Protein AF-A0A929HYJ0-F1 (afdb_monomer)

Radius of gyration: 39.91 Å; Cα contacts (8 Å, |Δi|>4): 871; chains: 1; bounding box: 89×63×114 Å

pLDDT: mean 88.99, std 8.23, range [35.88, 98.38]

Nearest PDB structures (foldseek):
  7s9y-assembly1_A  TM=3.696E-01  e=1.011E-08  Helicobacter hepaticus
  7s9z-assembly1_A  TM=3.694E-01  e=3.021E-06  Helicobacter hepaticus
  6m1u-assembly1_A  TM=5.593E-01  e=5.948E-01  Homo sapiens
  4xzv-assembly3_F  TM=3.747E-01  e=7.105E+00  Homo sapiens

Structure (mmCIF, N/CA/C/O backbone):
data_AF-A0A929HYJ0-F1
#
_entry.id   AF-A0A929HYJ0-F1
#
loop_
_atom_site.group_PDB
_atom_site.id
_atom_site.type_symbol
_atom_site.label_atom_id
_atom_site.label_alt_id
_atom_site.label_comp_id
_atom_site.label_asym_id
_atom_site.label_entity_id
_atom_site.label_seq_id
_atom_site.pdbx_PDB_ins_code
_atom_site.Cartn_x
_atom_site.Cartn_y
_atom_site.Cartn_z
_atom_site.occupancy
_atom_site.B_iso_or_equiv
_atom_site.auth_seq_id
_atom_site.auth_comp_id
_atom_site.auth_asym_id
_atom_site.auth_atom_id
_atom_site.pdbx_PDB_model_num
ATOM 1 N N . MET A 1 1 ? 29.884 35.558 -6.340 1.00 59.28 1 MET A N 1
ATOM 2 C CA . MET A 1 1 ? 29.666 34.647 -5.186 1.00 59.28 1 MET A CA 1
ATOM 3 C C . MET A 1 1 ? 28.412 33.770 -5.293 1.00 59.28 1 MET A C 1
ATOM 5 O O . MET A 1 1 ? 28.577 32.557 -5.242 1.00 59.28 1 MET A O 1
ATOM 9 N N . LYS A 1 2 ? 27.193 34.306 -5.506 1.00 59.84 2 LYS A N 1
ATOM 10 C CA . LYS A 1 2 ? 25.942 33.503 -5.600 1.00 59.84 2 LYS A CA 1
ATOM 11 C C . LYS A 1 2 ? 26.004 32.330 -6.601 1.00 59.84 2 LYS A C 1
ATOM 13 O O . LYS A 1 2 ? 25.593 31.223 -6.272 1.00 59.84 2 LYS A O 1
ATOM 18 N N . ASN A 1 3 ? 26.617 32.535 -7.770 1.00 77.19 3 ASN A N 1
ATOM 19 C CA . ASN A 1 3 ? 26.765 31.484 -8.788 1.00 77.19 3 ASN A CA 1
ATOM 20 C C . ASN A 1 3 ? 27.722 30.347 -8.388 1.00 77.19 3 ASN A C 1
ATOM 22 O O . ASN A 1 3 ? 27.584 29.247 -8.909 1.00 77.19 3 ASN A O 1
ATOM 26 N N . SER A 1 4 ? 28.679 30.586 -7.485 1.00 87.06 4 SER A N 1
ATOM 27 C CA . SER A 1 4 ? 29.589 29.535 -7.000 1.00 87.06 4 SER A CA 1
ATOM 28 C C . SER A 1 4 ? 28.889 28.656 -5.962 1.00 87.06 4 SER A C 1
ATOM 30 O O . SER A 1 4 ? 28.900 27.433 -6.072 1.00 87.06 4 SER A O 1
ATOM 32 N N . PHE A 1 5 ? 28.167 29.279 -5.025 1.00 90.38 5 PHE A N 1
ATOM 33 C CA . PHE A 1 5 ? 27.394 28.559 -4.015 1.00 90.38 5 PHE A CA 1
ATOM 34 C C . PHE A 1 5 ? 26.317 27.658 -4.637 1.00 90.38 5 PHE A C 1
ATOM 36 O O . PHE A 1 5 ? 26.266 26.473 -4.324 1.00 90.38 5 PHE A O 1
ATOM 43 N N . LEU A 1 6 ? 25.512 28.178 -5.574 1.00 91.06 6 LEU A N 1
ATOM 44 C CA . LEU A 1 6 ? 24.472 27.387 -6.247 1.00 91.06 6 LEU A CA 1
ATOM 45 C C . LEU A 1 6 ? 25.050 26.216 -7.053 1.00 91.06 6 LEU A C 1
ATOM 47 O O . LEU A 1 6 ? 24.479 25.127 -7.050 1.00 91.06 6 LEU A O 1
ATOM 51 N N . LYS A 1 7 ? 26.204 26.407 -7.705 1.00 89.56 7 LYS A N 1
ATOM 52 C CA . LYS A 1 7 ? 26.904 25.327 -8.417 1.00 89.56 7 LYS A CA 1
ATOM 53 C C . LYS A 1 7 ? 27.401 24.246 -7.461 1.00 89.56 7 LYS A C 1
ATOM 55 O O . LYS A 1 7 ? 27.210 23.065 -7.742 1.00 89.56 7 LYS A O 1
ATOM 60 N N . ASN A 1 8 ? 27.991 24.636 -6.333 1.00 91.75 8 ASN A N 1
ATOM 61 C CA . ASN A 1 8 ? 28.472 23.697 -5.321 1.00 91.75 8 ASN A CA 1
ATOM 62 C C . ASN A 1 8 ? 27.314 22.936 -4.668 1.00 91.75 8 ASN A C 1
ATOM 64 O O . ASN A 1 8 ? 27.387 21.718 -4.524 1.00 91.75 8 ASN A O 1
ATOM 68 N N . LEU A 1 9 ? 26.215 23.628 -4.357 1.00 91.50 9 LEU A N 1
ATOM 69 C CA . LEU A 1 9 ? 24.999 23.020 -3.826 1.00 91.50 9 LEU A CA 1
ATOM 70 C C . LEU A 1 9 ? 24.395 22.018 -4.818 1.00 91.50 9 LEU A C 1
ATOM 72 O O . LEU A 1 9 ? 24.089 20.889 -4.445 1.00 91.50 9 LEU A O 1
ATOM 76 N N . TRP A 1 10 ? 24.288 22.385 -6.098 1.00 92.06 10 TRP A N 1
ATOM 77 C CA . TRP A 1 10 ? 23.828 21.474 -7.148 1.00 92.06 10 TRP A CA 1
ATOM 78 C C . TRP A 1 10 ? 24.745 20.253 -7.298 1.00 92.06 10 TRP A C 1
ATOM 80 O O . TRP A 1 10 ? 24.267 19.124 -7.413 1.00 92.06 10 TRP A O 1
ATOM 90 N N . ALA A 1 11 ? 26.067 20.448 -7.268 1.00 91.94 11 ALA A N 1
ATOM 91 C CA . ALA A 1 11 ? 27.038 19.359 -7.337 1.00 91.94 11 ALA A CA 1
ATOM 92 C C . ALA A 1 11 ? 26.933 18.409 -6.133 1.00 91.94 11 ALA A C 1
ATOM 94 O O . ALA A 1 11 ? 27.035 17.194 -6.307 1.00 91.94 11 ALA A O 1
ATOM 95 N N . PHE A 1 12 ? 26.679 18.953 -4.941 1.00 93.44 12 PHE A N 1
ATOM 96 C CA . PHE A 1 12 ? 26.449 18.186 -3.722 1.00 93.44 12 PHE A CA 1
ATOM 97 C C . PHE A 1 12 ? 25.145 17.377 -3.795 1.00 93.44 12 PHE A C 1
ATOM 99 O O . PHE A 1 12 ? 25.181 16.155 -3.657 1.00 93.44 12 PHE A O 1
ATOM 106 N N . ILE A 1 13 ? 24.015 18.027 -4.108 1.00 93.75 13 ILE A N 1
ATOM 107 C CA . ILE A 1 13 ? 22.693 17.381 -4.209 1.00 93.75 13 ILE A CA 1
ATOM 108 C C . ILE A 1 13 ? 22.665 16.326 -5.323 1.00 93.75 13 ILE A C 1
ATOM 110 O O . ILE A 1 13 ? 21.959 15.333 -5.197 1.00 93.75 13 ILE A O 1
ATOM 114 N N . THR A 1 14 ? 23.454 16.484 -6.390 1.00 93.81 14 THR A N 1
ATOM 115 C CA . THR A 1 14 ? 23.550 15.509 -7.497 1.00 93.81 14 THR A CA 1
ATOM 116 C C . THR A 1 14 ? 24.697 14.498 -7.352 1.00 93.81 14 THR A C 1
ATOM 118 O O . THR A 1 14 ? 25.090 13.855 -8.331 1.00 93.81 14 THR A O 1
ATOM 121 N N . SER A 1 15 ? 25.277 14.365 -6.156 1.00 94.75 15 SER A N 1
ATOM 122 C CA . SER A 1 15 ? 26.390 13.449 -5.894 1.00 94.75 15 SER A CA 1
ATOM 123 C C . SER A 1 15 ? 25.914 12.025 -5.601 1.00 94.75 15 SER A C 1
ATOM 125 O O . SER A 1 15 ? 25.047 11.815 -4.754 1.00 94.75 15 SER A O 1
ATOM 127 N N . LEU A 1 16 ? 26.568 11.033 -6.219 1.00 92.81 16 LEU A N 1
ATOM 128 C CA . LEU A 1 16 ? 26.381 9.613 -5.885 1.00 92.81 16 LEU A CA 1
ATOM 129 C C . LEU A 1 16 ? 26.837 9.278 -4.459 1.00 92.81 16 LEU A C 1
ATOM 131 O O . LEU A 1 16 ? 26.259 8.404 -3.821 1.00 92.81 16 LEU A O 1
ATOM 135 N N . LYS A 1 17 ? 27.866 9.971 -3.946 1.00 95.31 17 LYS A N 1
ATOM 136 C CA . LYS A 1 17 ? 28.356 9.754 -2.574 1.00 95.31 17 LYS A CA 1
ATOM 137 C C . LYS A 1 17 ? 27.270 10.100 -1.558 1.00 95.31 17 LYS A C 1
ATOM 139 O O . LYS A 1 17 ? 27.066 9.354 -0.608 1.00 95.31 17 LYS A O 1
ATOM 144 N N . LEU A 1 18 ? 26.547 11.197 -1.803 1.00 95.50 18 LEU A N 1
ATOM 145 C CA . LEU A 1 18 ? 25.417 11.605 -0.975 1.00 95.50 18 LEU A CA 1
ATOM 146 C C . LEU A 1 18 ? 24.313 10.540 -0.999 1.00 95.50 18 LEU A C 1
ATOM 148 O O . LEU A 1 18 ? 23.836 10.150 0.061 1.00 95.50 18 LEU A O 1
ATOM 152 N N . THR A 1 19 ? 23.969 10.016 -2.181 1.00 94.56 19 THR A N 1
ATOM 153 C CA . THR A 1 19 ? 22.981 8.933 -2.328 1.00 94.56 19 THR A CA 1
ATOM 154 C C . THR A 1 19 ? 23.328 7.724 -1.462 1.00 94.56 19 THR A C 1
ATOM 156 O O . THR A 1 19 ? 22.484 7.244 -0.714 1.00 94.56 19 THR A O 1
ATOM 159 N N . ILE A 1 20 ? 24.575 7.247 -1.541 1.00 95.88 20 ILE A N 1
ATOM 160 C CA . ILE A 1 20 ? 25.033 6.056 -0.813 1.00 95.88 20 ILE A CA 1
ATOM 161 C C . ILE A 1 20 ? 24.966 6.283 0.700 1.00 95.88 20 ILE A C 1
ATOM 163 O O . ILE A 1 20 ? 24.466 5.426 1.422 1.00 95.88 20 ILE A O 1
ATOM 167 N N . ILE A 1 21 ? 25.416 7.446 1.179 1.00 97.38 21 ILE A N 1
ATOM 168 C CA . ILE A 1 21 ? 25.370 7.787 2.607 1.00 97.38 21 ILE A CA 1
ATOM 169 C C . ILE A 1 21 ? 23.922 7.833 3.107 1.00 97.38 21 ILE A C 1
ATOM 171 O O . ILE A 1 21 ? 23.615 7.225 4.130 1.00 97.38 21 ILE A O 1
ATOM 175 N N . ILE A 1 22 ? 23.019 8.504 2.381 1.00 96.69 22 ILE A N 1
ATOM 176 C CA . ILE A 1 22 ? 21.606 8.584 2.775 1.00 96.69 22 ILE A CA 1
ATOM 177 C C . ILE A 1 22 ? 20.970 7.188 2.799 1.00 96.69 22 ILE A C 1
ATOM 179 O O . ILE A 1 22 ? 20.269 6.864 3.753 1.00 96.69 22 ILE A O 1
ATOM 183 N N . LEU A 1 23 ? 21.241 6.343 1.798 1.00 96.50 23 LEU A N 1
ATOM 184 C CA . LEU A 1 23 ? 20.735 4.968 1.761 1.00 96.50 23 LEU A CA 1
ATOM 185 C C . LEU A 1 23 ? 21.234 4.126 2.942 1.00 96.50 23 LEU A C 1
ATOM 187 O O . LEU A 1 23 ? 20.446 3.385 3.523 1.00 96.50 23 LEU A O 1
ATOM 191 N N . LEU A 1 24 ? 22.504 4.257 3.333 1.00 97.81 24 LEU A N 1
ATOM 192 C CA . LEU A 1 24 ? 23.047 3.563 4.505 1.00 97.81 24 LEU A CA 1
ATOM 193 C C . LEU A 1 24 ? 22.359 4.013 5.799 1.00 97.81 24 LEU A C 1
ATOM 195 O O . LEU A 1 24 ? 21.964 3.171 6.603 1.00 97.81 24 LEU A O 1
ATOM 199 N N . ILE A 1 25 ? 22.154 5.321 5.981 1.00 97.31 25 ILE A N 1
ATOM 200 C CA . ILE A 1 25 ? 21.442 5.858 7.151 1.00 97.31 25 ILE A CA 1
ATOM 201 C C . ILE A 1 25 ? 19.987 5.362 7.167 1.00 97.31 25 ILE A C 1
ATOM 203 O O . ILE A 1 25 ? 19.510 4.886 8.199 1.00 97.31 25 ILE A O 1
ATOM 207 N N . LEU A 1 26 ? 19.289 5.417 6.027 1.00 95.81 26 LEU A N 1
ATOM 208 C CA . LEU A 1 26 ? 17.922 4.901 5.894 1.00 95.81 26 LEU A CA 1
ATOM 209 C C . LEU A 1 26 ? 17.853 3.399 6.188 1.00 95.81 26 LEU A C 1
ATOM 211 O O . LEU A 1 26 ? 16.932 2.957 6.867 1.00 95.81 26 LEU A O 1
ATOM 215 N N . SER A 1 27 ? 18.833 2.618 5.733 1.00 96.19 27 SER A N 1
ATOM 216 C CA . SER A 1 27 ? 18.909 1.182 6.003 1.00 96.19 27 SER A CA 1
ATOM 217 C C . SER A 1 27 ? 19.082 0.894 7.494 1.00 96.19 27 SER A C 1
ATOM 219 O O . SER A 1 27 ? 18.327 0.102 8.051 1.00 96.19 27 SER A O 1
ATOM 221 N N . VAL A 1 28 ? 20.043 1.544 8.160 1.00 96.06 28 VAL A N 1
ATOM 222 C CA . VAL A 1 28 ? 20.305 1.338 9.597 1.00 96.06 28 VAL A CA 1
ATOM 223 C C . VAL A 1 28 ? 19.090 1.735 10.431 1.00 96.06 28 VAL A C 1
ATOM 225 O O . VAL A 1 28 ? 18.665 0.987 11.307 1.00 96.06 28 VAL A O 1
ATOM 228 N N . THR A 1 29 ? 18.488 2.885 10.130 1.00 94.19 29 THR A N 1
ATOM 229 C CA . THR A 1 29 ? 17.293 3.354 10.845 1.00 94.19 29 THR A CA 1
ATOM 230 C C . THR A 1 29 ? 16.086 2.451 10.586 1.00 94.19 29 THR A C 1
ATOM 232 O O . THR A 1 29 ? 15.393 2.090 11.530 1.00 94.19 29 THR A O 1
ATOM 235 N N . SER A 1 30 ? 15.884 1.967 9.357 1.00 93.44 30 SER A N 1
ATOM 236 C CA . SER A 1 30 ? 14.812 1.008 9.040 1.00 93.44 30 SER A CA 1
ATOM 237 C C . SER A 1 30 ? 14.951 -0.320 9.792 1.00 93.44 30 SER A C 1
ATOM 239 O O . SER A 1 30 ? 13.939 -0.880 10.214 1.00 93.44 30 SER A O 1
ATOM 241 N N . ILE A 1 31 ? 16.179 -0.809 10.011 1.00 94.69 31 ILE A N 1
ATOM 242 C CA . ILE A 1 31 ? 16.430 -1.999 10.845 1.00 94.69 31 ILE A CA 1
ATOM 243 C C . ILE A 1 31 ? 15.964 -1.744 12.283 1.00 94.69 31 ILE A C 1
ATOM 245 O O . ILE A 1 31 ? 15.250 -2.570 12.848 1.00 94.69 31 ILE A O 1
ATOM 249 N N . ILE A 1 32 ? 16.300 -0.583 12.854 1.00 91.81 32 ILE A N 1
ATOM 250 C CA . ILE A 1 32 ? 15.864 -0.197 14.206 1.00 91.81 32 ILE A CA 1
ATOM 251 C C . ILE A 1 32 ? 14.330 -0.177 14.298 1.00 91.81 32 ILE A C 1
ATOM 253 O O . ILE A 1 32 ? 13.767 -0.796 15.201 1.00 91.81 32 ILE A O 1
ATOM 257 N N . GLY A 1 33 ? 13.649 0.464 13.343 1.00 90.06 33 GLY A N 1
ATOM 258 C CA . GLY A 1 33 ? 12.181 0.534 13.318 1.00 90.06 33 GLY A CA 1
ATOM 259 C C . GLY A 1 33 ? 11.475 -0.800 13.066 1.00 90.06 33 GLY A C 1
ATOM 260 O O . GLY A 1 33 ? 10.307 -0.937 13.412 1.00 90.06 33 GLY A O 1
ATOM 261 N N . THR A 1 34 ? 12.174 -1.792 12.507 1.00 90.75 34 THR A N 1
ATOM 262 C CA . THR A 1 34 ? 11.642 -3.157 12.348 1.00 90.75 34 THR A CA 1
ATOM 263 C C . THR A 1 34 ? 11.723 -3.948 13.656 1.00 90.75 34 THR A C 1
ATOM 265 O O . THR A 1 34 ? 10.870 -4.787 13.929 1.00 90.75 34 THR A O 1
ATOM 268 N N . ILE A 1 35 ? 12.745 -3.687 14.477 1.00 91.94 35 ILE A N 1
ATOM 269 C CA . ILE A 1 35 ? 12.954 -4.369 15.763 1.00 91.94 35 ILE A CA 1
ATOM 270 C C . ILE A 1 35 ? 12.034 -3.797 16.849 1.00 91.94 35 ILE A C 1
ATOM 272 O O . ILE A 1 35 ? 11.545 -4.537 17.702 1.00 91.94 35 ILE A O 1
ATOM 276 N N . ILE A 1 36 ? 11.815 -2.481 16.845 1.00 91.31 36 ILE A N 1
ATOM 277 C CA . ILE A 1 36 ? 10.989 -1.795 17.842 1.00 91.31 36 ILE A CA 1
ATOM 278 C C . ILE A 1 36 ? 9.529 -1.782 17.358 1.00 91.31 36 ILE A C 1
ATOM 280 O O . ILE A 1 36 ? 9.275 -1.266 16.270 1.00 91.31 36 ILE A O 1
ATOM 284 N N . PRO A 1 37 ? 8.552 -2.280 18.146 1.00 90.25 37 PRO A N 1
ATOM 285 C CA . PRO A 1 37 ? 7.134 -2.177 17.796 1.00 90.25 37 PRO A CA 1
ATOM 286 C C . PRO A 1 37 ? 6.727 -0.729 17.493 1.00 90.25 37 PRO A C 1
ATOM 288 O O . PRO A 1 37 ? 7.171 0.189 18.181 1.00 90.25 37 PRO A O 1
ATOM 291 N N . GLN A 1 38 ? 5.882 -0.510 16.486 1.00 91.81 38 GLN A N 1
ATOM 292 C CA . GLN A 1 38 ? 5.502 0.832 16.027 1.00 91.81 38 GLN A CA 1
ATOM 293 C C . GLN A 1 38 ? 4.046 1.157 16.374 1.00 91.81 38 GLN A C 1
ATOM 295 O O . GLN A 1 38 ? 3.158 0.339 16.136 1.00 91.81 38 GLN A O 1
ATOM 300 N N . ASN A 1 39 ? 3.795 2.382 16.846 1.00 88.06 39 ASN A N 1
ATOM 301 C CA . ASN A 1 39 ? 2.471 2.928 17.165 1.00 88.06 39 ASN A CA 1
ATOM 302 C C . ASN A 1 39 ? 1.650 2.055 18.133 1.00 88.06 39 ASN A C 1
ATOM 304 O O . ASN A 1 39 ? 0.426 1.960 18.011 1.00 88.06 39 ASN A O 1
ATOM 308 N N . GLU A 1 40 ? 2.322 1.412 19.089 1.00 89.31 40 GLU A N 1
ATOM 309 C CA . GLU A 1 40 ? 1.672 0.661 20.163 1.00 89.31 40 GLU A CA 1
ATOM 310 C C . GLU A 1 40 ? 1.286 1.568 21.337 1.00 89.31 40 GLU A C 1
ATOM 312 O O . GLU A 1 40 ? 1.734 2.708 21.466 1.00 89.31 40 GLU A O 1
ATOM 317 N N . LEU A 1 41 ? 0.440 1.061 22.234 1.00 86.50 41 LEU A N 1
ATOM 318 C CA . LEU A 1 41 ? 0.076 1.808 23.437 1.00 86.50 41 LEU A CA 1
ATOM 319 C C . LEU A 1 41 ? 1.246 1.839 24.444 1.00 86.50 41 LEU A C 1
ATOM 321 O O . LEU A 1 41 ? 1.959 0.844 24.586 1.00 86.50 41 LEU A O 1
ATOM 325 N N . PRO A 1 42 ? 1.415 2.922 25.232 1.00 87.56 42 PRO A N 1
ATOM 326 C CA . PRO A 1 42 ? 2.548 3.077 26.154 1.00 87.56 42 PRO A CA 1
ATOM 327 C C . PRO A 1 42 ? 2.783 1.899 27.111 1.00 87.56 42 PRO A C 1
ATOM 329 O O . PRO A 1 42 ? 3.926 1.553 27.409 1.00 87.56 42 PRO A O 1
ATOM 332 N N . TYR A 1 43 ? 1.714 1.250 27.583 1.00 86.44 43 TYR A N 1
ATOM 333 C CA . TYR A 1 43 ? 1.829 0.109 28.497 1.00 86.44 43 TYR A CA 1
ATOM 334 C C . TYR A 1 43 ? 2.472 -1.123 27.837 1.00 86.44 43 TYR A C 1
ATOM 336 O O . TYR A 1 43 ? 3.100 -1.922 28.529 1.00 86.44 43 TYR A O 1
ATOM 344 N N . VAL A 1 44 ? 2.345 -1.272 26.511 1.00 88.12 44 VAL A N 1
ATOM 345 C CA . VAL A 1 44 ? 2.964 -2.364 25.748 1.00 88.12 44 VAL A CA 1
ATOM 346 C C . VAL A 1 44 ? 4.480 -2.200 25.766 1.00 88.12 44 VAL A C 1
ATOM 348 O O . VAL A 1 44 ? 5.195 -3.153 26.059 1.00 88.12 44 VAL A O 1
ATOM 351 N N . TYR A 1 45 ? 4.981 -0.981 25.552 1.00 90.81 45 TYR A N 1
ATOM 352 C CA . TYR A 1 45 ? 6.414 -0.699 25.634 1.00 90.81 45 TYR A CA 1
ATOM 353 C C . TYR A 1 45 ? 6.959 -0.896 27.048 1.00 90.81 45 TYR A C 1
ATOM 355 O O . TYR A 1 45 ? 7.989 -1.542 27.223 1.00 90.81 45 TYR A O 1
ATOM 363 N N . LEU A 1 46 ? 6.254 -0.406 28.070 1.00 91.69 46 LEU A N 1
ATOM 364 C CA . LEU A 1 46 ? 6.684 -0.532 29.469 1.00 91.69 46 LEU A CA 1
ATOM 365 C C . LEU A 1 46 ? 6.695 -1.983 29.984 1.00 91.69 46 LEU A C 1
ATOM 367 O O . LEU A 1 46 ? 7.326 -2.257 31.003 1.00 91.69 46 LEU A O 1
ATOM 371 N N . LYS A 1 47 ? 6.040 -2.918 29.283 1.00 93.00 47 LYS A N 1
ATOM 372 C CA . LYS A 1 47 ? 6.123 -4.359 29.566 1.00 93.00 47 LYS A CA 1
ATOM 373 C C . LYS A 1 47 ? 7.491 -4.947 29.203 1.00 93.00 47 LYS A C 1
ATOM 375 O O . LYS A 1 47 ? 7.955 -5.855 29.886 1.00 93.00 47 LYS A O 1
ATOM 380 N N . TYR A 1 48 ? 8.113 -4.456 28.130 1.00 91.62 48 TYR A N 1
ATOM 381 C CA . TYR A 1 48 ? 9.356 -5.014 27.580 1.00 91.62 48 TYR A CA 1
ATOM 382 C C . TYR A 1 48 ? 10.583 -4.132 27.836 1.00 91.62 48 TYR A C 1
ATOM 384 O O . T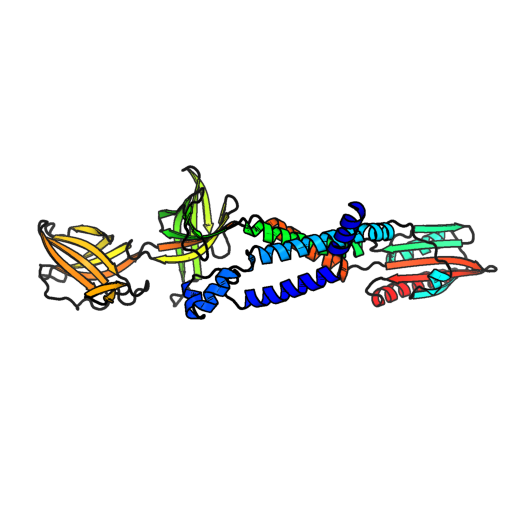YR A 1 48 ? 11.705 -4.634 27.873 1.00 91.62 48 TYR A O 1
ATOM 392 N N . TYR A 1 49 ? 10.389 -2.827 28.033 1.00 93.19 49 TYR A N 1
ATOM 393 C CA . TYR A 1 49 ? 11.464 -1.848 28.150 1.00 93.19 49 TYR A CA 1
ATOM 394 C C . TYR A 1 49 ? 11.408 -1.100 29.480 1.00 93.19 49 TYR A C 1
ATOM 396 O O . TYR A 1 49 ? 10.343 -0.791 30.014 1.00 93.19 49 TYR A O 1
ATOM 404 N N . LYS A 1 50 ? 12.588 -0.736 29.994 1.00 95.00 50 LYS A N 1
ATOM 405 C CA . LYS A 1 50 ? 12.697 0.131 31.172 1.00 95.00 50 LYS A CA 1
ATOM 406 C C . LYS A 1 50 ? 12.101 1.518 30.865 1.00 95.00 50 LYS A C 1
ATOM 408 O O . LYS A 1 50 ? 12.257 2.003 29.740 1.00 95.00 50 LYS A O 1
ATOM 413 N N . PRO A 1 51 ? 11.516 2.221 31.855 1.00 94.50 51 PRO A N 1
ATOM 414 C CA . PRO A 1 51 ? 10.944 3.554 31.645 1.00 94.50 51 PRO A CA 1
ATOM 415 C C . PRO A 1 51 ? 11.919 4.582 31.047 1.00 94.50 51 PRO A C 1
ATOM 417 O O . PRO A 1 51 ? 11.509 5.434 30.266 1.00 94.50 51 PRO A O 1
ATOM 420 N N . SER A 1 52 ? 13.213 4.505 31.377 1.00 94.88 52 SER A N 1
ATOM 421 C CA . SER A 1 52 ? 14.250 5.377 30.802 1.00 94.88 52 SER A CA 1
ATOM 422 C C . SER A 1 52 ? 14.474 5.124 29.309 1.00 94.88 52 SER A C 1
ATOM 424 O O . SER A 1 52 ? 14.573 6.073 28.536 1.00 94.88 52 SER A O 1
ATOM 426 N N . THR A 1 53 ? 14.496 3.857 28.889 1.00 93.12 53 THR A N 1
ATOM 427 C CA . THR A 1 53 ? 14.598 3.463 27.477 1.00 93.12 53 THR A CA 1
ATOM 428 C C . THR A 1 53 ? 13.375 3.926 26.693 1.00 93.12 53 THR A C 1
ATOM 430 O O . THR A 1 53 ? 13.517 4.485 25.611 1.00 93.12 53 THR A O 1
ATOM 433 N N . TYR A 1 54 ? 12.176 3.773 27.259 1.00 93.19 54 TYR A N 1
ATOM 434 C CA . TYR A 1 54 ? 10.956 4.248 26.611 1.00 93.19 54 TYR A CA 1
ATOM 435 C C . TYR A 1 54 ? 10.925 5.778 26.469 1.00 93.19 54 TYR A C 1
ATOM 437 O O . TYR A 1 54 ? 10.566 6.286 25.411 1.00 93.19 54 TYR A O 1
ATOM 445 N N . LYS A 1 55 ? 11.396 6.531 27.474 1.00 93.50 55 LYS A N 1
ATOM 446 C CA . LYS A 1 55 ? 11.573 7.990 27.343 1.00 93.50 55 LYS A CA 1
ATOM 447 C C . LYS A 1 55 ? 12.521 8.362 26.200 1.00 93.50 55 LYS A C 1
ATOM 449 O O . LYS A 1 55 ? 12.256 9.329 25.492 1.00 93.50 55 LYS A O 1
ATOM 454 N N . LEU A 1 56 ? 13.600 7.601 26.000 1.00 93.44 56 LEU A N 1
ATOM 455 C CA . LEU A 1 56 ? 14.498 7.800 24.860 1.00 93.44 56 LEU A CA 1
ATOM 456 C C . LEU A 1 56 ? 13.784 7.525 23.529 1.00 93.44 56 LEU A C 1
ATOM 458 O O . LEU A 1 56 ? 13.952 8.296 22.587 1.00 93.44 56 LEU A O 1
ATOM 462 N N . PHE A 1 57 ? 12.967 6.468 23.459 1.00 93.38 57 PHE A N 1
ATOM 463 C CA . PHE A 1 57 ? 12.169 6.173 22.266 1.00 93.38 57 PHE A CA 1
ATOM 464 C C . PHE A 1 57 ? 11.229 7.323 21.932 1.00 93.38 57 PHE A C 1
ATOM 466 O O . PHE A 1 57 ? 11.216 7.748 20.786 1.00 93.38 57 PHE A O 1
ATOM 473 N N . GLN A 1 58 ? 10.544 7.891 22.924 1.00 91.44 58 GLN A N 1
ATOM 474 C CA . GLN A 1 58 ? 9.676 9.051 22.717 1.00 91.44 58 GLN A CA 1
ATOM 475 C C . GLN A 1 58 ? 10.455 10.294 22.265 1.00 91.44 58 GLN A C 1
ATOM 477 O O . GLN A 1 58 ? 10.022 10.990 21.348 1.00 91.44 58 GLN A O 1
ATOM 482 N N . LEU A 1 59 ? 11.622 10.560 22.866 1.00 92.50 59 LEU A N 1
ATOM 483 C CA . LEU A 1 59 ? 12.463 11.710 22.512 1.00 92.50 59 LEU A CA 1
ATOM 484 C C . LEU A 1 59 ? 12.946 11.644 21.055 1.00 92.50 59 LEU A C 1
ATOM 486 O O . LEU A 1 59 ? 12.970 12.660 20.366 1.00 92.50 59 LEU A O 1
ATOM 490 N N . LEU A 1 60 ? 13.327 10.451 20.592 1.00 92.00 60 LEU A N 1
ATOM 491 C CA . LEU A 1 60 ? 13.805 10.211 19.226 1.00 92.00 60 LEU A CA 1
ATOM 492 C C . LEU A 1 60 ? 12.689 9.786 18.258 1.00 92.00 60 LEU A C 1
ATOM 494 O O . LEU A 1 60 ? 12.946 9.608 17.069 1.00 92.00 60 LEU A O 1
ATOM 498 N N . SER A 1 61 ? 11.458 9.633 18.749 1.00 93.75 61 SER A N 1
ATOM 499 C CA . SER A 1 61 ? 10.305 9.096 18.016 1.00 93.75 61 SER A CA 1
ATOM 500 C C . SER A 1 61 ? 10.536 7.698 17.421 1.00 93.75 61 SER A C 1
ATOM 502 O O . SER A 1 61 ? 10.073 7.416 16.322 1.00 93.75 61 SER A O 1
ATOM 504 N N . PHE A 1 62 ? 11.260 6.807 18.106 1.00 93.06 62 PHE A N 1
ATOM 505 C CA . PHE A 1 62 ? 11.475 5.422 17.644 1.00 93.06 62 PHE A CA 1
ATOM 506 C C . PHE A 1 62 ? 10.227 4.537 17.737 1.00 93.06 62 PHE A C 1
ATOM 508 O O . PHE A 1 62 ? 10.148 3.526 17.045 1.00 93.06 62 PHE A O 1
ATOM 515 N N . ASP A 1 63 ? 9.257 4.921 18.560 1.00 90.38 63 ASP A N 1
ATOM 516 C CA . ASP A 1 63 ? 7.926 4.318 18.651 1.00 90.38 63 ASP A CA 1
ATOM 517 C C . ASP A 1 63 ? 7.020 4.692 17.465 1.00 90.38 63 ASP A C 1
ATOM 519 O O . ASP A 1 63 ? 6.075 3.966 17.164 1.00 90.38 63 ASP A O 1
ATOM 523 N N . ASN A 1 64 ? 7.321 5.788 16.761 1.00 90.06 64 ASN A N 1
ATOM 524 C CA . ASN A 1 64 ? 6.630 6.216 15.543 1.00 90.06 64 ASN A CA 1
ATOM 525 C C . ASN A 1 64 ? 7.626 6.737 14.492 1.00 90.06 64 ASN A C 1
ATOM 527 O O . ASN A 1 64 ? 7.546 7.865 13.992 1.00 90.06 64 ASN A O 1
ATOM 531 N N . MET A 1 65 ? 8.613 5.900 14.180 1.00 92.19 65 MET A N 1
ATOM 532 C CA . MET A 1 65 ? 9.806 6.298 13.437 1.00 92.19 65 MET A CA 1
ATOM 533 C C . MET A 1 65 ? 9.489 6.749 12.012 1.00 92.19 65 MET A C 1
ATOM 535 O O . MET A 1 65 ? 9.986 7.782 11.561 1.00 92.19 65 MET A O 1
ATOM 539 N N . TYR A 1 66 ? 8.633 6.009 11.308 1.00 89.56 66 TYR A N 1
ATOM 540 C CA . TYR A 1 66 ? 8.324 6.239 9.893 1.00 89.56 66 TYR A CA 1
ATOM 541 C C . TYR A 1 66 ? 7.546 7.541 9.627 1.00 89.56 66 TYR A C 1
ATOM 543 O O . TYR A 1 66 ? 7.565 8.050 8.506 1.00 89.56 66 TYR A O 1
ATOM 551 N N . HIS A 1 67 ? 6.917 8.116 10.657 1.00 88.06 67 HIS A N 1
ATOM 552 C CA . HIS A 1 67 ? 6.240 9.416 10.597 1.00 88.06 67 HIS A CA 1
ATOM 553 C C . HIS A 1 67 ? 7.029 10.539 11.290 1.00 88.06 67 HIS A C 1
ATOM 555 O O . HIS A 1 67 ? 6.575 11.682 11.324 1.00 88.06 67 HIS A O 1
ATOM 561 N N . SER A 1 68 ? 8.215 10.243 11.829 1.00 91.69 68 SER A N 1
ATOM 562 C CA . SER A 1 68 ? 9.064 11.237 12.484 1.00 91.69 68 SER A CA 1
ATOM 563 C C . SER A 1 68 ? 9.608 12.269 11.488 1.00 91.69 68 SER A C 1
ATOM 565 O O . SER A 1 68 ? 9.849 11.981 10.309 1.00 91.69 68 SER A O 1
ATOM 567 N N . TRP A 1 69 ? 9.844 13.494 11.965 1.00 91.44 69 TRP A N 1
ATOM 568 C CA . TRP A 1 69 ? 10.354 14.591 11.135 1.00 91.44 69 TRP A CA 1
ATOM 569 C C . TRP A 1 69 ? 11.729 14.272 10.530 1.00 91.44 69 TRP A C 1
ATOM 571 O O . TRP A 1 69 ? 12.003 14.627 9.385 1.00 91.44 69 TRP A O 1
ATOM 581 N N . TRP A 1 70 ? 12.599 13.581 11.271 1.00 94.25 70 TRP A N 1
ATOM 582 C CA . TRP A 1 70 ? 13.956 13.285 10.821 1.00 94.25 70 TRP A CA 1
ATOM 583 C C . TRP A 1 70 ? 13.961 12.176 9.764 1.00 94.25 70 TRP A C 1
ATOM 585 O O . TRP A 1 70 ? 14.659 12.300 8.758 1.00 94.25 70 TRP A O 1
ATOM 595 N N . PHE A 1 71 ? 13.140 11.132 9.926 1.00 93.81 71 PHE A N 1
ATOM 596 C CA . PHE A 1 71 ? 13.059 10.038 8.956 1.00 93.81 71 PHE A CA 1
ATOM 597 C C . PHE A 1 71 ? 12.414 10.511 7.650 1.00 93.81 71 PHE A C 1
ATOM 599 O O . PHE A 1 71 ? 12.926 10.256 6.560 1.00 93.81 71 PHE A O 1
ATOM 606 N N . THR A 1 72 ? 11.329 11.283 7.752 1.00 92.50 72 THR A N 1
ATOM 607 C CA . THR A 1 72 ? 10.673 11.895 6.587 1.00 92.50 72 THR A CA 1
ATOM 608 C C . THR A 1 72 ? 11.583 12.899 5.876 1.00 92.50 72 THR A C 1
ATOM 610 O O . THR A 1 72 ? 11.607 12.928 4.646 1.00 92.50 72 THR A O 1
ATOM 613 N N . THR A 1 73 ? 12.412 13.650 6.611 1.00 94.19 73 THR A N 1
ATOM 614 C CA . THR A 1 73 ? 13.450 14.513 6.022 1.00 94.19 73 THR A CA 1
ATOM 615 C C . THR A 1 73 ? 14.500 13.695 5.268 1.00 94.19 73 THR A C 1
ATOM 617 O O . THR A 1 73 ? 14.857 14.056 4.148 1.00 94.19 73 THR A O 1
ATOM 620 N N . LEU A 1 74 ? 14.969 12.569 5.820 1.00 95.06 74 LEU A N 1
ATOM 621 C CA . LEU A 1 74 ? 15.903 11.676 5.122 1.00 95.06 74 LEU A CA 1
ATOM 622 C C . LEU A 1 74 ? 15.302 11.122 3.822 1.00 95.06 74 LEU A C 1
ATOM 624 O O . LEU A 1 74 ? 15.971 11.138 2.787 1.00 95.06 74 LEU A O 1
ATOM 628 N N . LEU A 1 75 ? 14.035 10.697 3.846 1.00 94.62 75 LEU A N 1
ATOM 629 C CA . LEU A 1 75 ? 13.312 10.256 2.648 1.00 94.62 75 LEU A CA 1
ATOM 630 C C . LEU A 1 75 ? 13.153 11.377 1.613 1.00 94.62 75 LEU A C 1
ATOM 632 O O . LEU A 1 75 ? 13.350 11.146 0.417 1.00 94.62 75 LEU A O 1
ATOM 636 N N . ALA A 1 76 ? 12.834 12.596 2.053 1.00 94.12 76 ALA A N 1
ATOM 637 C CA . ALA A 1 76 ? 12.712 13.755 1.175 1.00 94.12 76 ALA A CA 1
ATOM 638 C C . ALA A 1 76 ? 14.059 14.115 0.525 1.00 94.12 76 ALA A C 1
ATOM 640 O O . ALA A 1 76 ? 14.120 14.336 -0.685 1.00 94.12 76 ALA A O 1
ATOM 641 N N . LEU A 1 77 ? 15.151 14.101 1.297 1.00 95.50 77 LEU A N 1
ATOM 642 C CA . LEU A 1 77 ? 16.507 14.334 0.792 1.00 95.50 77 LEU A CA 1
ATOM 643 C C . LEU A 1 77 ? 16.937 13.257 -0.207 1.00 95.50 77 LEU A C 1
ATOM 645 O O . LEU A 1 77 ? 17.492 13.589 -1.256 1.00 95.50 77 LEU A O 1
ATOM 649 N N . PHE A 1 78 ? 16.653 11.985 0.082 1.00 96.56 78 PHE A N 1
ATOM 650 C CA . PHE A 1 78 ? 16.906 10.887 -0.850 1.00 96.56 78 PHE A CA 1
ATOM 651 C C . PHE A 1 78 ? 16.135 11.077 -2.160 1.00 96.56 78 PHE A C 1
ATOM 653 O O . PHE A 1 78 ? 16.716 10.990 -3.241 1.00 96.56 78 PHE A O 1
ATOM 660 N N . THR A 1 79 ? 14.846 11.399 -2.066 1.00 96.06 79 THR A N 1
ATOM 661 C CA . THR A 1 79 ? 13.977 11.617 -3.228 1.00 96.06 79 THR A CA 1
ATOM 662 C C . THR A 1 79 ? 14.467 12.791 -4.073 1.00 96.06 79 THR A C 1
ATOM 664 O O . THR A 1 79 ? 14.605 12.664 -5.289 1.00 96.06 79 THR A O 1
ATOM 667 N N . LEU A 1 80 ? 14.812 13.916 -3.439 1.00 95.81 80 LEU A N 1
ATOM 668 C CA . LEU A 1 80 ? 15.376 15.081 -4.117 1.00 95.81 80 LEU A CA 1
ATOM 669 C C . LEU A 1 80 ? 16.689 14.731 -4.827 1.00 95.81 80 LEU A C 1
ATOM 671 O O . LEU A 1 80 ? 16.862 15.047 -6.004 1.00 95.81 80 LEU A O 1
ATOM 675 N N . ASN A 1 81 ? 17.598 14.037 -4.140 1.00 96.38 81 ASN A N 1
ATOM 676 C CA . ASN A 1 81 ? 18.859 13.578 -4.715 1.00 96.38 81 ASN A CA 1
ATOM 677 C C . ASN A 1 81 ? 18.630 12.657 -5.928 1.00 96.38 81 ASN A C 1
ATOM 679 O O . ASN A 1 81 ? 19.240 12.881 -6.977 1.00 96.38 81 ASN A O 1
ATOM 683 N N . LEU A 1 82 ? 17.728 11.676 -5.824 1.00 95.12 82 LEU A N 1
ATOM 684 C CA . LEU A 1 82 ? 17.377 10.750 -6.904 1.00 95.12 82 LEU A CA 1
ATOM 685 C C . LEU A 1 82 ? 16.845 11.497 -8.135 1.00 95.12 82 LEU A C 1
ATOM 687 O O . LEU A 1 82 ? 17.289 11.249 -9.263 1.00 95.12 82 LEU A O 1
ATOM 691 N N . ILE A 1 83 ? 15.934 12.446 -7.916 1.00 95.19 83 ILE A N 1
ATOM 692 C CA . ILE A 1 83 ? 15.337 13.278 -8.961 1.00 95.19 83 ILE A CA 1
ATOM 693 C C . ILE A 1 83 ? 16.414 14.140 -9.632 1.00 95.19 83 ILE A C 1
ATOM 695 O O . ILE A 1 83 ? 16.597 14.064 -10.849 1.00 95.19 83 ILE A O 1
ATOM 699 N N . CYS A 1 84 ? 17.190 14.905 -8.861 1.00 95.06 84 CYS A N 1
ATOM 700 C CA . CYS A 1 84 ? 18.225 15.786 -9.404 1.00 95.06 84 CYS A CA 1
ATOM 701 C C . CYS A 1 84 ? 19.326 15.003 -10.142 1.00 95.06 84 CYS A C 1
ATOM 703 O O . CYS A 1 84 ? 19.773 15.427 -11.211 1.00 95.06 84 CYS A O 1
ATOM 705 N N . CYS A 1 85 ? 19.744 13.839 -9.629 1.00 93.25 85 CYS A N 1
ATOM 706 C CA . CYS A 1 85 ? 20.702 12.960 -10.310 1.00 93.25 85 CYS A CA 1
ATOM 707 C C . CYS A 1 85 ? 20.164 12.461 -11.656 1.00 93.25 85 CYS A C 1
ATOM 709 O O . CYS A 1 85 ? 20.908 12.407 -12.640 1.00 93.25 85 CYS A O 1
ATOM 711 N N . SER A 1 86 ? 18.875 12.119 -11.708 1.00 93.94 86 SER A N 1
ATOM 712 C CA . SER A 1 86 ? 18.201 11.679 -12.932 1.00 93.94 86 SER A CA 1
ATOM 713 C C . SER A 1 86 ? 18.135 12.820 -13.949 1.00 93.94 86 SER A C 1
ATOM 715 O O . SER A 1 86 ? 18.609 12.662 -15.075 1.00 93.94 86 SER A O 1
ATOM 717 N N . PHE A 1 87 ? 17.687 14.009 -13.539 1.00 92.81 87 PHE A N 1
ATOM 718 C CA . PHE A 1 87 ? 17.656 15.192 -14.405 1.00 92.81 87 PHE A CA 1
ATOM 719 C C . PHE A 1 87 ? 19.038 15.585 -14.931 1.00 92.81 87 PHE A C 1
ATOM 721 O O . PHE A 1 87 ? 19.182 15.856 -16.119 1.00 92.81 87 PHE A O 1
ATOM 728 N N . ARG A 1 88 ? 20.086 15.547 -14.098 1.00 91.06 88 ARG A N 1
ATOM 729 C CA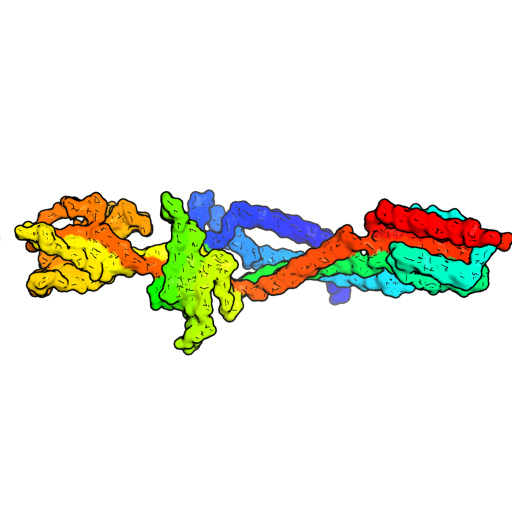 . ARG A 1 88 ? 21.461 15.849 -14.531 1.00 91.06 88 ARG A CA 1
ATOM 730 C C . ARG A 1 88 ? 21.961 14.896 -15.625 1.00 91.06 88 ARG A C 1
ATOM 732 O O . ARG A 1 88 ? 22.759 15.298 -16.469 1.00 91.06 88 ARG A O 1
ATOM 739 N N . ARG A 1 89 ? 21.534 13.630 -15.610 1.00 89.69 89 ARG A N 1
ATOM 740 C CA . ARG A 1 89 ? 21.976 12.600 -16.570 1.00 89.69 89 ARG A CA 1
ATOM 741 C C . ARG A 1 89 ? 21.142 12.560 -17.849 1.00 89.69 89 ARG A C 1
ATOM 743 O O . ARG A 1 89 ? 21.644 12.109 -18.879 1.00 89.69 89 ARG A O 1
ATOM 750 N N . PHE A 1 90 ? 19.900 13.033 -17.792 1.00 91.75 90 PHE A N 1
ATOM 751 C CA . PHE A 1 90 ? 18.943 12.930 -18.888 1.00 91.75 90 PHE A CA 1
ATOM 752 C C . PHE A 1 90 ? 19.399 13.594 -20.207 1.00 91.75 90 PHE A C 1
ATOM 754 O O . PHE A 1 90 ? 19.279 12.940 -21.241 1.00 91.75 90 PHE A O 1
ATOM 761 N N . PRO A 1 91 ? 20.002 14.803 -20.236 1.00 90.38 91 PRO A N 1
ATOM 762 C CA . PRO A 1 91 ? 20.395 15.446 -21.496 1.00 90.38 91 PRO A CA 1
ATOM 763 C C . PRO A 1 91 ? 21.436 14.652 -22.290 1.00 90.38 91 PRO A C 1
ATOM 765 O O . PRO A 1 91 ? 21.285 14.440 -23.493 1.00 90.38 91 PRO A O 1
ATOM 768 N N . ASN A 1 92 ? 22.478 14.160 -21.610 1.00 87.25 92 ASN A N 1
ATOM 769 C CA . ASN A 1 92 ? 23.517 13.343 -22.241 1.00 87.25 92 ASN A CA 1
ATOM 770 C C . ASN A 1 92 ? 22.931 12.051 -22.804 1.00 87.25 92 ASN A C 1
ATOM 772 O O . ASN A 1 92 ? 23.294 11.626 -23.898 1.00 87.25 92 ASN A O 1
ATOM 776 N N . PHE A 1 93 ? 22.007 11.448 -22.063 1.00 87.62 93 PHE A N 1
ATOM 777 C CA . PHE A 1 93 ? 21.290 10.264 -22.491 1.00 87.62 93 PHE A CA 1
ATOM 778 C C . PHE A 1 93 ? 20.409 10.519 -23.721 1.00 87.62 93 PHE A C 1
ATOM 780 O O . PHE A 1 93 ? 20.489 9.770 -24.693 1.00 87.62 93 PHE A O 1
ATOM 787 N N . TRP A 1 94 ? 19.612 11.589 -23.704 1.00 89.62 94 TRP A N 1
ATOM 788 C CA . TRP A 1 94 ? 18.735 11.952 -24.814 1.00 89.62 94 TRP A CA 1
ATOM 789 C C . TRP A 1 94 ? 19.544 12.192 -26.085 1.00 89.62 94 TRP A C 1
ATOM 791 O O . TRP A 1 94 ? 19.238 11.615 -27.124 1.00 89.62 94 TRP A O 1
ATOM 801 N N . ARG A 1 95 ? 20.658 12.927 -25.966 1.00 87.25 95 ARG A N 1
ATOM 802 C CA . ARG A 1 95 ? 21.601 13.155 -27.066 1.00 87.25 95 ARG A CA 1
ATOM 803 C C . ARG A 1 95 ? 22.138 11.848 -27.657 1.00 87.25 95 ARG A C 1
ATOM 805 O O . ARG A 1 95 ? 22.297 11.764 -28.865 1.00 87.25 95 ARG A O 1
ATOM 812 N N . LEU A 1 96 ? 22.402 10.825 -26.842 1.00 81.94 96 LEU A N 1
ATOM 813 C CA . LEU A 1 96 ? 22.890 9.528 -27.332 1.00 81.94 96 LEU A CA 1
ATOM 814 C C . LEU A 1 96 ? 21.838 8.734 -28.122 1.00 81.94 96 LEU A C 1
ATOM 816 O O . LEU A 1 96 ? 22.220 7.908 -28.941 1.00 81.94 96 LEU A O 1
ATOM 820 N N . ILE A 1 97 ? 20.542 8.947 -27.879 1.00 83.69 97 ILE A N 1
ATOM 821 C CA . ILE A 1 97 ? 19.455 8.242 -28.588 1.00 83.69 97 ILE A CA 1
ATOM 822 C C . ILE A 1 97 ? 18.973 9.021 -29.813 1.00 83.69 97 ILE A C 1
ATOM 824 O O . ILE A 1 97 ? 18.465 8.421 -30.761 1.00 83.69 97 ILE A O 1
ATOM 828 N N . THR A 1 98 ? 19.099 10.348 -29.793 1.00 83.31 98 THR A N 1
ATOM 829 C CA . THR A 1 98 ? 18.691 11.214 -30.906 1.00 83.31 98 THR A CA 1
ATOM 830 C C . THR A 1 98 ? 19.803 11.476 -31.915 1.00 83.31 98 THR A C 1
ATOM 832 O O . THR A 1 98 ? 19.513 11.944 -33.013 1.00 83.31 98 THR A O 1
ATOM 835 N N . GLN A 1 99 ? 21.063 11.180 -31.581 1.00 80.31 99 GLN A N 1
ATOM 836 C CA . GLN A 1 99 ? 22.166 11.273 -32.534 1.00 80.31 99 GLN A CA 1
ATOM 837 C C . GLN A 1 99 ? 21.927 10.365 -33.744 1.00 80.31 99 GLN A C 1
ATOM 839 O O . GLN A 1 99 ? 21.576 9.195 -33.599 1.00 80.31 99 GLN A O 1
ATOM 844 N N . LYS A 1 100 ? 22.145 10.920 -34.943 1.00 76.50 100 LYS A N 1
ATOM 845 C CA . LYS A 1 100 ? 22.101 10.158 -36.191 1.00 76.50 100 LYS A CA 1
ATOM 846 C C . LYS A 1 100 ? 23.185 9.083 -36.159 1.00 76.50 100 LYS A C 1
ATOM 848 O O . LYS A 1 100 ? 24.312 9.331 -35.724 1.00 76.50 100 LYS A O 1
ATOM 853 N N . GLU A 1 101 ? 22.814 7.895 -36.608 1.00 80.31 101 GLU A N 1
ATOM 854 C CA . GLU A 1 101 ? 23.694 6.735 -36.621 1.00 80.31 101 GLU A CA 1
ATOM 855 C C . GLU A 1 101 ? 24.843 6.974 -37.601 1.00 80.31 101 GLU A C 1
ATOM 857 O O . GLU A 1 101 ? 24.651 7.537 -38.683 1.00 80.31 101 GLU A O 1
ATOM 862 N N . ARG A 1 102 ? 26.053 6.619 -37.168 1.00 76.50 102 ARG A N 1
ATOM 863 C CA . ARG A 1 102 ? 27.276 6.814 -37.947 1.00 76.50 102 ARG A CA 1
ATOM 864 C C . ARG A 1 102 ? 27.516 5.613 -38.844 1.00 76.50 102 ARG A C 1
ATOM 866 O O . ARG A 1 102 ? 27.166 4.488 -38.472 1.00 76.50 102 ARG A O 1
ATOM 873 N N . ASP A 1 103 ? 28.143 5.886 -39.983 1.00 75.56 103 ASP A N 1
ATOM 874 C CA . ASP A 1 103 ? 28.665 4.844 -40.854 1.00 75.56 103 ASP A CA 1
ATOM 875 C C . ASP A 1 103 ? 29.736 4.019 -40.123 1.00 75.56 103 ASP A C 1
ATOM 877 O O . ASP A 1 103 ? 30.349 4.491 -39.157 1.00 75.56 103 ASP A O 1
ATOM 881 N N . LEU A 1 104 ? 29.915 2.771 -40.543 1.00 77.31 104 LEU A N 1
ATOM 882 C CA . LEU A 1 104 ? 30.857 1.846 -39.923 1.00 77.31 104 LEU A CA 1
ATOM 883 C C . LEU A 1 104 ? 32.269 2.125 -40.460 1.00 77.31 104 LEU A C 1
ATOM 885 O O . LEU A 1 104 ? 32.698 1.546 -41.449 1.00 77.31 104 LEU A O 1
ATOM 889 N N . ASP A 1 105 ? 32.990 3.028 -39.797 1.00 80.00 105 ASP A N 1
ATOM 890 C CA . ASP A 1 105 ? 34.403 3.286 -40.079 1.00 80.00 105 ASP A CA 1
ATOM 891 C C . ASP A 1 105 ? 35.307 2.168 -39.527 1.00 80.00 105 ASP A C 1
ATOM 893 O O . ASP A 1 105 ? 34.916 1.398 -38.644 1.00 80.00 105 ASP A O 1
ATOM 897 N N . ASP A 1 106 ? 36.550 2.084 -40.014 1.00 79.06 106 ASP A N 1
ATOM 898 C CA . ASP A 1 106 ? 37.504 1.044 -39.597 1.00 79.06 106 ASP A CA 1
ATOM 899 C C . ASP A 1 106 ? 37.726 1.022 -38.076 1.00 79.06 106 ASP A C 1
ATOM 901 O O . ASP A 1 106 ? 37.889 -0.042 -37.473 1.00 79.06 106 ASP A O 1
ATOM 905 N N . LYS A 1 107 ? 37.678 2.192 -37.427 1.00 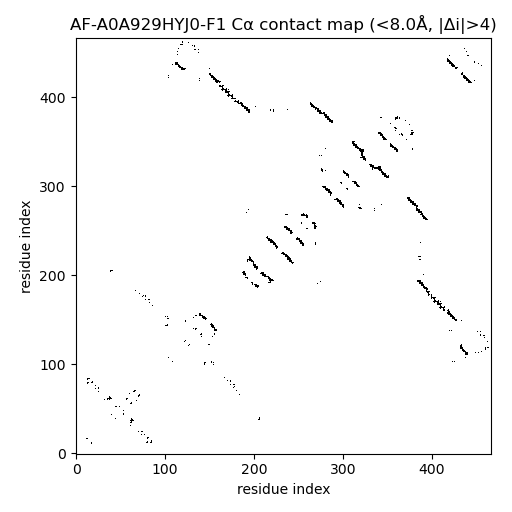83.44 107 LYS A N 1
ATOM 906 C CA . LYS A 1 107 ? 37.794 2.310 -35.967 1.00 83.44 107 LYS A CA 1
ATOM 907 C C . LYS A 1 107 ? 36.595 1.682 -35.257 1.00 83.44 107 LYS A C 1
ATOM 909 O O . LYS A 1 107 ? 36.786 0.903 -34.318 1.00 83.44 107 LYS A O 1
ATOM 914 N N . LEU A 1 108 ? 35.367 1.979 -35.689 1.00 81.50 108 LEU A N 1
ATOM 915 C CA . LEU A 1 108 ? 34.165 1.370 -35.125 1.00 81.50 108 LEU A CA 1
ATOM 916 C C . LEU A 1 108 ? 34.131 -0.134 -35.412 1.00 81.50 108 LEU A C 1
ATOM 918 O O . LEU A 1 108 ? 33.888 -0.907 -34.484 1.00 81.50 108 LEU A O 1
ATOM 922 N N . LEU A 1 109 ? 34.461 -0.561 -36.635 1.00 84.12 109 LEU A N 1
ATOM 923 C CA . LEU A 1 109 ? 34.565 -1.973 -37.007 1.00 84.12 109 LEU A CA 1
ATOM 924 C C . LEU A 1 109 ? 35.545 -2.716 -36.097 1.00 84.12 109 LEU A C 1
ATOM 926 O O . LEU A 1 109 ? 35.231 -3.805 -35.622 1.00 84.12 109 LEU A O 1
ATOM 930 N N . GLN A 1 110 ? 36.705 -2.134 -35.788 1.00 84.19 110 GLN A N 1
ATOM 931 C CA . GLN A 1 110 ? 37.668 -2.735 -34.864 1.00 84.19 110 GLN A CA 1
ATOM 932 C C . GLN A 1 110 ? 37.145 -2.825 -33.422 1.00 84.19 110 GLN A C 1
ATOM 934 O O . GLN A 1 110 ? 37.437 -3.807 -32.740 1.00 84.19 110 GLN A O 1
ATOM 939 N N . SER A 1 111 ? 36.326 -1.870 -32.981 1.00 87.06 111 SER A N 1
ATOM 940 C CA . SER A 1 111 ? 35.791 -1.834 -31.613 1.00 87.06 111 SER A CA 1
ATOM 941 C C . SER A 1 111 ? 34.612 -2.784 -31.344 1.00 87.06 111 SER A C 1
ATOM 943 O O . SER A 1 111 ? 34.315 -3.074 -30.185 1.00 87.06 111 SER A O 1
ATOM 945 N N . LEU A 1 112 ? 33.909 -3.251 -32.384 1.00 89.00 112 LEU A N 1
ATOM 946 C CA . LEU A 1 112 ? 32.699 -4.064 -32.219 1.00 89.00 112 LEU A CA 1
ATOM 947 C C . LEU A 1 112 ? 33.022 -5.533 -31.881 1.00 89.00 112 LEU A C 1
ATOM 949 O O . LEU A 1 112 ? 34.005 -6.072 -32.376 1.00 89.00 112 LEU A O 1
ATOM 953 N N . PRO A 1 113 ? 32.206 -6.214 -31.059 1.00 90.38 113 PRO A N 1
ATOM 954 C CA . PRO A 1 113 ? 32.484 -7.586 -30.634 1.00 90.38 113 PRO A CA 1
ATOM 955 C C . PRO A 1 113 ? 32.192 -8.628 -31.721 1.00 90.38 113 PRO A C 1
ATOM 957 O O . PRO A 1 113 ? 32.923 -9.606 -31.840 1.00 90.38 113 PRO A O 1
ATOM 960 N N . LEU A 1 114 ? 31.137 -8.428 -32.519 1.00 92.50 114 LEU A N 1
ATOM 961 C CA . LEU A 1 114 ? 30.737 -9.355 -33.577 1.00 92.50 114 LEU A CA 1
ATOM 962 C C . LEU A 1 114 ? 31.107 -8.774 -34.933 1.00 92.50 114 LEU A C 1
ATOM 964 O O . LEU A 1 114 ? 30.701 -7.656 -35.258 1.00 92.50 114 LEU A O 1
ATOM 968 N N . LYS A 1 115 ? 31.874 -9.541 -35.711 1.00 94.12 115 LYS A N 1
ATOM 969 C CA . LYS A 1 115 ? 32.353 -9.163 -37.043 1.00 94.12 115 LYS A CA 1
ATOM 970 C C . LYS A 1 115 ? 32.373 -10.388 -37.938 1.00 94.12 115 LYS A C 1
ATOM 972 O O . LYS A 1 115 ? 32.912 -11.421 -37.545 1.00 94.12 115 LYS A O 1
ATOM 977 N N . LYS A 1 116 ? 31.832 -10.265 -39.145 1.00 91.69 116 LYS A N 1
ATOM 978 C CA . LYS A 1 116 ? 31.970 -11.268 -40.204 1.00 91.69 116 LYS A CA 1
ATOM 979 C C . LYS A 1 116 ? 32.126 -10.579 -41.550 1.00 91.69 116 LYS A C 1
ATOM 981 O O . LYS A 1 116 ? 31.460 -9.584 -41.820 1.00 91.69 116 LYS A O 1
ATOM 986 N N . THR A 1 117 ? 32.962 -11.161 -42.401 1.00 89.12 117 THR A N 1
ATOM 987 C CA . THR A 1 117 ? 33.209 -10.673 -43.759 1.00 89.12 117 THR A CA 1
ATOM 988 C C . THR A 1 117 ? 32.923 -11.781 -44.765 1.00 89.12 117 THR A C 1
ATOM 990 O O . THR A 1 117 ? 33.242 -12.947 -44.523 1.00 89.12 117 THR A O 1
ATOM 993 N N . PHE A 1 118 ? 32.289 -11.438 -45.883 1.00 89.88 118 PHE A N 1
ATOM 994 C CA . PHE A 1 118 ? 32.028 -12.355 -46.996 1.00 89.88 118 PHE A CA 1
ATOM 995 C C . PHE A 1 118 ? 31.979 -11.595 -48.327 1.00 89.88 118 PHE A C 1
ATOM 997 O O . PHE A 1 118 ? 32.055 -10.371 -48.342 1.00 89.88 118 PHE A O 1
ATOM 1004 N N . ARG A 1 119 ? 31.900 -12.320 -49.447 1.00 88.81 119 ARG A N 1
ATOM 1005 C CA . ARG A 1 119 ? 31.899 -11.744 -50.800 1.00 88.81 119 ARG A CA 1
ATOM 1006 C C . ARG A 1 119 ? 30.532 -11.891 -51.469 1.00 88.81 119 ARG A C 1
ATOM 1008 O O . ARG A 1 119 ? 29.838 -12.881 -51.228 1.00 88.81 119 ARG A O 1
ATOM 1015 N N . LEU A 1 120 ? 30.187 -10.926 -52.316 1.00 85.94 120 LEU A N 1
ATOM 1016 C CA . LEU A 1 120 ? 29.051 -10.945 -53.239 1.00 85.94 120 LEU A CA 1
ATOM 1017 C C . LEU A 1 120 ? 29.570 -10.855 -54.684 1.00 85.94 120 LEU A C 1
ATOM 1019 O O . LEU A 1 120 ? 30.593 -10.217 -54.932 1.00 85.94 120 LEU A O 1
ATOM 1023 N N . LYS A 1 121 ? 28.863 -11.488 -55.630 1.00 79.62 121 LYS A N 1
ATOM 1024 C CA . LYS A 1 121 ? 29.170 -11.385 -57.070 1.00 79.62 121 LYS A CA 1
ATOM 1025 C C . LYS A 1 121 ? 28.770 -10.019 -57.639 1.00 79.62 121 LYS A C 1
ATOM 1027 O O . LYS A 1 121 ? 29.522 -9.436 -58.406 1.00 79.62 121 LYS A O 1
ATOM 1032 N N . GLU A 1 122 ? 27.605 -9.512 -57.240 1.00 83.88 122 GLU A N 1
ATOM 1033 C CA . GLU A 1 122 ? 27.031 -8.262 -57.743 1.00 83.88 122 GLU A CA 1
ATOM 1034 C C . GLU A 1 122 ? 26.257 -7.506 -56.653 1.00 83.88 122 GLU A C 1
ATOM 1036 O O . GLU A 1 122 ? 25.841 -8.091 -55.649 1.00 83.88 122 GLU A O 1
ATOM 1041 N N . LEU A 1 123 ? 26.045 -6.204 -56.869 1.00 86.00 123 LEU A N 1
ATOM 1042 C CA . LEU A 1 123 ? 25.243 -5.330 -56.010 1.00 86.00 123 LEU A CA 1
ATOM 1043 C C . LEU A 1 123 ? 24.066 -4.712 -56.790 1.00 86.00 123 LEU A C 1
ATOM 1045 O O . LEU A 1 123 ? 23.928 -3.491 -56.888 1.00 86.00 123 LEU A O 1
ATOM 1049 N N . SER A 1 124 ? 23.217 -5.577 -57.352 1.00 85.88 124 SER A N 1
ATOM 1050 C CA . SER A 1 124 ? 21.976 -5.212 -58.055 1.00 85.88 124 SER A CA 1
ATOM 1051 C C . SER A 1 124 ? 20.896 -4.662 -57.108 1.00 85.88 124 SER A C 1
ATOM 1053 O O . SER A 1 124 ? 20.919 -4.927 -55.903 1.00 85.88 124 SER A O 1
ATOM 1055 N N . ASP A 1 125 ? 19.903 -3.934 -57.630 1.00 85.12 125 ASP A N 1
ATOM 1056 C CA . ASP A 1 125 ? 18.782 -3.403 -56.827 1.00 85.12 125 ASP A CA 1
ATOM 1057 C C . ASP A 1 125 ? 17.980 -4.506 -56.119 1.00 85.12 125 ASP A C 1
ATOM 1059 O O . ASP A 1 125 ? 17.529 -4.333 -54.979 1.00 85.12 125 ASP A O 1
ATOM 1063 N N . HIS A 1 126 ? 17.876 -5.676 -56.756 1.00 86.81 126 HIS A N 1
ATOM 1064 C CA . HIS A 1 126 ? 17.332 -6.883 -56.140 1.00 86.81 126 HIS A CA 1
ATOM 1065 C C . HIS A 1 126 ? 18.160 -7.294 -54.914 1.00 86.81 126 HIS A C 1
ATOM 1067 O O . HIS A 1 126 ? 17.611 -7.476 -53.828 1.00 86.81 126 HIS A O 1
ATOM 1073 N N . THR A 1 127 ? 19.489 -7.352 -55.050 1.00 86.56 127 THR A N 1
ATOM 1074 C CA . THR A 1 127 ? 20.405 -7.674 -53.946 1.00 86.56 127 THR A CA 1
ATOM 1075 C C . THR A 1 127 ? 20.283 -6.664 -52.805 1.00 86.56 127 THR A C 1
ATOM 1077 O O . THR A 1 127 ? 20.148 -7.062 -51.652 1.00 86.56 127 THR A O 1
ATOM 1080 N N . ARG A 1 128 ? 20.242 -5.356 -53.092 1.00 89.00 128 ARG A N 1
ATOM 1081 C CA . ARG A 1 128 ? 20.063 -4.305 -52.065 1.00 89.00 128 ARG A CA 1
ATOM 1082 C C . ARG A 1 128 ? 18.755 -4.468 -51.287 1.00 89.00 128 ARG A C 1
ATOM 1084 O O . ARG A 1 128 ? 18.736 -4.332 -50.057 1.00 89.00 128 ARG A O 1
ATOM 1091 N N . SER A 1 129 ? 17.673 -4.770 -52.002 1.00 88.62 129 SER A N 1
ATOM 1092 C CA . SER A 1 129 ? 16.349 -5.001 -51.420 1.00 88.62 129 SER A CA 1
ATOM 1093 C C . SER A 1 129 ? 16.340 -6.255 -50.550 1.00 88.62 129 SER A C 1
ATOM 1095 O O . SER A 1 129 ? 15.817 -6.233 -49.436 1.00 88.62 129 SER A O 1
ATOM 1097 N N . GLU A 1 130 ? 16.997 -7.319 -51.005 1.00 89.69 130 GLU A N 1
ATOM 1098 C CA . GLU A 1 130 ? 17.085 -8.590 -50.293 1.00 89.69 130 GLU A CA 1
ATOM 1099 C C . GLU A 1 130 ? 17.948 -8.497 -49.024 1.00 89.69 130 GLU A C 1
ATOM 1101 O O . GLU A 1 130 ? 17.530 -8.956 -47.957 1.00 89.69 130 GLU A O 1
ATOM 1106 N N . LEU A 1 131 ? 19.099 -7.809 -49.092 1.00 89.38 131 LEU A N 1
ATOM 1107 C CA . LEU A 1 131 ? 19.919 -7.474 -47.919 1.00 89.38 131 LEU A CA 1
ATOM 1108 C C . LEU A 1 131 ? 19.074 -6.729 -46.874 1.00 89.38 131 LEU A C 1
ATOM 1110 O O . LEU A 1 131 ? 19.070 -7.079 -45.691 1.00 89.38 131 LEU A O 1
ATOM 1114 N N . SER A 1 132 ? 18.308 -5.730 -47.319 1.00 91.56 132 SER A N 1
ATOM 1115 C CA . SER A 1 132 ? 17.440 -4.942 -46.441 1.00 91.56 132 SER A CA 1
ATOM 1116 C C . SER A 1 132 ? 16.315 -5.782 -45.827 1.00 91.56 132 SER A C 1
ATOM 1118 O O . SER A 1 132 ? 16.014 -5.634 -44.640 1.00 91.56 132 SER A O 1
ATOM 1120 N N . ARG A 1 133 ? 15.726 -6.698 -46.606 1.00 92.81 133 ARG A N 1
ATOM 1121 C CA . ARG A 1 133 ? 14.649 -7.602 -46.179 1.00 92.81 133 ARG A CA 1
ATOM 1122 C C . ARG A 1 133 ? 15.114 -8.582 -45.104 1.00 92.81 133 ARG A C 1
ATOM 1124 O O . ARG A 1 133 ? 14.426 -8.746 -44.096 1.00 92.81 133 ARG A O 1
ATOM 1131 N N . ILE A 1 134 ? 16.287 -9.193 -45.278 1.00 92.50 134 ILE A N 1
ATOM 1132 C CA . ILE A 1 134 ? 16.870 -10.125 -44.297 1.00 92.50 134 ILE A CA 1
ATOM 1133 C C . ILE A 1 134 ? 17.173 -9.400 -42.985 1.00 92.50 134 ILE A C 1
ATOM 1135 O O . ILE A 1 134 ? 16.820 -9.882 -41.907 1.00 92.50 134 ILE A O 1
ATOM 1139 N N . VAL A 1 135 ? 17.769 -8.208 -43.059 1.00 92.25 135 VAL A N 1
ATOM 1140 C CA . VAL A 1 135 ? 18.033 -7.391 -41.867 1.00 92.25 135 VAL A CA 1
ATOM 1141 C C . VAL A 1 135 ? 16.736 -7.007 -41.152 1.00 92.25 135 VAL A C 1
ATOM 1143 O O . VAL A 1 135 ? 16.656 -7.101 -39.925 1.00 92.25 135 VAL A O 1
ATOM 1146 N N . GLN A 1 136 ? 15.704 -6.616 -41.904 1.00 93.38 136 GLN A N 1
ATOM 1147 C CA . GLN A 1 136 ? 14.400 -6.258 -41.349 1.00 93.38 136 GLN A CA 1
ATOM 1148 C C . GLN A 1 136 ? 13.719 -7.431 -40.640 1.00 93.38 136 GLN A C 1
ATOM 1150 O O . GLN A 1 136 ? 13.134 -7.225 -39.576 1.00 93.38 136 GLN A O 1
ATOM 1155 N N . LYS A 1 137 ? 13.806 -8.639 -41.209 1.00 92.56 137 LYS A N 1
ATOM 1156 C CA . LYS A 1 137 ? 13.232 -9.869 -40.646 1.00 92.56 137 LYS A CA 1
ATOM 1157 C C . LYS A 1 137 ? 13.788 -10.178 -39.254 1.00 92.56 137 LYS A C 1
ATOM 1159 O O . LYS A 1 137 ? 13.031 -10.573 -38.373 1.00 92.56 137 LYS A O 1
ATOM 1164 N N . HIS A 1 138 ? 15.093 -9.991 -39.059 1.00 90.62 138 HIS A N 1
ATOM 1165 C CA . HIS A 1 138 ? 15.791 -10.441 -37.850 1.00 90.62 138 HIS A CA 1
ATOM 1166 C C . HIS A 1 138 ? 16.036 -9.340 -36.810 1.00 90.62 138 HIS A C 1
ATOM 1168 O O . HIS A 1 138 ? 16.041 -9.621 -35.612 1.00 90.62 138 HIS A O 1
ATOM 1174 N N . VAL A 1 139 ? 16.215 -8.083 -37.231 1.00 88.81 139 VAL A N 1
ATOM 1175 C CA . VAL A 1 139 ? 16.544 -6.963 -36.327 1.00 88.81 139 VAL A CA 1
ATOM 1176 C C . VAL A 1 139 ? 15.456 -5.892 -36.355 1.00 88.81 139 VAL A C 1
ATOM 1178 O O . VAL A 1 139 ? 14.622 -5.812 -35.449 1.00 88.81 139 VAL A O 1
ATOM 1181 N N . HIS A 1 140 ? 15.484 -5.024 -37.363 1.00 90.62 140 HIS A N 1
ATOM 1182 C CA . HIS A 1 140 ? 14.549 -3.919 -37.548 1.00 90.62 140 HIS A CA 1
ATOM 1183 C C . HIS A 1 140 ? 14.705 -3.349 -38.959 1.00 90.62 140 HIS A C 1
ATOM 1185 O O . HIS A 1 140 ? 15.697 -3.634 -39.629 1.00 90.62 140 HIS A O 1
ATOM 1191 N N . LYS A 1 141 ? 13.758 -2.512 -39.403 1.00 90.38 141 LYS A 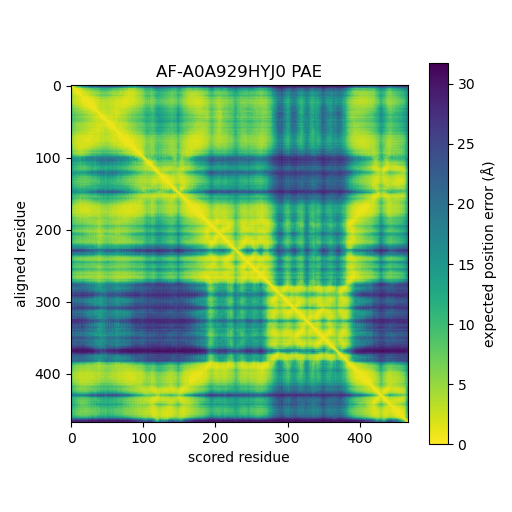N 1
ATOM 1192 C CA . LYS A 1 141 ? 13.848 -1.840 -40.705 1.00 90.38 141 LYS A CA 1
ATOM 1193 C C . LYS A 1 141 ? 15.177 -1.063 -40.804 1.00 90.38 141 LYS A C 1
ATOM 1195 O O . LYS A 1 141 ? 15.391 -0.167 -39.980 1.00 90.38 141 LYS A O 1
ATOM 1200 N N . PRO A 1 142 ? 16.061 -1.394 -41.764 1.00 90.06 142 PRO A N 1
ATOM 1201 C CA . PRO A 1 142 ? 17.352 -0.737 -41.873 1.00 90.06 142 PRO A CA 1
ATOM 1202 C C . PRO A 1 142 ? 17.203 0.692 -42.397 1.00 90.06 142 PRO A C 1
ATOM 1204 O O . PRO A 1 142 ? 16.363 0.991 -43.246 1.00 90.06 142 PRO A O 1
ATOM 1207 N N . THR A 1 143 ? 18.045 1.580 -41.883 1.00 88.75 143 THR A N 1
ATOM 1208 C CA . THR A 1 143 ? 18.299 2.909 -42.434 1.00 88.75 143 THR A CA 1
ATOM 1209 C C . THR A 1 143 ? 19.473 2.804 -43.395 1.00 88.75 143 THR A C 1
ATOM 1211 O O . THR A 1 143 ? 20.529 2.294 -43.023 1.00 88.75 143 THR A O 1
ATOM 1214 N N . ILE A 1 144 ? 19.295 3.294 -44.618 1.00 86.94 144 ILE A N 1
ATOM 1215 C CA . ILE A 1 144 ? 20.386 3.416 -45.585 1.00 86.94 144 ILE A CA 1
ATOM 1216 C C . ILE A 1 144 ? 21.214 4.635 -45.172 1.00 86.94 144 ILE A C 1
ATOM 1218 O O . ILE A 1 144 ? 20.699 5.754 -45.142 1.00 86.94 144 ILE A O 1
ATOM 1222 N N . LEU A 1 145 ? 22.471 4.411 -44.792 1.00 84.06 145 LEU A N 1
ATOM 1223 C CA . LEU A 1 145 ? 23.395 5.472 -44.384 1.00 84.06 145 LEU A CA 1
ATOM 1224 C C . LEU A 1 145 ? 24.126 6.063 -45.590 1.00 84.06 145 LEU A C 1
ATOM 1226 O O . LEU A 1 145 ? 24.242 7.283 -45.699 1.00 84.06 145 LEU A O 1
ATOM 1230 N N . HIS A 1 146 ? 24.557 5.193 -46.502 1.00 82.62 146 HIS A N 1
ATOM 1231 C CA . HIS A 1 146 ? 25.224 5.545 -47.747 1.00 82.62 146 HIS A CA 1
ATOM 1232 C C . HIS A 1 146 ? 24.778 4.578 -48.850 1.00 82.62 146 HIS A C 1
ATOM 1234 O O . HIS A 1 146 ? 24.683 3.372 -48.622 1.00 82.62 146 HIS A O 1
ATOM 1240 N N . THR A 1 147 ? 24.524 5.080 -50.058 1.00 83.25 147 THR A N 1
ATOM 1241 C CA . THR A 1 147 ? 24.272 4.242 -51.238 1.00 83.25 147 THR A CA 1
ATOM 1242 C C . THR A 1 147 ? 24.887 4.888 -52.477 1.00 83.25 147 THR A C 1
ATOM 1244 O O . THR A 1 147 ? 24.676 6.068 -52.734 1.00 83.25 147 THR A O 1
ATOM 1247 N N . SER A 1 148 ? 25.659 4.117 -53.235 1.00 81.94 148 SER A N 1
ATOM 1248 C CA . SER A 1 148 ? 26.189 4.457 -54.564 1.00 81.94 148 SER A CA 1
ATOM 1249 C C . SER A 1 148 ? 26.134 3.216 -55.460 1.00 81.94 148 SER A C 1
ATOM 1251 O O . SER A 1 148 ? 25.776 2.143 -54.971 1.00 81.94 148 SER A O 1
ATOM 1253 N N . SER A 1 149 ? 26.496 3.322 -56.744 1.00 74.75 149 SER A N 1
ATOM 1254 C CA . SER A 1 149 ? 26.600 2.163 -57.654 1.00 74.75 149 SER A CA 1
ATOM 1255 C C . SER A 1 149 ? 27.429 1.024 -57.051 1.00 74.75 149 SER A C 1
ATOM 1257 O O . SER A 1 149 ? 27.015 -0.130 -57.104 1.00 74.75 149 SER A O 1
ATOM 1259 N N . ASP A 1 150 ? 28.527 1.366 -56.371 1.00 83.25 150 ASP A N 1
ATOM 1260 C CA . ASP A 1 150 ? 29.535 0.407 -55.907 1.00 83.25 150 ASP A CA 1
ATOM 1261 C C . ASP A 1 150 ? 29.629 0.240 -54.387 1.00 83.25 150 ASP A C 1
ATOM 1263 O O . ASP A 1 150 ? 30.467 -0.523 -53.898 1.00 83.25 150 ASP A O 1
ATOM 1267 N N . ALA A 1 151 ? 28.768 0.927 -53.630 1.00 86.62 151 ALA A N 1
ATOM 1268 C CA . ALA A 1 151 ? 28.722 0.798 -52.182 1.00 86.62 151 ALA A CA 1
ATOM 1269 C C . ALA A 1 151 ? 27.300 0.857 -51.610 1.00 86.62 151 ALA A C 1
ATOM 1271 O O . ALA A 1 151 ? 26.402 1.536 -52.123 1.00 86.62 151 ALA A O 1
ATOM 1272 N N . LEU A 1 152 ? 27.106 0.160 -50.494 1.00 88.94 152 LEU A N 1
ATOM 1273 C CA . LEU A 1 152 ? 25.882 0.194 -49.700 1.00 88.94 152 LEU A CA 1
ATOM 1274 C C . LEU A 1 152 ? 26.238 0.119 -48.218 1.00 88.94 152 LEU A C 1
ATOM 1276 O O . LEU A 1 152 ? 26.871 -0.839 -47.797 1.00 88.94 152 LEU A O 1
ATOM 1280 N N . SER A 1 153 ? 25.768 1.074 -47.422 1.00 91.19 153 SER A N 1
ATOM 1281 C CA . SER A 1 153 ? 25.842 1.021 -45.963 1.00 91.19 153 SER A CA 1
ATOM 1282 C C . SER A 1 153 ? 24.440 1.004 -45.364 1.00 91.19 153 SER A C 1
ATOM 1284 O O . SER A 1 153 ? 23.635 1.919 -45.574 1.00 91.19 153 SER A O 1
ATOM 1286 N N . LEU A 1 154 ? 24.148 -0.056 -44.616 1.00 91.88 154 LEU A N 1
ATOM 1287 C CA . LEU A 1 154 ? 22.902 -0.271 -43.896 1.00 91.88 154 LEU A CA 1
ATOM 1288 C C . LEU A 1 154 ? 23.163 -0.265 -42.395 1.00 91.88 154 LEU A C 1
ATOM 1290 O O . LEU A 1 154 ? 24.072 -0.934 -41.903 1.00 91.88 154 LEU A O 1
ATOM 1294 N N . PHE A 1 155 ? 22.281 0.403 -41.660 1.00 92.75 155 PHE A N 1
ATOM 1295 C CA . PHE A 1 155 ? 22.211 0.310 -40.210 1.00 92.75 155 PHE A CA 1
ATOM 1296 C C . PHE A 1 155 ? 20.831 -0.156 -39.764 1.00 92.75 155 PHE A C 1
ATOM 1298 O O . PHE A 1 155 ? 19.824 0.449 -40.122 1.00 92.75 155 PHE A O 1
ATOM 1305 N N . ALA A 1 156 ? 20.770 -1.175 -38.913 1.00 91.88 156 ALA A N 1
ATOM 1306 C CA . ALA A 1 156 ? 19.551 -1.568 -38.223 1.00 91.88 156 ALA A CA 1
ATOM 1307 C C . ALA A 1 156 ? 19.760 -1.554 -36.710 1.00 91.88 156 ALA A C 1
ATOM 1309 O O . ALA A 1 156 ? 20.652 -2.211 -36.173 1.00 91.88 156 ALA A O 1
ATOM 1310 N N . GLY A 1 157 ? 18.894 -0.817 -36.019 1.00 89.69 157 GLY A N 1
ATOM 1311 C CA . GLY A 1 157 ? 18.872 -0.731 -34.566 1.00 89.69 157 GLY A CA 1
ATOM 1312 C C . GLY A 1 157 ? 17.499 -1.095 -34.017 1.00 89.69 157 GLY A C 1
ATOM 1313 O O . GLY A 1 157 ? 16.484 -0.580 -34.487 1.00 89.69 157 GLY A O 1
ATOM 1314 N N . LYS A 1 158 ? 17.458 -1.948 -32.992 1.00 89.62 158 LYS A N 1
ATOM 1315 C CA . LYS A 1 158 ? 16.235 -2.315 -32.261 1.00 89.62 158 LYS A CA 1
ATOM 1316 C C . LYS A 1 158 ? 16.395 -1.950 -30.793 1.00 89.62 158 LYS A C 1
ATOM 1318 O O . LYS A 1 158 ? 17.438 -2.209 -30.207 1.00 89.62 158 LYS A O 1
ATOM 1323 N N . GLY A 1 159 ? 15.364 -1.366 -30.180 1.00 88.19 159 GLY A N 1
ATOM 1324 C CA . GLY A 1 159 ? 15.358 -1.121 -28.732 1.00 88.19 159 GLY A CA 1
ATOM 1325 C C . GLY A 1 159 ? 16.195 0.079 -28.272 1.00 88.19 159 GLY A C 1
ATOM 1326 O O . GLY A 1 159 ? 16.699 0.088 -27.151 1.00 88.19 159 GLY A O 1
ATOM 1327 N N . LYS A 1 160 ? 16.329 1.131 -29.091 1.00 86.62 160 LYS A N 1
ATOM 1328 C CA . LYS A 1 160 ? 17.067 2.354 -28.707 1.00 86.62 160 LYS A CA 1
ATOM 1329 C C . LYS A 1 160 ? 16.564 2.995 -27.402 1.00 86.62 160 LYS A C 1
ATOM 1331 O O . LYS A 1 160 ? 17.354 3.522 -26.623 1.00 86.62 160 LYS A O 1
ATOM 1336 N N . TYR A 1 161 ? 15.262 2.876 -27.126 1.00 88.50 161 TYR A N 1
ATOM 1337 C CA . TYR A 1 161 ? 14.593 3.416 -25.937 1.00 88.50 161 TYR A CA 1
ATOM 1338 C C . TYR A 1 161 ? 14.656 2.517 -24.699 1.00 88.50 161 TYR A C 1
ATOM 1340 O O . TYR A 1 161 ? 14.287 2.966 -23.623 1.00 88.50 161 TYR A O 1
ATOM 1348 N N . THR A 1 162 ? 15.169 1.290 -24.798 1.00 89.19 162 THR A N 1
ATOM 1349 C CA . THR A 1 162 ? 15.300 0.340 -23.674 1.00 89.19 162 THR A CA 1
ATOM 1350 C C . THR A 1 162 ? 15.957 0.972 -22.441 1.00 89.19 162 THR A C 1
ATOM 1352 O O . THR A 1 162 ? 15.567 0.742 -21.299 1.00 89.19 162 THR A O 1
ATOM 1355 N N . ARG A 1 163 ? 16.938 1.851 -22.665 1.00 86.62 163 ARG A N 1
ATOM 1356 C CA . ARG A 1 163 ? 17.666 2.546 -21.598 1.00 86.62 163 ARG A CA 1
ATOM 1357 C C . ARG A 1 163 ? 16.841 3.626 -20.871 1.00 86.62 163 ARG A C 1
ATOM 1359 O O . ARG A 1 163 ? 17.250 4.036 -19.787 1.00 86.62 163 ARG A O 1
ATOM 1366 N N . LEU A 1 164 ? 15.683 4.049 -21.402 1.00 91.06 164 LEU A N 1
ATOM 1367 C CA . LEU A 1 164 ? 14.728 4.897 -20.667 1.00 91.06 164 LEU A CA 1
ATOM 1368 C C . LEU A 1 164 ? 14.199 4.196 -19.414 1.00 91.06 164 LEU A C 1
ATOM 1370 O O . LEU A 1 164 ? 13.832 4.879 -18.460 1.00 91.06 164 LEU A O 1
ATOM 1374 N N . GLY A 1 165 ? 14.237 2.859 -19.378 1.00 92.88 165 GLY A N 1
ATOM 1375 C CA . GLY A 1 165 ? 13.835 2.072 -18.217 1.00 92.88 165 GLY A CA 1
ATOM 1376 C C . GLY A 1 165 ? 14.518 2.510 -16.915 1.00 92.88 165 GLY A C 1
ATOM 1377 O O . GLY A 1 165 ? 13.880 2.484 -15.870 1.00 92.88 165 GLY A O 1
ATOM 1378 N N . PHE A 1 166 ? 15.756 3.022 -16.963 1.00 92.50 166 PHE A N 1
ATOM 1379 C CA . PHE A 1 166 ? 16.443 3.588 -15.790 1.00 92.50 166 PHE A CA 1
ATOM 1380 C C . PHE A 1 166 ? 15.707 4.799 -15.205 1.00 92.50 166 PHE A C 1
ATOM 1382 O O . PHE A 1 166 ? 15.464 4.859 -14.002 1.00 92.50 166 PHE A O 1
ATOM 1389 N N . PHE A 1 167 ? 15.300 5.741 -16.057 1.00 95.12 167 PHE A N 1
ATOM 1390 C CA . PHE A 1 167 ? 14.574 6.938 -15.632 1.00 95.12 167 PHE A CA 1
ATOM 1391 C C . PHE A 1 167 ? 13.153 6.601 -15.179 1.00 95.12 167 PHE A C 1
ATOM 1393 O O . PHE A 1 167 ? 12.683 7.162 -14.195 1.00 95.12 167 PHE A O 1
ATOM 1400 N N . ILE A 1 168 ? 12.502 5.648 -15.853 1.00 96.75 168 ILE A N 1
ATOM 1401 C CA . ILE A 1 168 ? 11.170 5.155 -15.478 1.00 96.75 168 ILE A CA 1
ATOM 1402 C C . ILE A 1 168 ? 11.217 4.478 -14.097 1.00 96.75 168 ILE A C 1
ATOM 1404 O O . ILE A 1 168 ? 10.380 4.764 -13.248 1.00 96.75 168 ILE A O 1
ATOM 1408 N N . THR A 1 169 ? 12.239 3.656 -13.837 1.00 96.94 169 THR A N 1
ATOM 1409 C CA . THR A 1 169 ? 12.474 3.007 -12.533 1.00 96.94 169 THR A CA 1
ATOM 1410 C C . THR A 1 169 ? 12.672 4.051 -11.434 1.00 96.94 169 THR A C 1
ATOM 1412 O O . THR A 1 169 ? 12.030 3.985 -10.390 1.00 96.94 169 THR A O 1
ATOM 1415 N N . HIS A 1 170 ? 13.531 5.047 -11.670 1.00 96.31 170 HIS A N 1
ATOM 1416 C CA . HIS A 1 170 ? 13.780 6.125 -10.711 1.00 96.31 170 HIS A CA 1
ATOM 1417 C C . HIS A 1 170 ? 12.530 6.960 -10.426 1.00 96.31 170 HIS A C 1
ATOM 1419 O O . HIS A 1 170 ? 12.275 7.295 -9.271 1.00 96.31 170 HIS A O 1
ATOM 1425 N N . LEU A 1 171 ? 11.742 7.269 -11.458 1.00 97.38 171 LEU A N 1
ATOM 1426 C CA . LEU A 1 171 ? 10.458 7.944 -11.298 1.00 97.38 171 LEU A CA 1
ATOM 1427 C C . LEU A 1 171 ? 9.490 7.090 -10.469 1.00 97.38 171 LEU A C 1
ATOM 1429 O O . LEU A 1 171 ? 8.857 7.617 -9.562 1.00 97.38 171 LEU A O 1
ATOM 1433 N N . GLY A 1 172 ? 9.431 5.780 -10.723 1.00 98.12 172 GLY A N 1
ATOM 1434 C CA . GLY A 1 172 ? 8.638 4.839 -9.933 1.00 98.12 172 GLY A CA 1
ATOM 1435 C C . GLY A 1 172 ? 9.011 4.854 -8.449 1.00 98.12 172 GLY A C 1
ATOM 1436 O O . GLY A 1 172 ? 8.144 5.060 -7.603 1.00 98.12 172 GLY A O 1
ATOM 1437 N N . ILE A 1 173 ? 10.306 4.736 -8.131 1.00 97.62 173 ILE A N 1
ATOM 1438 C CA . ILE A 1 173 ? 10.818 4.812 -6.749 1.00 97.62 173 ILE A CA 1
ATOM 1439 C C . ILE A 1 173 ? 10.465 6.160 -6.106 1.00 97.62 173 ILE A C 1
ATOM 1441 O O . ILE A 1 173 ? 9.971 6.192 -4.981 1.00 97.62 173 ILE A O 1
ATOM 1445 N N . ALA A 1 174 ? 10.685 7.270 -6.816 1.00 97.50 174 ALA A N 1
ATOM 1446 C CA . ALA A 1 174 ? 10.367 8.601 -6.307 1.00 97.50 174 ALA A CA 1
ATOM 1447 C C . ALA A 1 174 ? 8.869 8.748 -5.995 1.00 97.50 174 ALA A C 1
ATOM 1449 O O . ALA A 1 174 ? 8.521 9.245 -4.928 1.00 97.50 174 ALA A O 1
ATOM 1450 N N . LEU A 1 175 ? 7.982 8.276 -6.878 1.00 98.00 175 LEU A N 1
ATOM 1451 C CA . LEU A 1 175 ? 6.535 8.318 -6.656 1.00 98.00 175 LEU A CA 1
ATOM 1452 C C . LEU A 1 175 ? 6.091 7.437 -5.487 1.00 98.00 175 LEU A C 1
ATOM 1454 O O . LEU A 1 175 ? 5.230 7.864 -4.727 1.00 98.00 175 LEU A O 1
ATOM 1458 N N . ILE A 1 176 ? 6.687 6.257 -5.293 1.00 97.81 176 ILE A N 1
ATOM 1459 C CA . ILE A 1 176 ? 6.391 5.412 -4.123 1.00 97.81 176 ILE A CA 1
ATOM 1460 C C . ILE A 1 176 ? 6.708 6.168 -2.828 1.00 97.81 176 ILE A C 1
ATOM 1462 O O . ILE A 1 176 ? 5.884 6.207 -1.917 1.00 97.81 176 ILE A O 1
ATOM 1466 N N . ILE A 1 177 ? 7.872 6.819 -2.757 1.00 95.81 177 ILE A N 1
ATOM 1467 C CA . ILE A 1 177 ? 8.288 7.555 -1.556 1.00 95.81 177 ILE A CA 1
ATOM 1468 C C . ILE A 1 177 ? 7.428 8.806 -1.351 1.00 95.81 177 ILE A C 1
ATOM 1470 O O . ILE A 1 177 ? 6.958 9.046 -0.241 1.00 95.81 177 ILE A O 1
ATOM 1474 N N . ILE A 1 178 ? 7.172 9.579 -2.411 1.00 95.62 178 ILE A N 1
ATOM 1475 C CA . ILE A 1 178 ? 6.283 10.751 -2.363 1.00 95.62 178 ILE A CA 1
ATOM 1476 C C . ILE A 1 178 ? 4.877 10.333 -1.925 1.00 95.62 178 ILE A C 1
ATOM 1478 O O . ILE A 1 178 ? 4.294 10.980 -1.061 1.00 95.62 178 ILE A O 1
ATOM 1482 N N . GLY A 1 179 ? 4.352 9.236 -2.472 1.00 95.88 179 GLY A N 1
ATOM 1483 C CA . GLY A 1 179 ? 3.070 8.663 -2.081 1.00 95.88 179 GLY A CA 1
ATOM 1484 C C . GLY A 1 179 ? 3.039 8.285 -0.602 1.00 95.88 179 GLY A C 1
ATOM 1485 O O . GLY A 1 179 ? 2.110 8.680 0.092 1.00 95.88 179 GLY A O 1
ATOM 1486 N N . GLY A 1 180 ? 4.083 7.633 -0.085 1.00 92.81 180 GLY A N 1
ATOM 1487 C CA . GLY A 1 180 ? 4.210 7.343 1.347 1.00 92.81 180 GLY A CA 1
ATOM 1488 C C . GLY A 1 180 ? 4.222 8.603 2.223 1.00 92.81 180 GLY A C 1
ATOM 1489 O O . GLY A 1 180 ? 3.520 8.657 3.229 1.00 92.81 180 GLY A O 1
ATOM 1490 N N . ILE A 1 181 ? 4.946 9.653 1.814 1.00 91.50 181 ILE A N 1
ATOM 1491 C CA . ILE A 1 181 ? 4.965 10.945 2.524 1.00 91.50 181 ILE A CA 1
ATOM 1492 C C . ILE A 1 181 ? 3.578 11.603 2.507 1.00 91.50 181 ILE A C 1
ATOM 1494 O O . ILE A 1 181 ? 3.134 12.111 3.534 1.00 91.50 181 ILE A O 1
ATOM 1498 N N . ILE A 1 182 ? 2.872 11.577 1.372 1.00 93.00 182 ILE A N 1
ATOM 1499 C CA . ILE A 1 182 ? 1.491 12.075 1.268 1.00 93.00 182 ILE A CA 1
ATOM 1500 C C . ILE A 1 182 ? 0.558 11.252 2.170 1.00 93.00 182 ILE A C 1
ATOM 1502 O O . ILE A 1 182 ? -0.305 11.820 2.838 1.00 93.00 182 ILE A O 1
ATOM 1506 N N . GLY A 1 183 ? 0.762 9.935 2.249 1.00 91.31 183 GLY A N 1
ATOM 1507 C CA . GLY A 1 183 ? 0.014 9.027 3.119 1.00 91.31 183 GLY A CA 1
ATOM 1508 C C . GLY A 1 183 ? 0.064 9.406 4.603 1.00 91.31 183 GLY A C 1
ATOM 1509 O O . GLY A 1 183 ? -0.908 9.165 5.317 1.00 91.31 183 GLY A O 1
ATOM 1510 N N . ASN A 1 184 ? 1.112 10.107 5.058 1.00 87.88 184 ASN A N 1
ATOM 1511 C CA . ASN A 1 184 ? 1.212 10.618 6.435 1.00 87.88 184 ASN A CA 1
ATOM 1512 C C . ASN A 1 184 ? 0.111 11.633 6.798 1.00 87.88 184 ASN A C 1
ATOM 1514 O O . ASN A 1 184 ? -0.168 11.825 7.979 1.00 87.88 184 ASN A O 1
ATOM 1518 N N . TYR A 1 185 ? -0.525 12.280 5.814 1.00 89.75 185 TYR A N 1
ATOM 1519 C CA . TYR A 1 185 ? -1.689 13.154 6.036 1.00 89.75 185 TYR A CA 1
ATOM 1520 C C . TYR A 1 185 ? -3.010 12.376 6.165 1.00 89.75 185 TYR A C 1
ATOM 1522 O O . TYR A 1 185 ? -4.075 12.961 6.383 1.00 89.75 185 TYR A O 1
ATOM 1530 N N . GLY A 1 186 ? -2.951 11.058 5.991 1.00 92.56 186 GLY A N 1
ATOM 1531 C CA . GLY A 1 186 ? -4.037 10.129 6.232 1.00 92.56 186 GLY A CA 1
ATOM 1532 C C . GLY A 1 186 ? -4.287 9.856 7.715 1.00 92.56 186 GLY A C 1
ATOM 1533 O O . GLY A 1 186 ? -3.745 10.503 8.609 1.00 92.56 186 GLY A O 1
ATOM 1534 N N . TYR A 1 187 ? -5.147 8.880 7.986 1.00 92.81 187 TYR A N 1
ATOM 1535 C CA . TYR A 1 187 ? -5.350 8.358 9.335 1.00 92.81 187 TYR A CA 1
ATOM 1536 C C . TYR A 1 187 ? -5.816 6.906 9.300 1.00 92.81 187 TYR A C 1
ATOM 1538 O O . TYR A 1 187 ? -6.461 6.462 8.350 1.00 92.81 187 TYR A O 1
ATOM 1546 N N . GLN A 1 188 ? -5.542 6.196 10.390 1.00 94.19 188 GLN A N 1
ATOM 1547 C CA . GLN A 1 188 ? -6.099 4.883 10.681 1.00 94.19 188 GLN A CA 1
ATOM 1548 C C . GLN A 1 188 ? -6.710 4.909 12.084 1.00 94.19 188 GLN A C 1
ATOM 1550 O O . GLN A 1 188 ? -6.108 5.437 13.023 1.00 94.19 188 GLN A O 1
ATOM 1555 N N . GLY A 1 189 ? -7.895 4.335 12.243 1.00 94.44 189 GLY A N 1
ATOM 1556 C CA . GLY A 1 189 ? -8.540 4.212 13.544 1.00 94.44 189 GLY A CA 1
ATOM 1557 C C . GLY A 1 189 ? -9.569 3.097 13.588 1.00 94.44 189 GLY A C 1
ATOM 1558 O O . GLY A 1 189 ? -9.848 2.454 12.578 1.00 94.44 189 GLY A O 1
ATOM 1559 N N . PHE A 1 190 ? -10.114 2.879 14.777 1.00 94.62 190 PHE A N 1
ATOM 1560 C CA . PHE A 1 190 ? -11.036 1.790 15.069 1.00 94.62 190 PHE A CA 1
ATOM 1561 C C . PHE A 1 190 ? -12.302 2.321 15.732 1.00 94.62 190 PHE A C 1
ATOM 1563 O O . PHE A 1 190 ? -12.250 3.280 16.507 1.00 94.62 190 PHE A O 1
ATOM 1570 N N . THR A 1 191 ? -13.435 1.695 15.446 1.00 94.56 191 THR A N 1
ATOM 1571 C CA . THR A 1 191 ? -14.702 1.963 16.127 1.00 94.56 191 THR A CA 1
ATOM 1572 C C . THR A 1 191 ? -15.497 0.674 16.249 1.00 94.56 191 THR A C 1
ATOM 1574 O O . THR A 1 191 ? -15.456 -0.161 15.350 1.00 94.56 191 THR A O 1
ATOM 1577 N N . ASN A 1 192 ? -16.203 0.511 17.361 1.00 92.50 192 ASN A N 1
ATOM 1578 C CA . ASN A 1 192 ? -17.129 -0.596 17.556 1.00 92.50 192 ASN A CA 1
ATOM 1579 C C . ASN A 1 192 ? -18.540 -0.035 17.422 1.00 92.50 192 ASN A C 1
ATOM 1581 O O . ASN A 1 192 ? -18.875 0.935 18.103 1.00 92.50 192 ASN A O 1
ATOM 1585 N N . VAL A 1 193 ? -19.339 -0.627 16.541 1.00 93.75 193 VAL A N 1
ATOM 1586 C CA . VAL A 1 193 ? -20.714 -0.200 16.279 1.00 93.75 193 VAL A CA 1
ATOM 1587 C C . VAL A 1 193 ? -21.641 -1.338 16.667 1.00 93.75 193 VAL A C 1
ATOM 1589 O O . VAL A 1 193 ? -21.548 -2.425 16.100 1.00 93.75 193 VAL A O 1
ATOM 1592 N N . VAL A 1 194 ? -22.487 -1.100 17.667 1.00 90.94 194 VAL A N 1
ATOM 1593 C CA . VAL A 1 194 ? -23.503 -2.063 18.105 1.00 90.94 194 VAL A CA 1
ATOM 1594 C C . VAL A 1 194 ? -24.571 -2.184 17.023 1.00 90.94 194 VAL A C 1
ATOM 1596 O O . VAL A 1 194 ? -24.909 -1.197 16.368 1.00 90.94 194 VAL A O 1
ATOM 1599 N N . GLU A 1 195 ? -25.114 -3.380 16.835 1.00 90.62 195 GLU A N 1
ATOM 1600 C CA . GLU A 1 195 ? -26.238 -3.603 15.927 1.00 90.62 195 GLU A CA 1
ATOM 1601 C C . GLU A 1 195 ? -27.427 -2.677 16.228 1.00 90.62 195 GLU A C 1
ATOM 1603 O O . GLU A 1 195 ? -27.876 -2.513 17.371 1.00 90.62 195 GLU A O 1
ATOM 1608 N N . GLY A 1 196 ? -27.943 -2.060 15.167 1.00 90.69 196 GLY A N 1
ATOM 1609 C CA . GLY A 1 196 ? -28.994 -1.048 15.200 1.00 90.69 196 GLY A CA 1
ATOM 1610 C C . GLY A 1 196 ? -28.516 0.355 15.587 1.00 90.69 196 GLY A C 1
ATOM 1611 O O . GLY A 1 196 ? -29.290 1.305 15.470 1.00 90.69 196 GLY A O 1
ATOM 1612 N N . GLU A 1 197 ? -27.265 0.521 16.022 1.00 91.75 197 GLU A N 1
ATOM 1613 C CA . GLU A 1 197 ? -26.692 1.814 16.400 1.00 91.75 197 GLU A CA 1
ATOM 1614 C C . GLU A 1 197 ? -25.788 2.389 15.306 1.00 91.75 197 GLU A C 1
ATOM 1616 O O . GLU A 1 197 ? -25.327 1.695 14.394 1.00 91.75 197 GLU A O 1
ATOM 1621 N N . ALA A 1 198 ? -25.538 3.697 15.399 1.00 95.12 198 ALA A N 1
ATOM 1622 C CA . ALA A 1 198 ? -24.635 4.417 14.516 1.00 95.12 198 ALA A CA 1
ATOM 1623 C C . ALA A 1 198 ? -23.512 5.091 15.305 1.00 95.12 198 ALA A C 1
ATOM 1625 O O . ALA A 1 198 ? -23.731 5.619 16.393 1.00 95.12 198 ALA A O 1
ATOM 1626 N N . SER A 1 199 ? -22.319 5.116 14.717 1.00 94.94 199 SER A N 1
ATOM 1627 C CA . SER A 1 199 ? -21.152 5.807 15.261 1.00 94.94 199 SER A CA 1
ATOM 1628 C C . SER A 1 199 ? -20.570 6.759 14.223 1.00 94.94 199 SER A C 1
ATOM 1630 O O . SER A 1 199 ? -20.433 6.414 13.050 1.00 94.94 199 SER A O 1
ATOM 1632 N N . ASP A 1 200 ? -20.212 7.964 14.652 1.00 95.81 200 ASP A N 1
ATOM 1633 C CA . ASP A 1 200 ? -19.522 8.978 13.848 1.00 95.81 200 ASP A CA 1
ATOM 1634 C C . ASP A 1 200 ? -18.089 9.227 14.333 1.00 95.81 200 ASP A C 1
ATOM 1636 O O . ASP A 1 200 ? -17.441 10.185 13.920 1.00 95.81 200 ASP A O 1
ATOM 1640 N N . THR A 1 201 ? -17.591 8.396 15.246 1.00 95.94 201 THR A N 1
ATOM 1641 C CA . THR A 1 201 ? -16.337 8.649 15.948 1.00 95.94 201 THR A CA 1
ATOM 1642 C C . THR A 1 201 ? -15.448 7.415 15.917 1.00 95.94 201 THR A C 1
ATOM 1644 O O . THR A 1 201 ? -15.900 6.282 16.090 1.00 95.94 201 THR A O 1
ATOM 1647 N N . ILE A 1 202 ? -14.152 7.638 15.702 1.00 96.06 202 ILE A N 1
ATOM 1648 C CA . ILE A 1 202 ? -13.123 6.595 15.705 1.00 96.06 202 ILE A CA 1
ATOM 1649 C C . ILE A 1 202 ? -12.065 6.897 16.759 1.00 96.06 202 ILE A C 1
ATOM 1651 O O . ILE A 1 202 ? -11.753 8.056 17.025 1.00 96.06 202 ILE A O 1
ATOM 1655 N N . THR A 1 203 ? -11.458 5.856 17.315 1.00 93.12 203 THR A N 1
ATOM 1656 C CA . THR A 1 203 ? -10.242 5.969 18.128 1.00 93.12 203 THR A CA 1
ATOM 1657 C C . THR A 1 203 ? -9.030 5.809 17.220 1.00 93.12 203 THR A C 1
ATOM 1659 O O . THR A 1 203 ? -8.907 4.800 16.524 1.00 93.12 203 THR A O 1
ATOM 1662 N N . LEU A 1 204 ? -8.144 6.806 17.188 1.00 92.69 204 LEU A N 1
ATOM 1663 C CA . LEU A 1 204 ? -6.955 6.769 16.336 1.00 92.69 204 LEU A CA 1
ATOM 1664 C C . LEU A 1 204 ? -5.976 5.691 16.811 1.00 92.69 204 LEU A C 1
ATOM 1666 O O . LEU A 1 204 ? -5.700 5.579 18.009 1.00 92.69 204 LEU A O 1
ATOM 1670 N N . ARG A 1 205 ? -5.424 4.926 15.863 1.00 88.44 205 ARG A N 1
ATOM 1671 C CA . ARG A 1 205 ? -4.479 3.834 16.135 1.00 88.44 205 ARG A CA 1
ATOM 1672 C C . ARG A 1 205 ? -3.299 4.320 16.985 1.00 88.44 205 ARG A C 1
ATOM 1674 O O . ARG A 1 205 ? -2.754 5.389 16.732 1.00 88.44 205 ARG A O 1
ATOM 1681 N N . GLY A 1 206 ? -2.919 3.525 17.986 1.00 81.44 206 GLY A N 1
ATOM 1682 C CA . GLY A 1 206 ? -1.801 3.833 18.889 1.00 81.44 206 GLY A CA 1
ATOM 1683 C C . GLY A 1 206 ? -2.086 4.935 19.911 1.00 81.44 206 GLY A C 1
ATOM 1684 O O . GLY A 1 206 ? -1.205 5.304 20.682 1.00 81.44 206 GLY A O 1
ATOM 1685 N N . THR A 1 207 ? -3.310 5.468 19.955 1.00 83.44 207 THR A N 1
ATOM 1686 C CA . THR A 1 207 ? -3.688 6.549 20.870 1.00 83.44 207 THR A CA 1
ATOM 1687 C C . THR A 1 207 ? -5.035 6.266 21.533 1.00 83.44 207 THR A C 1
ATOM 1689 O O . THR A 1 207 ? -5.792 5.403 21.103 1.00 83.44 207 THR A O 1
ATOM 1692 N N . THR A 1 208 ? -5.369 7.039 22.562 1.00 82.94 208 THR A N 1
ATOM 1693 C CA . THR A 1 208 ? -6.726 7.102 23.134 1.00 82.94 208 THR A CA 1
ATOM 1694 C C . THR A 1 208 ? -7.548 8.254 22.550 1.00 82.94 208 THR A C 1
ATOM 1696 O O . THR A 1 208 ? -8.642 8.556 23.027 1.00 82.94 208 THR A O 1
ATOM 1699 N N . ARG A 1 209 ? -7.013 8.948 21.538 1.00 88.88 209 ARG A N 1
ATOM 1700 C CA . ARG A 1 209 ? -7.602 10.167 20.995 1.00 88.88 209 ARG A CA 1
ATOM 1701 C C . ARG A 1 209 ? -8.733 9.802 20.042 1.00 88.88 209 ARG A C 1
ATOM 1703 O O . ARG A 1 209 ? -8.536 9.048 19.088 1.00 88.88 209 ARG A O 1
ATOM 1710 N N . GLN A 1 210 ? -9.903 10.372 20.289 1.00 93.38 210 GLN A N 1
ATOM 1711 C CA . GLN A 1 210 ? -11.055 10.210 19.416 1.00 93.38 210 GLN A CA 1
ATOM 1712 C C . GLN A 1 210 ? -11.044 11.253 18.296 1.00 93.38 210 GLN A C 1
ATOM 1714 O O . GLN A 1 210 ? -10.666 12.409 18.503 1.00 93.38 210 GLN A O 1
ATOM 1719 N N . LYS A 1 211 ? -11.459 10.838 17.101 1.00 93.88 211 LYS A N 1
ATOM 1720 C CA . LYS A 1 211 ? -11.648 11.689 15.928 1.00 93.88 211 LYS A CA 1
ATOM 1721 C C . LYS A 1 211 ? -13.085 11.537 15.449 1.00 93.88 211 LYS A C 1
ATOM 1723 O O . LYS A 1 211 ? -13.504 10.431 15.115 1.00 93.88 211 LYS A O 1
ATOM 1728 N N . LYS A 1 212 ? -13.797 12.660 15.371 1.00 96.00 212 LYS A N 1
ATOM 1729 C CA . LYS A 1 212 ? -15.116 12.739 14.747 1.00 96.00 212 LYS A CA 1
ATOM 1730 C C . LYS A 1 212 ? -14.985 12.716 13.221 1.00 96.00 212 LYS A C 1
ATOM 1732 O O . LYS A 1 212 ? -14.071 13.334 12.667 1.00 96.00 212 LYS A O 1
ATOM 1737 N N . LEU A 1 213 ? -15.864 11.971 12.571 1.00 95.31 213 LEU A N 1
ATOM 1738 C CA . LEU A 1 213 ? -16.000 11.844 11.127 1.00 95.31 213 LEU A CA 1
ATOM 1739 C C . LEU A 1 213 ? -17.078 12.801 10.610 1.00 95.31 213 LEU A C 1
ATOM 1741 O O . LEU A 1 213 ? -17.980 13.206 11.340 1.00 95.31 213 LEU A O 1
ATOM 1745 N N . ASP A 1 214 ? -17.015 13.094 9.315 1.00 95.06 214 ASP A N 1
ATOM 1746 C CA . ASP A 1 214 ? -18.010 13.925 8.625 1.00 95.06 214 ASP A CA 1
ATOM 1747 C C . ASP A 1 214 ? -19.248 13.116 8.181 1.00 95.06 214 ASP A C 1
ATOM 1749 O O . ASP A 1 214 ? -20.082 13.617 7.435 1.00 95.06 214 ASP A O 1
ATOM 1753 N N . PHE A 1 215 ? -19.330 11.842 8.570 1.00 96.69 215 PHE A N 1
ATOM 1754 C CA . PHE A 1 215 ? -20.421 10.911 8.284 1.00 96.69 215 PHE A CA 1
ATOM 1755 C C . PHE A 1 215 ? -20.530 9.891 9.424 1.00 96.69 215 PHE A C 1
ATOM 1757 O O . PHE A 1 215 ? -19.555 9.641 10.134 1.00 96.69 215 PHE A O 1
ATOM 1764 N N . SER A 1 216 ? -21.697 9.275 9.580 1.00 97.31 216 SER A N 1
ATOM 1765 C CA . SER A 1 216 ? -21.933 8.202 10.549 1.00 97.31 216 SER A CA 1
ATOM 1766 C C . SER A 1 216 ? -22.014 6.850 9.849 1.00 97.31 216 SER A C 1
ATOM 1768 O O . SER A 1 216 ? -22.445 6.746 8.699 1.00 97.31 216 SER A O 1
ATOM 1770 N N . ILE A 1 217 ? -21.615 5.801 10.557 1.00 97.50 217 ILE A N 1
ATOM 1771 C CA . ILE A 1 217 ? -21.700 4.414 10.111 1.00 97.50 217 ILE A CA 1
ATOM 1772 C C . ILE A 1 217 ? -22.682 3.714 11.036 1.00 97.50 217 ILE A C 1
ATOM 1774 O O . ILE A 1 217 ? -22.430 3.625 12.237 1.00 97.50 217 ILE A O 1
ATOM 1778 N N . ARG A 1 218 ? -23.794 3.234 10.480 1.00 97.31 218 ARG A N 1
ATOM 1779 C CA . ARG A 1 218 ? -24.770 2.404 11.182 1.00 97.31 218 ARG A CA 1
ATOM 1780 C C . ARG A 1 218 ? -24.509 0.937 10.876 1.00 97.31 218 ARG A C 1
ATOM 1782 O O . ARG A 1 218 ? -24.326 0.583 9.711 1.00 97.31 218 ARG A O 1
ATOM 1789 N N . CYS A 1 219 ? -24.490 0.107 11.913 1.00 95.88 219 CYS A N 1
ATOM 1790 C CA . CYS A 1 219 ? -24.531 -1.341 11.758 1.00 95.88 219 CYS A CA 1
ATOM 1791 C C . CYS A 1 219 ? -26.003 -1.743 11.713 1.00 95.88 219 CYS A C 1
ATOM 1793 O O . CYS A 1 219 ? -26.691 -1.664 12.724 1.00 95.88 219 CYS A O 1
ATOM 1795 N N . ASP A 1 220 ? -26.506 -2.085 10.529 1.00 93.44 220 ASP A N 1
ATOM 1796 C CA . ASP A 1 220 ? -27.890 -2.540 10.389 1.00 93.44 220 ASP A CA 1
ATOM 1797 C C . ASP A 1 220 ? -28.049 -3.961 10.936 1.00 93.44 220 ASP A C 1
ATOM 1799 O O . ASP A 1 220 ? -29.064 -4.262 11.553 1.00 93.44 220 ASP A O 1
ATOM 1803 N N . ASP A 1 221 ? -27.051 -4.808 10.685 1.00 90.94 221 ASP A N 1
ATOM 1804 C CA . ASP A 1 221 ? -27.040 -6.225 11.041 1.00 90.94 221 ASP A CA 1
ATOM 1805 C C . ASP A 1 221 ? -25.597 -6.749 11.035 1.00 90.94 221 ASP A C 1
ATOM 1807 O O . ASP A 1 221 ? -24.768 -6.261 10.247 1.00 90.94 221 ASP A O 1
ATOM 1811 N N . PHE A 1 222 ? -25.286 -7.718 11.891 1.00 87.88 222 PHE A N 1
ATOM 1812 C CA . PHE A 1 222 ? -23.997 -8.394 11.916 1.00 87.88 222 PHE A CA 1
ATOM 1813 C C . PHE A 1 222 ? -24.197 -9.909 12.038 1.00 87.88 222 PHE A C 1
ATOM 1815 O O . PHE A 1 222 ? -24.967 -10.410 12.846 1.00 87.88 222 PHE A O 1
ATOM 1822 N N . GLU A 1 223 ? -23.502 -10.662 11.189 1.00 85.12 223 GLU A N 1
ATOM 1823 C CA . GLU A 1 223 ? -23.612 -12.116 11.148 1.00 85.12 223 GLU A CA 1
ATOM 1824 C C . GLU A 1 223 ? -22.235 -12.762 11.293 1.00 85.12 223 GLU A C 1
ATOM 1826 O O . GLU A 1 223 ? -21.290 -12.448 10.559 1.00 85.12 223 GLU A O 1
ATOM 1831 N N . VAL A 1 224 ? -22.143 -13.742 12.195 1.00 81.56 224 VAL A N 1
ATOM 1832 C CA . VAL A 1 224 ? -20.983 -14.631 12.319 1.00 81.56 224 VAL A CA 1
ATOM 1833 C C . VAL A 1 224 ? -21.387 -16.050 11.958 1.00 81.56 224 VAL A C 1
ATOM 1835 O O . VAL A 1 224 ? -22.226 -16.664 12.615 1.00 81.56 224 VAL A O 1
ATOM 1838 N N . SER A 1 225 ? -20.742 -16.616 10.940 1.00 80.31 225 SER A N 1
ATOM 1839 C CA . SER A 1 225 ? -20.860 -18.048 10.651 1.00 80.31 225 SER A CA 1
ATOM 1840 C C . SER A 1 225 ? -19.689 -18.804 11.271 1.00 80.31 225 SER A C 1
ATOM 1842 O O . SER A 1 225 ? -18.568 -18.304 11.276 1.00 80.31 225 SER A O 1
ATOM 1844 N N . PHE A 1 226 ? -19.919 -20.014 11.785 1.00 79.06 226 PHE A N 1
ATOM 1845 C CA . PHE A 1 226 ? -18.891 -20.850 12.419 1.00 79.06 226 PHE A CA 1
ATOM 1846 C C . PHE A 1 226 ? -18.642 -22.132 11.618 1.00 79.06 226 PHE A C 1
ATOM 1848 O O . PHE A 1 226 ? -19.527 -22.635 10.921 1.00 79.06 226 PHE A O 1
ATOM 1855 N N . TYR A 1 227 ? -17.430 -22.681 11.710 1.00 78.94 227 TYR A N 1
ATOM 1856 C CA . TYR A 1 227 ? -17.142 -24.014 11.175 1.00 78.94 227 TYR A CA 1
ATOM 1857 C C . TYR A 1 227 ? -17.892 -25.095 11.968 1.00 78.94 227 TYR A C 1
ATOM 1859 O O . TYR A 1 227 ? -18.052 -24.990 13.185 1.00 78.94 227 TYR A O 1
ATOM 1867 N N . GLN A 1 228 ? -18.325 -26.160 11.284 1.00 71.31 228 GLN A N 1
ATOM 1868 C CA . GLN A 1 228 ? -18.999 -27.287 11.934 1.00 71.31 228 GLN A CA 1
ATOM 1869 C C . GLN A 1 228 ? -18.111 -27.902 13.027 1.00 71.31 228 GLN A C 1
ATOM 1871 O O . GLN A 1 228 ? -16.934 -28.175 12.799 1.00 71.31 228 GLN A O 1
ATOM 1876 N N . GLY A 1 229 ? -18.690 -28.129 14.210 1.00 62.91 229 GLY A N 1
ATOM 1877 C CA . GLY A 1 229 ? -18.012 -28.786 15.331 1.00 62.91 229 GLY A CA 1
ATOM 1878 C C . GLY A 1 229 ? -17.179 -27.871 16.238 1.00 62.91 229 GLY A C 1
ATOM 1879 O O . GLY A 1 229 ? -16.461 -28.388 17.091 1.00 62.91 229 GLY A O 1
ATOM 1880 N N . GLY A 1 230 ? -17.262 -26.539 16.112 1.00 68.81 230 GLY A N 1
ATOM 1881 C CA . GLY A 1 230 ? -16.542 -25.641 17.019 1.00 68.81 230 GLY A CA 1
ATOM 1882 C C . GLY A 1 230 ? -17.025 -24.190 17.046 1.00 68.81 230 GLY A C 1
ATOM 1883 O O . GLY A 1 230 ? -17.919 -23.788 16.316 1.00 68.81 230 GLY A O 1
ATOM 1884 N N . GLN A 1 231 ? -16.379 -23.393 17.899 1.00 67.75 231 GLN A N 1
ATOM 1885 C CA . GLN A 1 231 ? -16.582 -21.942 18.050 1.00 67.75 231 GLN A CA 1
ATOM 1886 C C . GLN A 1 231 ? -15.637 -21.132 17.143 1.00 67.75 231 GLN A C 1
ATOM 1888 O O . GLN A 1 231 ? -15.407 -19.948 17.372 1.00 67.75 231 GLN A O 1
ATOM 1893 N N . ARG A 1 232 ? -15.030 -21.767 16.126 1.00 72.62 232 ARG A N 1
ATOM 1894 C CA . ARG A 1 232 ? -14.119 -21.082 15.204 1.00 72.62 232 ARG A CA 1
ATOM 1895 C C . ARG A 1 232 ? -14.940 -20.358 14.131 1.00 72.62 232 ARG A C 1
ATOM 1897 O O . ARG A 1 232 ? -15.594 -21.039 13.337 1.00 72.62 232 ARG A O 1
ATOM 1904 N N . PRO A 1 233 ? -14.893 -19.024 14.072 1.00 72.88 233 PRO A N 1
ATOM 1905 C CA . PRO A 1 233 ? -15.605 -18.266 13.055 1.00 72.88 233 PRO A CA 1
ATOM 1906 C C . PRO A 1 233 ? -15.049 -18.570 11.655 1.00 72.88 233 PRO A C 1
ATOM 1908 O O . PRO A 1 233 ? -13.836 -18.684 11.449 1.00 72.88 233 PRO A O 1
ATOM 1911 N N . LYS A 1 234 ? -15.968 -18.760 10.711 1.00 77.06 234 LYS A N 1
ATOM 1912 C CA . LYS A 1 234 ? -15.760 -19.008 9.284 1.00 77.06 234 LYS A CA 1
ATOM 1913 C C . LYS A 1 234 ? -15.857 -17.720 8.483 1.00 77.06 234 LYS A C 1
ATOM 1915 O O . LYS A 1 234 ? -15.021 -17.507 7.612 1.00 77.06 234 LYS A O 1
ATOM 1920 N N . ASP A 1 235 ? -16.860 -16.902 8.774 1.00 77.75 235 ASP A N 1
ATOM 1921 C CA . ASP A 1 235 ? -17.138 -15.679 8.032 1.00 77.75 235 ASP A CA 1
ATOM 1922 C C . ASP A 1 235 ? -17.771 -14.631 8.945 1.00 77.75 235 ASP A C 1
ATOM 1924 O O . ASP A 1 235 ? -18.503 -14.992 9.871 1.00 77.75 235 ASP A O 1
ATOM 1928 N N . TYR A 1 236 ? -17.489 -13.362 8.660 1.00 83.94 236 TYR A N 1
ATOM 1929 C CA . TYR A 1 236 ? -18.039 -12.211 9.370 1.00 83.94 236 TYR A CA 1
ATOM 1930 C C . TYR A 1 236 ? -18.630 -11.261 8.351 1.00 83.94 236 TYR A C 1
ATOM 1932 O O . TYR A 1 236 ? -17.900 -10.746 7.498 1.00 83.94 236 TYR A O 1
ATOM 1940 N N . LYS A 1 237 ? -19.925 -10.995 8.476 1.00 89.69 237 LYS A N 1
ATOM 1941 C CA . LYS A 1 237 ? -20.619 -10.086 7.578 1.00 89.69 237 LYS A CA 1
ATOM 1942 C C . LYS A 1 237 ? -21.195 -8.939 8.369 1.00 89.69 237 LYS A C 1
ATOM 1944 O O . LYS A 1 237 ? -21.920 -9.153 9.332 1.00 89.69 237 LYS A O 1
ATOM 1949 N N . SER A 1 238 ? -20.892 -7.724 7.941 1.00 93.00 238 SER A N 1
ATOM 1950 C CA . SER A 1 238 ? -21.442 -6.520 8.557 1.00 93.00 238 SER A CA 1
ATOM 1951 C C . SER A 1 238 ? -22.272 -5.789 7.518 1.00 93.00 238 SER A C 1
ATOM 1953 O O . SER A 1 238 ? -21.746 -5.319 6.506 1.00 93.00 238 SER A O 1
ATOM 1955 N N . ASN A 1 239 ? -23.577 -5.692 7.746 1.00 95.81 239 ASN A N 1
ATOM 1956 C CA . ASN A 1 239 ? -24.458 -4.898 6.909 1.00 95.81 239 ASN A CA 1
ATOM 1957 C C . ASN A 1 239 ? -24.377 -3.444 7.369 1.00 95.81 239 ASN A C 1
ATOM 1959 O O . ASN A 1 239 ? -24.889 -3.082 8.429 1.00 95.81 239 ASN A O 1
ATOM 1963 N N . LEU A 1 240 ? -23.669 -2.616 6.603 1.00 97.25 240 LEU A N 1
ATOM 1964 C CA . LEU A 1 240 ? -23.379 -1.243 6.991 1.00 97.25 240 LEU A CA 1
ATOM 1965 C C . LEU A 1 240 ? -24.149 -0.249 6.136 1.00 97.25 240 LEU A C 1
ATOM 1967 O O . LEU A 1 240 ? -24.151 -0.341 4.905 1.00 97.25 240 LEU A O 1
ATOM 1971 N N . THR A 1 241 ? -24.691 0.770 6.797 1.00 97.88 241 THR A N 1
ATOM 1972 C CA . THR A 1 241 ? -25.282 1.942 6.152 1.00 97.88 241 THR A CA 1
ATOM 1973 C C . THR A 1 241 ? -24.511 3.199 6.538 1.00 97.88 241 THR A C 1
ATOM 1975 O O . THR A 1 241 ? -24.305 3.500 7.712 1.00 97.88 241 THR A O 1
ATOM 1978 N N . ILE A 1 242 ? -24.075 3.951 5.531 1.00 98.00 242 ILE A N 1
ATOM 1979 C CA . ILE A 1 242 ? -23.460 5.265 5.690 1.00 98.00 242 ILE A CA 1
ATOM 1980 C C . ILE A 1 242 ? -24.555 6.321 5.722 1.00 98.00 242 ILE A C 1
ATOM 1982 O O . ILE A 1 242 ? -25.383 6.396 4.809 1.00 98.00 242 ILE A O 1
ATOM 1986 N N . ILE A 1 243 ? -24.504 7.162 6.750 1.00 97.50 243 ILE A N 1
ATOM 1987 C CA . ILE A 1 243 ? -25.392 8.300 6.943 1.00 97.50 243 ILE A CA 1
ATOM 1988 C C . ILE A 1 243 ? -24.559 9.576 6.813 1.00 97.50 243 ILE A C 1
ATOM 1990 O O . ILE A 1 243 ? -23.629 9.799 7.584 1.00 97.50 243 ILE A O 1
ATOM 1994 N N . ASP A 1 244 ? -24.887 10.419 5.840 1.00 96.75 244 ASP A N 1
ATOM 1995 C CA . ASP A 1 244 ? -24.208 11.693 5.586 1.00 96.75 244 ASP A CA 1
ATOM 1996 C C . ASP A 1 244 ? -25.253 12.808 5.474 1.00 96.75 244 ASP A C 1
ATOM 1998 O O . ASP A 1 244 ? -26.262 12.659 4.783 1.00 96.75 244 ASP A O 1
ATOM 2002 N N . GLY A 1 245 ? -25.068 13.900 6.220 1.00 92.81 245 GLY A N 1
ATOM 2003 C CA . GLY A 1 245 ? -26.066 14.976 6.313 1.00 92.81 245 GLY A CA 1
ATOM 2004 C C . GLY A 1 245 ? -27.456 14.511 6.778 1.00 92.81 245 GLY A C 1
ATOM 2005 O O . GLY A 1 245 ? -28.463 15.081 6.365 1.00 92.81 245 GLY A O 1
ATOM 2006 N N . GLY A 1 246 ? -27.525 13.443 7.583 1.00 92.56 246 GLY A N 1
ATOM 2007 C CA . GLY A 1 246 ? -28.779 12.857 8.074 1.00 92.56 246 GLY A CA 1
ATOM 2008 C C . GLY A 1 246 ? -29.523 11.965 7.071 1.00 92.56 246 GLY A C 1
ATOM 2009 O O . GLY A 1 246 ? -30.620 11.509 7.380 1.00 92.56 246 GLY A O 1
ATOM 2010 N N . LYS A 1 247 ? -28.954 11.696 5.889 1.00 95.62 247 LYS A N 1
ATOM 2011 C CA . LYS A 1 247 ? -29.541 10.805 4.876 1.00 95.62 247 LYS A CA 1
ATOM 2012 C C . LYS A 1 247 ? -28.712 9.542 4.708 1.00 95.62 247 LYS A C 1
ATOM 2014 O O . LYS A 1 247 ? -27.486 9.591 4.751 1.00 95.62 247 LYS A O 1
ATOM 2019 N N . GLU A 1 248 ? -29.382 8.423 4.460 1.00 96.88 248 GLU A N 1
ATOM 2020 C CA . GLU A 1 248 ? -28.721 7.184 4.051 1.00 96.88 248 GLU A CA 1
ATOM 2021 C C . GLU A 1 248 ? -28.203 7.343 2.620 1.00 96.88 248 GLU A C 1
ATOM 2023 O O . GLU A 1 248 ? -28.973 7.561 1.686 1.00 96.88 248 GLU A O 1
ATOM 2028 N N . VAL A 1 249 ? -26.883 7.285 2.450 1.00 97.25 249 VAL A N 1
ATOM 2029 C CA . VAL A 1 249 ? -26.224 7.560 1.160 1.00 97.25 249 VAL A CA 1
ATOM 2030 C C . VAL A 1 249 ? -25.608 6.322 0.529 1.00 97.25 249 VAL A C 1
ATOM 2032 O O . VAL A 1 249 ? -25.357 6.303 -0.676 1.00 97.25 249 VAL A O 1
ATOM 2035 N N . LYS A 1 250 ? -25.319 5.290 1.326 1.00 96.69 250 LYS A N 1
ATOM 2036 C CA . LYS A 1 250 ? -24.719 4.050 0.833 1.00 96.69 250 LYS A CA 1
ATOM 2037 C C . LYS A 1 250 ? -24.977 2.908 1.799 1.00 96.69 250 LYS A C 1
ATOM 2039 O O . LYS A 1 250 ? -24.698 3.053 2.981 1.00 96.69 250 LYS A O 1
ATOM 2044 N N . LYS A 1 251 ? -25.409 1.766 1.274 1.00 97.12 251 LYS A N 1
ATOM 2045 C CA . LYS A 1 251 ? -25.528 0.508 2.012 1.00 97.12 251 LYS A CA 1
ATOM 2046 C C . LYS A 1 251 ? -24.633 -0.545 1.368 1.00 97.12 251 LYS A C 1
ATOM 2048 O O . LYS A 1 251 ? -24.581 -0.625 0.140 1.00 97.12 251 LYS A O 1
ATOM 2053 N N . LYS A 1 252 ? -23.885 -1.303 2.167 1.00 96.62 252 LYS A N 1
ATOM 2054 C CA . LYS A 1 252 ? -23.048 -2.405 1.679 1.00 96.62 252 LYS A CA 1
ATOM 2055 C C . LYS A 1 252 ? -22.902 -3.469 2.765 1.00 96.62 252 LYS A C 1
ATOM 2057 O O . LYS A 1 252 ? -22.558 -3.145 3.898 1.00 96.62 252 LYS A O 1
ATOM 2062 N N . LEU A 1 253 ? -23.095 -4.725 2.377 1.00 95.81 253 LEU A N 1
ATOM 2063 C CA . LEU A 1 253 ? -22.631 -5.877 3.140 1.00 95.81 253 LEU A CA 1
ATOM 2064 C C . LEU A 1 253 ? -21.116 -5.998 2.945 1.00 95.81 253 LEU A C 1
ATOM 2066 O O . LEU A 1 253 ? -20.668 -6.138 1.808 1.00 95.81 253 LEU A O 1
ATOM 2070 N N . ILE A 1 254 ? -20.338 -5.877 4.017 1.00 94.75 254 ILE A N 1
ATOM 2071 C CA . ILE A 1 254 ? -18.882 -6.056 3.970 1.00 94.75 254 ILE A CA 1
ATOM 2072 C C . ILE A 1 254 ? -18.472 -7.384 4.588 1.00 94.75 254 ILE A C 1
ATOM 2074 O O . ILE A 1 254 ? -19.099 -7.850 5.537 1.00 94.75 254 ILE A O 1
ATOM 2078 N N . GLU A 1 255 ? -17.378 -7.937 4.073 1.00 91.00 255 GLU A N 1
ATOM 2079 C CA . GLU A 1 255 ? -16.749 -9.173 4.542 1.00 91.00 255 GLU A CA 1
ATOM 2080 C C . GLU A 1 255 ? -15.239 -8.946 4.735 1.00 91.00 255 GLU A C 1
ATOM 2082 O O . GLU A 1 255 ? -14.692 -7.884 4.401 1.00 91.00 255 GLU A O 1
ATOM 2087 N N . VAL A 1 256 ? -14.527 -9.938 5.277 1.00 84.25 256 VAL A N 1
ATOM 2088 C CA . VAL A 1 256 ? -13.064 -9.859 5.411 1.00 84.25 256 VAL A CA 1
ATOM 2089 C C . VAL A 1 256 ? -12.436 -9.697 4.022 1.00 84.25 256 VAL A C 1
ATOM 2091 O O . VAL A 1 256 ? -12.639 -10.523 3.140 1.00 84.25 256 VAL A O 1
ATOM 2094 N N . ASN A 1 257 ? -11.632 -8.645 3.844 1.00 87.19 257 ASN A N 1
ATOM 2095 C CA . ASN A 1 257 ? -11.026 -8.221 2.571 1.00 87.19 257 ASN A CA 1
ATOM 2096 C C . ASN A 1 257 ? -11.979 -7.616 1.520 1.00 87.19 257 ASN A C 1
ATOM 2098 O O . ASN A 1 257 ? -11.493 -7.239 0.455 1.00 87.19 257 ASN A O 1
ATOM 2102 N N . ASP A 1 258 ? -13.271 -7.426 1.816 1.00 94.06 258 ASP A N 1
ATOM 2103 C CA . ASP A 1 258 ? -14.190 -6.663 0.957 1.00 94.06 258 ASP A CA 1
ATOM 2104 C C . ASP A 1 258 ? -14.692 -5.374 1.647 1.00 94.06 258 ASP A C 1
ATOM 2106 O O . ASP A 1 258 ? -15.821 -5.306 2.142 1.00 94.06 258 ASP A O 1
ATOM 2110 N N . PRO A 1 259 ? -13.863 -4.313 1.712 1.00 95.38 259 PRO A N 1
ATOM 2111 C CA . PRO A 1 259 ? -14.192 -3.101 2.459 1.00 95.38 259 PRO A CA 1
ATOM 2112 C C . PRO A 1 259 ? -15.286 -2.245 1.808 1.00 95.38 259 PRO A C 1
ATOM 2114 O O . PRO A 1 259 ? -15.487 -2.239 0.589 1.00 95.38 259 PRO A O 1
ATOM 2117 N N . LEU A 1 260 ? -15.944 -1.409 2.614 1.00 96.81 260 LEU A N 1
ATOM 2118 C CA . LEU A 1 260 ? -16.783 -0.309 2.129 1.00 96.81 260 LEU A CA 1
ATOM 2119 C C . LEU A 1 260 ? -15.906 0.929 1.922 1.00 96.81 260 LEU A C 1
ATOM 2121 O O . LEU A 1 260 ? -15.226 1.379 2.838 1.00 96.81 260 LEU A O 1
ATOM 2125 N N . TYR A 1 261 ? -15.937 1.504 0.718 1.00 95.69 261 TYR A N 1
ATOM 2126 C CA . TYR A 1 261 ? -15.272 2.775 0.420 1.00 95.69 261 TYR A CA 1
ATOM 2127 C C . TYR A 1 261 ? -16.260 3.946 0.365 1.00 95.69 261 TYR A C 1
ATOM 2129 O O . TYR A 1 261 ? -17.256 3.885 -0.373 1.00 95.69 261 TYR A O 1
ATOM 2137 N N . TYR A 1 262 ? -15.973 5.020 1.105 1.00 96.81 262 TYR A N 1
ATOM 2138 C CA . TYR A 1 262 ? -16.757 6.258 1.105 1.00 96.81 262 TYR A CA 1
ATOM 2139 C C . TYR A 1 262 ? -15.898 7.486 1.464 1.00 96.81 262 TYR A C 1
ATOM 2141 O O . TYR A 1 262 ? -15.110 7.437 2.403 1.00 96.81 262 TYR A O 1
ATOM 2149 N N . LYS A 1 263 ? -16.017 8.594 0.709 1.00 93.94 263 LYS A N 1
ATOM 2150 C CA . LYS A 1 263 ? -15.271 9.867 0.908 1.00 93.94 263 LYS A CA 1
ATOM 2151 C C . LYS A 1 263 ? -13.755 9.710 1.177 1.00 93.94 263 LYS A C 1
ATOM 2153 O O . LYS A 1 263 ? -13.166 10.414 2.004 1.00 93.94 263 LYS A O 1
ATOM 2158 N N . GLY A 1 264 ? -13.092 8.795 0.467 1.00 92.50 264 GLY A N 1
ATOM 2159 C CA . GLY A 1 264 ? -11.655 8.547 0.647 1.00 92.50 264 GLY A CA 1
ATOM 2160 C C . GLY A 1 264 ? -11.296 7.659 1.840 1.00 92.50 264 GLY A C 1
ATOM 2161 O O . GLY A 1 264 ? -10.113 7.483 2.106 1.00 92.50 264 GLY A O 1
ATOM 2162 N N . VAL A 1 265 ? -12.283 7.112 2.549 1.00 95.88 265 VAL A N 1
ATOM 2163 C CA . VAL A 1 265 ? -12.103 6.223 3.699 1.00 95.88 265 VAL A CA 1
ATOM 2164 C C . VAL A 1 265 ? -12.500 4.809 3.297 1.00 95.88 265 VAL A C 1
ATOM 2166 O O . VAL A 1 265 ? -13.599 4.585 2.790 1.00 95.88 265 VAL A O 1
ATOM 2169 N N . TYR A 1 266 ? -11.605 3.858 3.536 1.00 96.50 266 TYR A N 1
ATOM 2170 C CA . TYR A 1 266 ? -11.908 2.435 3.494 1.00 96.50 266 TYR A CA 1
ATOM 2171 C C . TYR A 1 266 ? -12.309 1.961 4.887 1.00 96.50 266 TYR A C 1
ATOM 2173 O O . TYR A 1 266 ? -11.625 2.264 5.864 1.00 96.50 266 TYR A O 1
ATOM 2181 N N . ILE A 1 267 ? -13.405 1.217 4.961 1.00 97.19 267 ILE A N 1
ATOM 2182 C CA . ILE A 1 267 ? -13.988 0.678 6.185 1.00 97.19 267 ILE A CA 1
ATOM 2183 C C . ILE A 1 267 ? -13.897 -0.839 6.083 1.00 97.19 267 ILE A C 1
ATOM 2185 O O . ILE A 1 267 ? -14.571 -1.457 5.257 1.00 97.19 267 ILE A O 1
ATOM 2189 N N . TYR A 1 268 ? -13.019 -1.417 6.891 1.00 95.69 268 TYR A N 1
ATOM 2190 C CA . TYR A 1 268 ? -12.747 -2.844 6.934 1.00 95.69 268 TYR A CA 1
ATOM 2191 C C . TYR A 1 268 ? -13.424 -3.465 8.142 1.00 95.69 268 TYR A C 1
ATOM 2193 O O . TYR A 1 268 ? -13.385 -2.900 9.239 1.00 95.69 268 TYR A O 1
ATOM 2201 N N . GLN A 1 269 ? -13.951 -4.669 7.956 1.00 93.56 269 GLN A N 1
ATOM 2202 C CA . GLN A 1 269 ? -14.337 -5.506 9.075 1.00 93.56 269 GLN A CA 1
ATOM 2203 C C . GLN A 1 269 ? -13.069 -6.039 9.758 1.00 93.56 269 GLN A C 1
ATOM 2205 O O . GLN A 1 269 ? -12.221 -6.644 9.102 1.00 93.56 269 GLN A O 1
ATOM 2210 N N . SER A 1 270 ? -12.901 -5.750 11.054 1.00 89.56 270 SER A N 1
ATOM 2211 C CA . SER A 1 270 ? -11.632 -5.971 11.775 1.00 89.56 270 SER A CA 1
ATOM 2212 C C . SER A 1 270 ? -11.762 -6.810 13.045 1.00 89.56 270 SER A C 1
ATOM 2214 O O . SER A 1 270 ? -10.864 -7.587 13.360 1.00 89.56 270 SER A O 1
ATOM 2216 N N . SER A 1 271 ? -12.858 -6.663 13.788 1.00 87.62 271 SER A N 1
ATOM 2217 C CA . SER A 1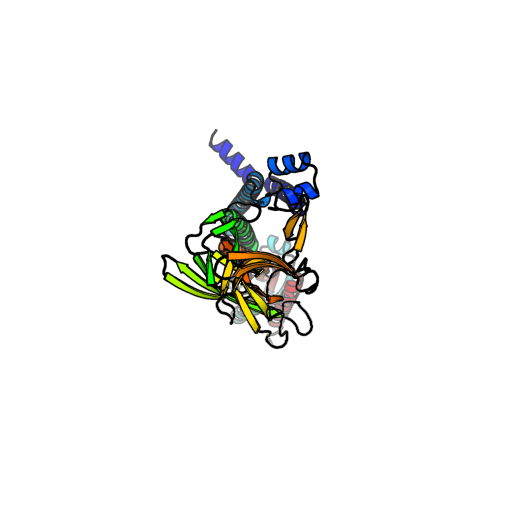 271 ? -13.128 -7.422 15.010 1.00 87.62 271 SER A CA 1
ATOM 2218 C C . SER A 1 271 ? -14.629 -7.466 15.292 1.00 87.62 271 SER A C 1
ATOM 2220 O O . SER A 1 271 ? -15.417 -6.887 14.551 1.00 87.62 271 SER A O 1
ATOM 2222 N N . TYR A 1 272 ? -15.051 -8.176 16.329 1.00 87.38 272 TYR A N 1
ATOM 2223 C CA . TYR A 1 272 ? -16.450 -8.256 16.742 1.00 87.38 272 TYR A CA 1
ATOM 2224 C C . TYR A 1 272 ? -16.536 -8.614 18.222 1.00 87.38 272 TYR A C 1
ATOM 2226 O O . TYR A 1 272 ? -15.524 -8.943 18.850 1.00 87.38 272 TYR A O 1
ATOM 2234 N N . GLY A 1 273 ? -17.738 -8.550 18.777 1.00 80.25 273 GLY A N 1
ATOM 2235 C CA . GLY A 1 273 ? -18.013 -9.059 20.110 1.00 80.25 273 GLY A CA 1
ATOM 2236 C C . GLY A 1 273 ? -19.442 -8.781 20.538 1.00 80.25 273 GLY A C 1
ATOM 2237 O O . GLY A 1 273 ? -20.255 -8.290 19.767 1.00 80.25 273 GLY A O 1
ATOM 2238 N N . THR A 1 274 ? -19.736 -9.081 21.795 1.00 78.12 274 THR A N 1
ATOM 2239 C CA . THR A 1 274 ? -21.038 -8.818 22.413 1.00 78.12 274 THR A CA 1
ATOM 2240 C C . THR A 1 274 ? -20.912 -7.711 23.443 1.00 78.12 274 THR A C 1
ATOM 2242 O O . THR A 1 274 ? -19.907 -7.644 24.154 1.00 78.12 274 THR A O 1
ATOM 2245 N N . VAL A 1 275 ? -21.943 -6.883 23.587 1.00 77.06 275 VAL A N 1
ATOM 2246 C CA . VAL A 1 275 ? -22.029 -5.907 24.678 1.00 77.06 275 VAL A CA 1
ATOM 2247 C C . VAL A 1 275 ? -22.757 -6.555 25.863 1.00 77.06 275 VAL A C 1
ATOM 2249 O O . VAL A 1 275 ? -23.964 -6.770 25.780 1.00 77.06 275 VAL A O 1
ATOM 2252 N N . PRO A 1 276 ? -22.090 -6.872 26.991 1.00 67.00 276 PRO A N 1
ATOM 2253 C CA . PRO A 1 276 ? -22.737 -7.612 28.083 1.00 67.00 276 PRO A CA 1
ATOM 2254 C C . PRO A 1 276 ? -23.872 -6.836 28.752 1.00 67.00 276 PRO A C 1
ATOM 2256 O O . PRO A 1 276 ? -24.858 -7.416 29.195 1.00 67.00 276 PRO A O 1
ATOM 2259 N N . ASP A 1 277 ? -23.742 -5.514 28.822 1.00 70.00 277 ASP A N 1
ATOM 2260 C CA . ASP A 1 277 ? -24.728 -4.658 29.482 1.00 70.00 277 ASP A CA 1
ATOM 2261 C C . ASP A 1 277 ? -25.933 -4.333 28.584 1.00 70.00 277 ASP A C 1
ATOM 2263 O O . ASP A 1 277 ? -26.912 -3.761 29.059 1.00 70.00 277 ASP A O 1
ATOM 2267 N N . GLN A 1 278 ? -25.887 -4.712 27.302 1.00 73.44 278 GLN A N 1
ATOM 2268 C CA . GLN A 1 278 ? -26.971 -4.517 26.345 1.00 73.44 278 GLN A CA 1
ATOM 2269 C C . GLN A 1 278 ? -27.381 -5.868 25.761 1.00 73.44 278 GLN A C 1
ATOM 2271 O O . GLN A 1 278 ? -26.748 -6.412 24.860 1.00 73.44 278 GLN A O 1
ATOM 2276 N N . GLY A 1 279 ? -28.459 -6.436 26.289 1.00 81.44 279 GLY A N 1
ATOM 2277 C CA . GLY A 1 279 ? -28.916 -7.749 25.863 1.00 81.44 279 GLY A CA 1
ATOM 2278 C C . GLY A 1 279 ? -30.128 -8.232 26.633 1.00 81.44 279 GLY A C 1
ATOM 2279 O O . GLY A 1 279 ? -30.643 -7.559 27.526 1.00 81.44 279 GLY A O 1
ATOM 2280 N N . ASN A 1 280 ? -30.574 -9.427 26.273 1.00 86.94 280 ASN A N 1
ATOM 2281 C CA . ASN A 1 280 ? -31.723 -10.087 26.857 1.00 86.94 280 ASN A CA 1
ATOM 2282 C C . ASN A 1 280 ? -31.276 -11.252 27.734 1.00 86.94 280 ASN A C 1
ATOM 2284 O O . ASN A 1 280 ? -30.667 -12.208 27.258 1.00 86.94 280 ASN A O 1
ATOM 2288 N N . VAL A 1 281 ? -31.648 -11.202 29.006 1.00 89.81 281 VAL A N 1
ATOM 2289 C CA . VAL A 1 281 ? -31.522 -12.323 29.933 1.00 89.81 281 VAL A CA 1
ATOM 2290 C C . VAL A 1 281 ? -32.769 -13.193 29.812 1.00 89.81 281 VAL A C 1
ATOM 2292 O O . VAL A 1 281 ? -33.895 -12.703 29.910 1.00 89.81 281 VAL A O 1
ATOM 2295 N N . ILE A 1 282 ? -32.574 -14.497 29.638 1.00 91.38 282 ILE A N 1
ATOM 2296 C CA . ILE A 1 282 ? -33.633 -15.497 29.726 1.00 91.38 282 ILE A CA 1
ATOM 2297 C C . ILE A 1 282 ? -33.677 -16.010 31.166 1.00 91.38 282 ILE A C 1
ATOM 2299 O O . ILE A 1 282 ? -32.819 -16.775 31.613 1.00 91.38 282 ILE A O 1
ATOM 2303 N N . LEU A 1 283 ? -34.693 -15.571 31.901 1.00 91.50 283 LEU A N 1
ATOM 2304 C CA . LEU A 1 283 ? -34.966 -16.000 33.268 1.00 91.50 283 LEU A CA 1
ATOM 2305 C C . LEU A 1 283 ? -36.058 -17.066 33.273 1.00 91.50 283 LEU A C 1
ATOM 2307 O O . LEU A 1 283 ? -37.072 -16.921 32.600 1.00 91.50 283 LEU A O 1
ATOM 2311 N N . SER A 1 284 ? -35.890 -18.107 34.079 1.00 91.06 284 SER A N 1
ATOM 2312 C CA . SER A 1 284 ? -36.992 -18.965 34.512 1.00 91.06 284 SER A CA 1
ATOM 2313 C C . SER A 1 284 ? -37.481 -18.475 35.866 1.00 91.06 284 SER A C 1
ATOM 2315 O O . SER A 1 284 ? -36.660 -18.300 36.765 1.00 91.06 284 SER A O 1
ATOM 2317 N N . ALA A 1 285 ? -38.784 -18.261 36.026 1.00 90.69 285 ALA A N 1
ATOM 2318 C CA . ALA A 1 285 ? -39.400 -17.985 37.318 1.00 90.69 285 ALA A CA 1
ATOM 2319 C C . ALA A 1 285 ? -40.423 -19.078 37.636 1.00 90.69 285 ALA A C 1
ATOM 2321 O O . ALA A 1 285 ? -41.345 -19.311 36.855 1.00 90.69 285 ALA A O 1
ATOM 2322 N N . ALA A 1 286 ? -40.259 -19.737 38.780 1.00 89.31 286 ALA A N 1
ATOM 2323 C CA . ALA A 1 286 ? -41.129 -20.804 39.258 1.00 89.31 286 ALA A CA 1
ATOM 2324 C C . ALA A 1 286 ? -41.690 -20.442 40.641 1.00 89.31 286 ALA A C 1
ATOM 2326 O O . ALA A 1 286 ? -40.904 -20.100 41.531 1.00 89.31 286 ALA A O 1
ATOM 2327 N N . PRO A 1 287 ? -43.014 -20.507 40.864 1.00 87.50 287 PRO A N 1
ATOM 2328 C CA . PRO A 1 287 ? -43.576 -20.398 42.205 1.00 87.50 287 PRO A CA 1
ATOM 2329 C C . PRO A 1 287 ? -42.993 -21.484 43.112 1.00 87.50 287 PRO A C 1
ATOM 2331 O O . PRO A 1 287 ? -42.915 -22.648 42.724 1.00 87.50 287 PRO A O 1
ATOM 2334 N N . LYS A 1 288 ? -42.615 -21.142 44.344 1.00 84.06 288 LYS A N 1
ATOM 2335 C CA . LYS A 1 288 ? -42.094 -22.135 45.298 1.00 84.06 288 LYS A CA 1
ATOM 2336 C C . LYS A 1 288 ? -43.126 -23.188 45.685 1.00 84.06 288 LYS A C 1
ATOM 2338 O O . LYS A 1 288 ? -42.758 -24.329 45.933 1.00 84.06 288 LYS A O 1
ATOM 2343 N N . ALA A 1 289 ? -44.399 -22.796 45.731 1.00 83.00 289 ALA A N 1
ATOM 2344 C CA . ALA A 1 289 ? -45.506 -23.697 46.031 1.00 83.00 289 ALA A CA 1
ATOM 2345 C C . ALA A 1 289 ? -45.729 -24.747 44.930 1.00 83.00 289 ALA A C 1
ATOM 2347 O O . ALA A 1 289 ? -46.265 -25.814 45.209 1.00 83.00 289 ALA A O 1
ATOM 2348 N N . ASP A 1 290 ? -45.327 -24.453 43.688 1.00 83.44 290 ASP A N 1
ATOM 2349 C CA . ASP A 1 290 ? -45.506 -25.354 42.553 1.00 83.44 290 ASP A CA 1
ATOM 2350 C C . ASP A 1 290 ? -44.443 -25.101 41.475 1.00 83.44 290 ASP A C 1
ATOM 2352 O O . ASP A 1 290 ? -44.597 -24.261 40.582 1.00 83.44 290 ASP A O 1
ATOM 2356 N N . ALA A 1 291 ? -43.360 -25.876 41.542 1.00 79.25 291 ALA A N 1
ATOM 2357 C CA . ALA A 1 291 ? -42.259 -25.789 40.590 1.00 79.25 291 ALA A CA 1
ATOM 2358 C C . ALA A 1 291 ? -42.673 -26.134 39.145 1.00 79.25 291 ALA A C 1
ATOM 2360 O O . ALA A 1 291 ? -41.976 -25.739 38.210 1.00 79.25 291 ALA A O 1
ATOM 2361 N N . LYS A 1 292 ? -43.802 -26.834 38.930 1.00 82.31 292 LYS A N 1
ATOM 2362 C CA . LYS A 1 292 ? -44.282 -27.191 37.582 1.00 82.31 292 LYS A CA 1
ATOM 2363 C C . LYS A 1 292 ? -44.847 -25.990 36.823 1.00 82.31 292 LYS A C 1
ATOM 2365 O O . LYS A 1 292 ? -44.942 -26.044 35.601 1.00 82.31 292 LYS A O 1
ATOM 2370 N N . LYS A 1 293 ? -45.157 -24.887 37.511 1.00 85.75 293 LYS A N 1
ATOM 2371 C CA . LYS A 1 293 ? -45.608 -23.620 36.907 1.00 85.75 293 LYS A CA 1
ATOM 2372 C C . LYS A 1 293 ? -44.452 -22.688 36.523 1.00 85.75 293 LYS A C 1
ATOM 2374 O O . LYS A 1 293 ? -44.610 -21.470 36.512 1.00 85.75 293 LYS A O 1
ATOM 2379 N N . ALA A 1 294 ? -43.273 -23.237 36.235 1.00 86.81 294 ALA A N 1
ATOM 2380 C CA . ALA A 1 294 ? -42.134 -22.450 35.784 1.00 86.81 294 ALA A CA 1
ATOM 2381 C C . ALA A 1 294 ? -42.415 -21.806 34.417 1.00 86.81 294 ALA A C 1
ATOM 2383 O O . ALA A 1 294 ? -42.759 -22.496 33.455 1.00 86.81 294 ALA A O 1
ATOM 2384 N N . ARG A 1 295 ? -42.210 -20.490 34.305 1.00 90.56 295 ARG A N 1
ATOM 2385 C CA . ARG A 1 295 ? -42.274 -19.768 33.027 1.00 90.56 295 ARG A CA 1
ATOM 2386 C C . ARG A 1 295 ? -40.961 -19.087 32.699 1.00 90.56 295 ARG A C 1
ATOM 2388 O O . ARG A 1 295 ? -40.248 -18.612 33.582 1.00 90.56 295 ARG A O 1
ATOM 2395 N N . LYS A 1 296 ? -40.666 -19.030 31.401 1.00 92.69 296 LYS A N 1
ATOM 2396 C CA . LYS A 1 296 ? -39.505 -18.326 30.860 1.00 92.69 296 LYS A CA 1
ATOM 2397 C C . LYS A 1 296 ? -39.885 -16.892 30.510 1.00 92.69 296 LYS A C 1
ATOM 2399 O O . LYS A 1 296 ? -40.896 -16.663 29.853 1.00 92.69 296 LYS A O 1
ATOM 2404 N N . TYR A 1 297 ? -39.040 -15.955 30.906 1.00 91.19 297 TYR A N 1
ATOM 2405 C CA . TYR A 1 297 ? -39.174 -14.531 30.648 1.00 91.19 297 TYR A CA 1
ATOM 2406 C C . TYR A 1 297 ? -37.905 -14.042 29.957 1.00 91.19 297 TYR A C 1
ATOM 2408 O O . TYR A 1 297 ? -36.799 -14.262 30.453 1.00 91.19 297 TYR A O 1
ATOM 2416 N N . LYS A 1 298 ? -38.066 -13.377 28.812 1.00 91.88 298 LYS A N 1
ATOM 2417 C CA . LYS A 1 298 ? -36.986 -12.664 28.127 1.00 91.88 298 LYS A CA 1
ATOM 2418 C C . LYS A 1 298 ? -37.016 -11.217 28.608 1.00 91.88 298 LYS A C 1
ATOM 2420 O O . LYS A 1 298 ? -37.997 -10.521 28.363 1.00 91.88 298 LYS A O 1
ATOM 2425 N N . VAL A 1 299 ? -35.981 -10.793 29.328 1.00 91.44 299 VAL A N 1
ATOM 2426 C CA . VAL A 1 299 ? -35.930 -9.473 29.969 1.00 91.44 299 VAL A CA 1
ATOM 2427 C C . VAL A 1 299 ? -34.652 -8.759 29.559 1.00 91.44 299 VAL A C 1
ATOM 2429 O O . VAL A 1 299 ? -33.556 -9.285 29.739 1.00 91.44 299 VAL A O 1
ATOM 2432 N N . GLU A 1 300 ? -34.791 -7.556 29.017 1.00 89.94 300 GLU A N 1
ATOM 2433 C CA . GLU A 1 300 ? -33.650 -6.709 28.678 1.00 89.94 300 GLU A CA 1
ATOM 2434 C C . GLU A 1 300 ? -32.953 -6.205 29.950 1.00 89.94 300 GLU A C 1
ATOM 2436 O O . GLU A 1 300 ? -33.610 -5.853 30.937 1.00 89.94 300 GLU A O 1
ATOM 2441 N N . VAL A 1 301 ? -31.620 -6.161 29.941 1.00 89.88 301 VAL A N 1
ATOM 2442 C CA . VAL A 1 301 ? -30.843 -5.618 31.063 1.00 89.88 301 VAL A CA 1
ATOM 2443 C C . VAL A 1 301 ? -31.267 -4.168 31.341 1.00 89.88 301 VAL A C 1
ATOM 2445 O O . VAL A 1 301 ? -31.392 -3.350 30.438 1.00 89.88 301 VAL A O 1
ATOM 2448 N N . GLY A 1 302 ? -31.540 -3.851 32.607 1.00 89.25 302 GLY A N 1
ATOM 2449 C CA . GLY A 1 302 ? -32.037 -2.546 33.052 1.00 89.25 302 GLY A CA 1
ATOM 2450 C C . GLY A 1 302 ? -33.564 -2.409 33.052 1.00 89.25 302 GLY A C 1
ATOM 2451 O O . GLY A 1 302 ? -34.080 -1.516 33.734 1.00 89.25 302 GLY A O 1
ATOM 2452 N N . LYS A 1 303 ? -34.295 -3.300 32.368 1.00 92.06 303 LYS A N 1
ATOM 2453 C CA . LYS A 1 303 ? -35.765 -3.323 32.336 1.00 92.06 303 LYS A CA 1
ATOM 2454 C C . LYS A 1 303 ? -36.351 -4.301 33.355 1.00 92.06 303 LYS A C 1
ATOM 2456 O O . LYS A 1 303 ? -35.651 -5.104 33.981 1.00 92.06 303 LYS A O 1
ATOM 2461 N N . SER A 1 304 ? -37.659 -4.191 33.544 1.00 92.94 304 SER A N 1
ATOM 2462 C CA . SER A 1 304 ? -38.443 -5.041 34.425 1.00 92.94 304 SER A CA 1
ATOM 2463 C C . SER A 1 304 ? -39.607 -5.697 33.696 1.00 92.94 304 SER A C 1
ATOM 2465 O O . SER A 1 304 ? -40.032 -5.248 32.631 1.00 92.94 304 SER A O 1
ATOM 2467 N N . ILE A 1 305 ? -40.089 -6.799 34.263 1.00 93.31 305 ILE A N 1
ATOM 2468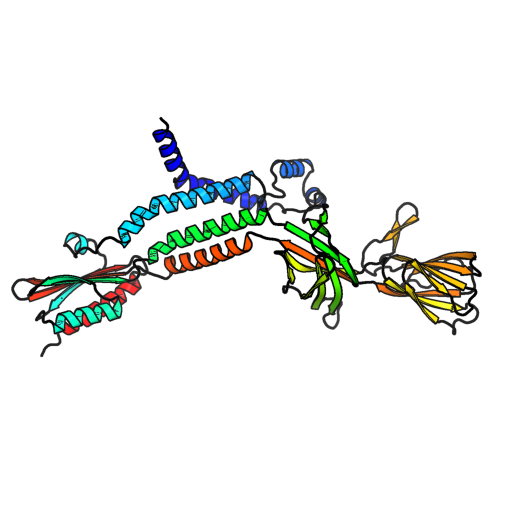 C CA . ILE A 1 305 ? -41.262 -7.521 33.784 1.00 93.31 305 ILE A CA 1
ATOM 2469 C C . ILE A 1 305 ? -42.132 -7.936 34.965 1.00 93.31 305 ILE A C 1
ATOM 2471 O O . ILE A 1 305 ? -41.632 -8.334 36.021 1.00 93.31 305 ILE A O 1
ATOM 2475 N N . THR A 1 306 ? -43.443 -7.861 34.776 1.00 92.56 306 THR A N 1
ATOM 2476 C CA . THR A 1 306 ? -44.424 -8.346 35.744 1.00 92.56 306 THR A CA 1
ATOM 2477 C C . THR A 1 306 ? -44.620 -9.855 35.574 1.00 92.56 306 THR A C 1
ATOM 2479 O O . THR A 1 306 ? -44.768 -10.349 34.456 1.00 92.56 306 THR A O 1
ATOM 2482 N N . LEU A 1 307 ? -44.614 -10.594 36.683 1.00 89.56 307 LEU A N 1
ATOM 2483 C CA . LEU A 1 307 ? -44.905 -12.030 36.709 1.00 89.56 307 LEU A CA 1
ATOM 2484 C C . LEU A 1 307 ? -46.422 -12.280 36.634 1.00 89.56 307 LEU A C 1
ATOM 2486 O O . LEU A 1 307 ? -47.224 -11.371 36.836 1.00 89.56 307 LEU A O 1
ATOM 2490 N N . GLU A 1 308 ? -46.832 -13.529 36.403 1.00 83.00 308 GLU A N 1
ATOM 2491 C CA . GLU A 1 308 ? -48.251 -13.919 36.278 1.00 83.00 308 GLU A CA 1
ATOM 2492 C C . GLU A 1 308 ? -49.175 -13.456 37.413 1.00 83.00 308 GLU A C 1
ATOM 2494 O O . GLU A 1 308 ? -50.300 -13.053 37.137 1.00 83.00 308 GLU A O 1
ATOM 2499 N N . ASP A 1 309 ? -48.715 -13.486 38.670 1.00 77.44 309 ASP A N 1
ATOM 2500 C CA . ASP A 1 309 ? -49.501 -13.070 39.850 1.00 77.44 309 ASP A CA 1
ATOM 2501 C C . ASP A 1 309 ? -49.773 -11.546 39.852 1.00 77.44 309 ASP A C 1
ATOM 2503 O O . ASP A 1 309 ? -50.481 -11.041 40.711 1.00 77.44 309 ASP A O 1
ATOM 2507 N N . LYS A 1 310 ? -49.232 -10.777 38.889 1.00 82.50 310 LYS A N 1
ATOM 2508 C CA . LYS A 1 310 ? -49.350 -9.309 38.716 1.00 82.50 310 LYS A CA 1
ATOM 2509 C C . LYS A 1 310 ? -48.880 -8.440 39.889 1.00 82.50 310 LYS A C 1
ATOM 2511 O O . LYS A 1 310 ? -48.575 -7.272 39.687 1.00 82.50 310 LYS A O 1
ATOM 2516 N N . ARG A 1 311 ? -48.758 -9.011 41.083 1.00 87.12 311 ARG A N 1
ATOM 2517 C CA . ARG A 1 311 ? -48.211 -8.410 42.299 1.00 87.12 311 ARG A CA 1
ATOM 2518 C C . ARG A 1 311 ? -46.693 -8.418 42.318 1.00 87.12 311 ARG A C 1
ATOM 2520 O O . ARG A 1 311 ? -46.089 -7.620 43.020 1.00 87.12 311 ARG A O 1
ATOM 2527 N N . TYR A 1 312 ? -46.072 -9.325 41.567 1.00 90.56 312 TYR A N 1
ATOM 2528 C CA . TYR A 1 312 ? -44.624 -9.474 41.527 1.00 90.56 312 TYR A CA 1
ATOM 2529 C C . TYR A 1 312 ? -44.036 -8.891 40.248 1.00 90.56 312 TYR A C 1
ATOM 2531 O O . TYR A 1 312 ? -44.479 -9.212 39.147 1.00 90.56 312 TYR A O 1
ATOM 2539 N N . GLU A 1 313 ? -42.980 -8.103 40.397 1.00 93.00 313 GLU A N 1
ATOM 2540 C CA . GLU A 1 313 ? -42.198 -7.543 39.298 1.00 93.00 313 GLU A CA 1
ATOM 2541 C C . GLU A 1 313 ? -40.726 -7.898 39.499 1.00 93.00 313 GLU A C 1
ATOM 2543 O O . GLU A 1 313 ? -40.176 -7.748 40.590 1.00 93.00 313 GLU A O 1
ATOM 2548 N N . VAL A 1 314 ? -40.068 -8.385 38.448 1.00 93.44 314 VAL A N 1
ATOM 2549 C CA . VAL A 1 314 ? -38.633 -8.672 38.470 1.00 93.44 314 VAL A CA 1
ATOM 2550 C C . VAL A 1 314 ? -37.904 -7.715 37.542 1.00 93.44 314 VAL A C 1
ATOM 2552 O O . VAL A 1 314 ? -38.221 -7.603 36.360 1.00 93.44 314 VAL A O 1
ATOM 2555 N N . LYS A 1 315 ? -36.898 -7.027 38.082 1.00 94.50 315 LYS A N 1
ATOM 2556 C CA . LYS A 1 315 ? -36.000 -6.153 37.330 1.00 94.50 315 LYS A CA 1
ATOM 2557 C C . LYS A 1 315 ? -34.649 -6.822 37.149 1.00 94.50 315 LYS A C 1
ATOM 2559 O O . LYS A 1 315 ? -34.016 -7.208 38.135 1.00 94.50 315 LYS A O 1
ATOM 2564 N N . VAL A 1 316 ? -34.178 -6.906 35.909 1.00 93.88 316 VAL A N 1
ATOM 2565 C CA . VAL A 1 316 ? -32.797 -7.303 35.618 1.00 93.88 316 VAL A CA 1
ATOM 2566 C C . VAL A 1 316 ? -31.922 -6.074 35.793 1.00 93.88 316 VAL A C 1
ATOM 2568 O O . VAL A 1 316 ? -32.049 -5.100 35.062 1.00 93.88 316 VAL A O 1
ATOM 2571 N N . MET A 1 317 ? -31.048 -6.088 36.794 1.00 91.31 317 MET A N 1
ATOM 2572 C CA . MET A 1 317 ? -30.219 -4.929 37.116 1.00 91.31 317 MET A CA 1
ATOM 2573 C C . MET A 1 317 ? -28.933 -4.876 36.300 1.00 91.31 317 MET A C 1
ATOM 2575 O O . MET A 1 317 ? -28.561 -3.807 35.833 1.00 91.31 317 MET A O 1
ATOM 2579 N N . ARG A 1 318 ? -28.232 -6.005 36.188 1.00 89.50 318 ARG A N 1
ATOM 2580 C CA . ARG A 1 318 ? -26.964 -6.114 35.455 1.00 89.50 318 ARG A CA 1
ATOM 2581 C C . ARG A 1 318 ? -26.642 -7.560 35.133 1.00 89.50 318 ARG A C 1
ATOM 2583 O O . ARG A 1 318 ? -27.049 -8.460 35.871 1.00 89.50 318 ARG A O 1
ATOM 2590 N N . PHE A 1 319 ? -25.853 -7.745 34.088 1.00 90.19 319 PHE A N 1
ATOM 2591 C CA . PHE A 1 319 ? -25.306 -9.022 33.662 1.00 90.19 319 PHE A CA 1
ATOM 2592 C C . PHE A 1 319 ? -23.772 -8.978 33.729 1.00 90.19 319 PHE A C 1
ATOM 2594 O O . PHE A 1 319 ? -23.168 -7.934 33.511 1.00 90.19 319 PHE A O 1
ATOM 2601 N N . VAL A 1 320 ? -23.135 -10.091 34.094 1.00 89.12 320 VAL A N 1
ATOM 2602 C CA . VAL A 1 320 ? -21.673 -10.215 34.177 1.00 89.12 320 VAL A CA 1
ATOM 2603 C C . VAL A 1 320 ? -21.263 -11.563 33.575 1.00 89.12 320 VAL A C 1
ATOM 2605 O O . VAL A 1 320 ? -21.610 -12.582 34.167 1.00 89.12 320 VAL A O 1
ATOM 2608 N N . PRO A 1 321 ? -20.535 -11.604 32.443 1.00 86.25 321 PRO A N 1
ATOM 2609 C CA . PRO A 1 321 ? -20.196 -12.851 31.743 1.00 86.25 321 PRO A CA 1
ATOM 2610 C C . PRO A 1 321 ? -19.141 -13.707 32.467 1.00 86.25 321 PRO A C 1
ATOM 2612 O O . PRO A 1 321 ? -19.207 -14.939 32.421 1.00 86.25 321 PRO A O 1
ATOM 2615 N N . ASP A 1 322 ? -18.214 -13.084 33.203 1.00 87.88 322 ASP A N 1
ATOM 2616 C CA . ASP A 1 322 ? -17.220 -13.778 34.030 1.00 87.88 322 ASP A CA 1
ATOM 2617 C C . ASP A 1 322 ? -17.162 -13.167 35.435 1.00 87.88 322 ASP A C 1
ATOM 2619 O O . ASP A 1 322 ? -16.309 -12.331 35.765 1.00 87.88 322 ASP A O 1
ATOM 2623 N N . PHE A 1 323 ? -18.144 -13.550 36.255 1.00 90.56 323 PHE A N 1
ATOM 2624 C CA . PHE A 1 323 ? -18.316 -13.027 37.601 1.00 90.56 323 PHE A CA 1
ATOM 2625 C C . PHE A 1 323 ? -17.153 -13.413 38.513 1.00 90.56 323 PHE A C 1
ATOM 2627 O O . PHE A 1 323 ? -16.831 -14.590 38.705 1.00 90.56 323 PHE A O 1
ATOM 2634 N N . SER A 1 324 ? -16.609 -12.407 39.195 1.00 89.75 324 SER A N 1
ATOM 2635 C CA . SER A 1 324 ? -15.673 -12.581 40.296 1.00 89.75 324 SER A CA 1
ATOM 2636 C C . SER A 1 324 ? -15.894 -11.546 41.386 1.00 89.75 324 SER A C 1
ATOM 2638 O O . SER A 1 324 ? -16.275 -10.406 41.125 1.00 89.75 324 SER A O 1
ATOM 2640 N N . MET A 1 325 ? -15.558 -11.927 42.616 1.00 88.25 325 MET A N 1
ATOM 2641 C CA . MET A 1 325 ? -15.450 -10.987 43.723 1.00 88.25 325 MET A CA 1
ATOM 2642 C C . MET A 1 325 ? -14.030 -10.413 43.768 1.00 88.25 325 MET A C 1
ATOM 2644 O O . MET A 1 325 ? -13.056 -11.162 43.810 1.00 88.25 325 MET A O 1
ATOM 2648 N N . GLY A 1 326 ? -13.907 -9.092 43.674 1.00 83.44 326 GLY A N 1
ATOM 2649 C CA . GLY A 1 326 ? -12.642 -8.368 43.774 1.00 83.44 326 GLY A CA 1
ATOM 2650 C C . GLY A 1 326 ? -12.305 -7.985 45.216 1.00 83.44 326 GLY A C 1
ATOM 2651 O O . GLY A 1 326 ? -13.030 -8.313 46.157 1.00 83.44 326 GLY A O 1
ATOM 2652 N N . LYS A 1 327 ? -11.215 -7.227 45.394 1.00 81.38 327 LYS A N 1
ATOM 2653 C CA . LYS A 1 327 ? -10.880 -6.622 46.694 1.00 81.38 327 LYS A CA 1
ATOM 2654 C C . LYS A 1 327 ? -12.039 -5.706 47.135 1.00 81.38 327 LYS A C 1
ATOM 2656 O O . LYS A 1 327 ? -12.561 -4.944 46.322 1.00 81.38 327 LYS A O 1
ATOM 2661 N N . ASN A 1 328 ? -12.448 -5.801 48.403 1.00 83.50 328 ASN A N 1
ATOM 2662 C CA . ASN A 1 328 ? -13.575 -5.076 49.024 1.00 83.50 328 ASN A CA 1
ATOM 2663 C C . ASN A 1 328 ? -14.989 -5.556 48.627 1.00 83.50 328 ASN A C 1
ATOM 2665 O O . ASN A 1 328 ? -15.916 -4.747 48.598 1.00 83.50 328 ASN A O 1
ATOM 2669 N N . ASN A 1 329 ? -15.180 -6.841 48.304 1.00 82.44 329 ASN A N 1
ATOM 2670 C CA . ASN A 1 329 ? -16.492 -7.419 47.954 1.00 82.44 329 ASN A CA 1
ATOM 2671 C C . ASN A 1 329 ? -17.216 -6.708 46.793 1.00 82.44 329 ASN A C 1
ATOM 2673 O O . ASN A 1 329 ? -18.445 -6.737 46.684 1.00 82.44 329 ASN A O 1
ATOM 2677 N N . LYS A 1 330 ? -16.457 -6.060 45.902 1.00 86.62 330 LYS A N 1
ATOM 2678 C CA . LYS A 1 330 ? -16.998 -5.485 44.671 1.00 86.62 330 LYS A CA 1
ATOM 2679 C C . LYS A 1 330 ? -16.988 -6.530 43.568 1.00 86.62 330 LYS A C 1
ATOM 2681 O O . LYS A 1 330 ? -15.990 -7.215 43.356 1.00 86.62 330 LYS A O 1
ATOM 2686 N N . VAL A 1 331 ? -18.098 -6.612 42.846 1.00 87.19 331 VAL A N 1
ATOM 2687 C CA . VAL A 1 331 ? -18.218 -7.471 41.668 1.00 87.19 331 VAL A CA 1
ATOM 2688 C C . VAL A 1 331 ? -17.355 -6.903 40.549 1.00 87.19 331 VAL A C 1
ATOM 2690 O O . VAL A 1 331 ? -17.448 -5.716 40.238 1.00 87.19 331 VAL A O 1
ATOM 2693 N N . VAL A 1 332 ? -16.533 -7.759 39.956 1.00 85.88 332 VAL A N 1
ATOM 2694 C CA . VAL A 1 332 ? -15.683 -7.457 38.803 1.00 85.88 332 VAL A CA 1
ATOM 2695 C C . VAL A 1 332 ? -15.959 -8.461 37.694 1.00 85.88 332 VAL A C 1
ATOM 2697 O O . VAL A 1 332 ? -16.139 -9.651 37.959 1.00 85.88 332 VAL A O 1
ATOM 2700 N N . ASN A 1 333 ? -15.985 -7.964 36.458 1.00 85.25 333 ASN A N 1
ATOM 2701 C CA . ASN A 1 333 ? -16.018 -8.792 35.262 1.00 85.25 333 ASN A CA 1
ATOM 2702 C C . ASN A 1 333 ? -14.577 -9.120 34.845 1.00 85.25 333 ASN A C 1
ATOM 2704 O O . ASN A 1 333 ? -13.816 -8.199 34.544 1.00 85.25 333 ASN A O 1
ATOM 2708 N N . ARG A 1 334 ? -14.176 -10.397 34.871 1.00 82.69 334 ARG A N 1
ATOM 2709 C CA . ARG A 1 334 ? -12.790 -10.794 34.548 1.00 82.69 334 ARG A CA 1
ATOM 2710 C C . ARG A 1 334 ? -12.510 -10.838 33.047 1.00 82.69 334 ARG A C 1
ATOM 2712 O O . ARG A 1 334 ? -11.372 -10.612 32.644 1.00 82.69 334 ARG A O 1
ATOM 2719 N N . SER A 1 335 ? -13.513 -11.158 32.236 1.00 76.88 335 SER A N 1
ATOM 2720 C CA . SER A 1 335 ? -13.375 -11.326 30.790 1.00 76.88 335 SER A CA 1
ATOM 2721 C C . SER A 1 335 ? -14.715 -11.111 30.083 1.00 76.88 335 SER A C 1
ATOM 2723 O O . SER A 1 335 ? -15.752 -11.018 30.726 1.00 76.88 335 SER A O 1
ATOM 2725 N N . GLN A 1 336 ? -14.704 -11.010 28.754 1.00 73.25 336 GLN A N 1
ATOM 2726 C CA . GLN A 1 336 ? -15.934 -10.967 27.948 1.00 73.25 336 GLN A CA 1
ATOM 2727 C C . GLN A 1 336 ? -16.449 -12.371 27.583 1.00 73.25 336 GLN A C 1
ATOM 2729 O O . GLN A 1 336 ? -17.483 -12.506 26.940 1.00 73.25 336 GLN A O 1
ATOM 2734 N N . GLU A 1 337 ? -15.740 -13.427 27.990 1.00 77.44 337 GLU A N 1
ATOM 2735 C CA . GLU A 1 337 ? -16.142 -14.809 27.738 1.00 77.44 337 GLU A CA 1
ATOM 2736 C C . GLU A 1 337 ? -17.161 -15.280 28.787 1.00 77.44 337 GLU A C 1
ATOM 2738 O O . GLU A 1 337 ? -17.061 -14.938 29.965 1.00 77.44 337 GLU A O 1
ATOM 2743 N N . MET A 1 338 ? -18.101 -16.141 28.385 1.00 80.31 338 MET A N 1
ATOM 2744 C CA . MET A 1 338 ? -19.159 -16.711 29.240 1.00 80.31 338 MET A CA 1
ATOM 2745 C C . MET A 1 338 ? -18.630 -17.783 30.220 1.00 80.31 338 MET A C 1
ATOM 2747 O O . MET A 1 338 ? -19.141 -18.905 30.305 1.00 80.31 338 MET A O 1
ATOM 2751 N N . ARG A 1 339 ? -17.557 -17.478 30.960 1.00 85.00 339 ARG A N 1
ATOM 2752 C CA . ARG A 1 339 ? -16.873 -18.424 31.858 1.00 85.00 339 ARG A CA 1
ATOM 2753 C C . ARG A 1 339 ? -17.611 -18.632 33.172 1.00 85.00 339 ARG A C 1
ATOM 2755 O O . ARG A 1 339 ? -17.707 -19.776 33.619 1.00 85.00 339 ARG A O 1
ATOM 2762 N N . ASN A 1 340 ? -18.149 -17.574 33.769 1.00 89.06 340 ASN A N 1
ATOM 2763 C CA . ASN A 1 340 ? -18.941 -17.645 34.995 1.00 89.06 340 ASN A CA 1
ATOM 2764 C C . ASN A 1 340 ? -20.089 -16.625 34.949 1.00 89.06 340 ASN A C 1
ATOM 2766 O O . ASN A 1 340 ? -20.063 -15.630 35.680 1.00 89.06 340 ASN A O 1
ATOM 2770 N N . PRO A 1 341 ? -21.071 -16.830 34.058 1.00 90.38 341 PRO A N 1
ATOM 2771 C CA . PRO A 1 341 ? -22.050 -15.805 33.773 1.00 90.38 341 PRO A CA 1
ATOM 2772 C C . PRO A 1 341 ? -23.081 -15.712 34.905 1.00 90.38 341 PRO A C 1
ATOM 2774 O O . PRO A 1 341 ? -23.650 -16.717 35.355 1.00 90.38 341 PRO A O 1
ATOM 2777 N N . ALA A 1 342 ? -23.311 -14.486 35.368 1.00 91.56 342 ALA A N 1
ATOM 2778 C CA . ALA A 1 342 ? -24.189 -14.168 36.482 1.00 91.56 342 ALA A CA 1
ATOM 2779 C C . ALA A 1 342 ? -25.058 -12.945 36.179 1.00 91.56 342 ALA A C 1
ATOM 2781 O O . ALA A 1 342 ? -24.609 -11.966 35.586 1.00 91.56 342 ALA A O 1
ATOM 2782 N N . VAL A 1 343 ? -26.299 -12.971 36.656 1.00 92.12 343 VAL A N 1
ATOM 2783 C CA . VAL A 1 343 ? -27.242 -11.855 36.548 1.00 92.12 343 VAL A CA 1
ATOM 2784 C C . VAL A 1 343 ? -27.656 -11.381 37.934 1.00 92.12 343 VAL A C 1
ATOM 2786 O O . VAL A 1 343 ? -27.956 -12.186 38.816 1.00 92.12 343 VAL A O 1
ATOM 2789 N N . GLN A 1 344 ? -27.679 -10.067 38.144 1.00 92.81 344 GLN A N 1
ATOM 2790 C CA . GLN A 1 344 ? -28.277 -9.481 39.335 1.00 92.81 344 GLN A CA 1
ATOM 2791 C C . GLN A 1 344 ? -29.730 -9.124 39.048 1.00 92.81 344 GLN A C 1
ATOM 2793 O O . GLN A 1 344 ? -30.009 -8.345 38.135 1.00 92.81 344 GLN A O 1
ATOM 2798 N N . ILE A 1 345 ? -30.641 -9.632 39.871 1.00 93.31 345 ILE A N 1
ATOM 2799 C CA . ILE A 1 345 ? -32.062 -9.293 39.803 1.00 93.31 345 ILE A CA 1
ATOM 2800 C C . ILE A 1 345 ? -32.510 -8.553 41.062 1.00 93.31 345 ILE A C 1
ATOM 2802 O O . ILE A 1 345 ? -31.934 -8.728 42.142 1.00 93.31 345 ILE A O 1
ATOM 2806 N N . ALA A 1 346 ? -33.561 -7.753 40.920 1.00 93.62 346 ALA A N 1
ATOM 2807 C CA . ALA A 1 346 ? -34.323 -7.172 42.015 1.00 93.62 346 ALA A CA 1
ATOM 2808 C C . ALA A 1 346 ? -35.780 -7.635 41.904 1.00 93.62 346 ALA A C 1
ATOM 2810 O O . ALA A 1 346 ? -36.391 -7.460 40.852 1.00 93.62 346 ALA A O 1
ATOM 2811 N N . LEU A 1 347 ? -36.313 -8.241 42.968 1.00 92.81 347 LEU A N 1
ATOM 2812 C CA . LEU A 1 347 ? -37.717 -8.647 43.039 1.00 92.81 347 LEU A CA 1
ATOM 2813 C C . LEU A 1 347 ? -38.509 -7.604 43.822 1.00 92.81 347 LEU A C 1
ATOM 2815 O O . LEU A 1 347 ? -38.134 -7.265 44.946 1.00 92.81 347 LEU A O 1
ATOM 2819 N N . PHE A 1 348 ? -39.621 -7.162 43.254 1.00 92.19 348 PHE A N 1
ATOM 2820 C CA . PHE A 1 348 ? -40.593 -6.275 43.871 1.00 92.19 348 PHE A CA 1
ATOM 2821 C C . PHE A 1 348 ? -41.914 -7.019 44.070 1.00 92.19 348 PHE A C 1
ATOM 2823 O O . PHE A 1 348 ? -42.288 -7.853 43.244 1.00 92.19 348 PHE A O 1
ATOM 2830 N N . LYS A 1 349 ? -42.602 -6.722 45.171 1.00 92.19 349 LYS A N 1
ATOM 2831 C CA . LYS A 1 349 ? -43.963 -7.169 45.468 1.00 92.19 349 LYS A CA 1
ATOM 2832 C C . LYS A 1 349 ? -44.792 -5.937 45.797 1.00 92.19 349 LYS A C 1
ATOM 2834 O O . LYS A 1 349 ? -44.416 -5.210 46.710 1.00 92.19 349 LYS A O 1
ATOM 2839 N N . ASP A 1 350 ? -45.860 -5.688 45.049 1.00 90.56 350 ASP A N 1
ATOM 2840 C CA . ASP A 1 350 ? -46.722 -4.512 45.216 1.00 90.56 350 ASP A CA 1
ATOM 2841 C C . ASP A 1 350 ? -45.896 -3.204 45.248 1.00 90.56 350 ASP A C 1
ATOM 2843 O O . ASP A 1 350 ? -46.058 -2.354 46.119 1.00 90.56 350 ASP A O 1
ATOM 2847 N N . ASN A 1 351 ? -44.935 -3.080 44.319 1.00 88.94 351 ASN A N 1
ATOM 2848 C CA . ASN A 1 351 ? -43.930 -2.004 44.217 1.00 88.94 351 ASN A CA 1
ATOM 2849 C C . ASN A 1 351 ? -42.922 -1.880 45.378 1.00 88.94 351 ASN A C 1
ATOM 2851 O O . ASN A 1 351 ? -42.069 -0.990 45.360 1.00 88.94 351 ASN A O 1
ATOM 2855 N N . ILE A 1 352 ? -42.936 -2.785 46.356 1.00 91.50 352 ILE A N 1
ATOM 2856 C CA . ILE A 1 352 ? -41.973 -2.810 47.464 1.00 91.50 352 ILE A CA 1
ATOM 2857 C C . ILE A 1 352 ? -40.834 -3.778 47.134 1.00 91.50 352 ILE A C 1
ATOM 2859 O O . ILE A 1 352 ? -41.061 -4.937 46.785 1.00 91.50 352 ILE A O 1
ATOM 2863 N N . LEU A 1 353 ? -39.585 -3.320 47.261 1.00 91.81 353 LEU A N 1
ATOM 2864 C CA . LEU A 1 353 ? -38.402 -4.155 47.038 1.00 91.81 353 LEU A CA 1
ATOM 2865 C C . LEU A 1 353 ? -38.325 -5.275 48.089 1.00 91.81 353 LEU A C 1
ATOM 2867 O O . LEU A 1 353 ? -38.119 -5.009 49.270 1.00 91.81 353 LEU A O 1
ATOM 2871 N N . VAL A 1 354 ? -38.406 -6.530 47.644 1.00 91.25 354 VAL A N 1
ATOM 2872 C CA . VAL A 1 354 ? -38.285 -7.714 48.508 1.00 91.25 354 VAL A CA 1
ATOM 2873 C C . VAL A 1 354 ? -36.814 -8.070 48.725 1.00 91.25 354 VAL A C 1
ATOM 2875 O O . VAL A 1 354 ? -36.372 -8.247 49.860 1.00 91.25 354 VAL A O 1
ATOM 2878 N N . TYR A 1 355 ? -36.038 -8.186 47.641 1.00 89.81 355 TYR A N 1
ATOM 2879 C CA . TYR A 1 355 ? -34.603 -8.478 47.700 1.00 89.81 355 TYR A CA 1
ATOM 2880 C C . TYR A 1 355 ? -33.868 -8.116 46.404 1.00 89.81 355 TYR A C 1
ATOM 2882 O O . TYR A 1 355 ? -34.465 -7.978 45.335 1.00 89.81 355 TYR A O 1
ATOM 2890 N N . LYS A 1 356 ? -32.533 -8.048 46.500 1.00 91.19 356 LYS A N 1
ATOM 2891 C CA . LYS A 1 356 ? -31.601 -8.064 45.364 1.00 91.19 356 LYS A CA 1
ATOM 2892 C C . LYS A 1 356 ? -30.676 -9.264 45.501 1.00 91.19 356 LYS A C 1
ATOM 2894 O O . LYS A 1 356 ? -30.116 -9.467 46.575 1.00 91.19 356 LYS A O 1
ATOM 2899 N N . LYS A 1 357 ? -30.491 -10.046 44.437 1.00 89.12 357 LYS A N 1
ATOM 2900 C CA . LYS A 1 357 ? -29.599 -11.215 44.474 1.00 89.12 357 LYS A CA 1
ATOM 2901 C C . LYS A 1 357 ? -28.903 -11.461 43.147 1.00 89.12 357 LYS A C 1
ATOM 2903 O O . LYS A 1 357 ? -29.379 -11.023 42.102 1.00 89.12 357 LYS A O 1
ATOM 2908 N N . TRP A 1 358 ? -27.792 -12.184 43.220 1.00 90.50 358 TRP A N 1
ATOM 2909 C CA . TRP A 1 358 ? -27.100 -12.737 42.064 1.00 90.50 358 TRP A CA 1
ATOM 2910 C C . TRP A 1 358 ? -27.602 -14.145 41.768 1.00 90.50 358 TRP A C 1
ATOM 2912 O O . TRP A 1 358 ? -27.834 -14.929 42.689 1.00 90.50 358 TRP A O 1
ATOM 2922 N N . ILE A 1 359 ? -27.762 -14.447 40.485 1.00 91.44 359 ILE A N 1
ATOM 2923 C CA . ILE A 1 359 ? -28.121 -15.765 39.976 1.00 91.44 359 ILE A CA 1
ATOM 2924 C C . ILE A 1 359 ? -27.041 -16.191 38.991 1.00 91.44 359 ILE A C 1
ATOM 2926 O O . ILE A 1 359 ? -26.727 -15.447 38.065 1.00 91.44 359 ILE A O 1
ATOM 2930 N N . PHE A 1 360 ? -26.480 -17.377 39.201 1.00 90.06 360 PHE A N 1
ATOM 2931 C CA . PHE A 1 360 ? -25.396 -17.932 38.398 1.00 90.06 360 PHE A CA 1
ATOM 2932 C C . PHE A 1 360 ? -25.951 -19.009 37.473 1.00 90.06 360 PHE A C 1
ATOM 2934 O O . PHE A 1 360 ? -26.675 -19.887 37.935 1.00 90.06 360 PHE A O 1
ATOM 2941 N N . SER A 1 361 ? -25.591 -18.975 36.188 1.00 86.56 361 SER A N 1
ATOM 2942 C CA . SER A 1 361 ? -26.050 -19.997 35.229 1.00 86.56 361 SER A CA 1
ATOM 2943 C C . SER A 1 361 ? -25.460 -21.373 35.559 1.00 86.56 361 SER A C 1
ATOM 2945 O O . SER A 1 361 ? -26.168 -22.373 35.564 1.00 86.56 361 SER A O 1
ATOM 2947 N N . LYS A 1 362 ? -24.167 -21.416 35.919 1.00 84.88 362 LYS A N 1
ATOM 2948 C CA . LYS A 1 362 ? -23.444 -22.661 36.237 1.00 84.88 362 LYS A CA 1
ATOM 2949 C C . LYS A 1 362 ? -23.710 -23.202 37.642 1.00 84.88 362 LYS A C 1
ATOM 2951 O O . LYS A 1 362 ? -23.436 -24.368 37.902 1.00 84.88 362 LYS A O 1
ATOM 2956 N N . PHE A 1 363 ? -24.227 -22.362 38.537 1.00 83.69 363 PHE A N 1
ATOM 2957 C CA . PHE A 1 363 ? -24.512 -22.715 39.929 1.00 83.69 363 PHE A CA 1
ATOM 2958 C C . PHE A 1 363 ? -25.918 -22.230 40.317 1.00 83.69 363 PHE A C 1
ATOM 2960 O O . PHE A 1 363 ? -26.052 -21.315 41.137 1.00 83.69 363 PHE A O 1
ATOM 2967 N N . PRO A 1 364 ? -26.975 -22.800 39.710 1.00 73.75 364 PRO A N 1
ATOM 2968 C CA . PRO A 1 364 ? -28.352 -22.345 39.903 1.00 73.75 364 PRO A CA 1
ATOM 2969 C C . PRO A 1 364 ? -28.851 -22.515 41.345 1.00 73.75 364 PRO A C 1
ATOM 2971 O O . PRO A 1 364 ? -29.777 -21.821 41.739 1.00 73.75 364 PRO A O 1
ATOM 2974 N N . ASP A 1 365 ? -28.213 -23.373 42.144 1.00 74.69 365 ASP A N 1
ATOM 2975 C CA . ASP A 1 365 ? -28.579 -23.610 43.547 1.00 74.69 365 ASP A CA 1
ATOM 2976 C C . ASP A 1 365 ? -27.742 -22.790 44.547 1.00 74.69 365 ASP A C 1
ATOM 2978 O O . ASP A 1 365 ? -27.978 -22.841 45.753 1.00 74.69 365 ASP A O 1
ATOM 2982 N N . PHE A 1 366 ? -26.768 -21.998 44.078 1.00 71.88 366 PHE A N 1
ATOM 2983 C CA . PHE A 1 366 ? -25.855 -21.207 44.919 1.00 71.88 366 PHE A CA 1
ATOM 2984 C C . PHE A 1 366 ? -26.513 -19.915 45.445 1.00 71.88 366 PHE A C 1
ATOM 2986 O O . PHE A 1 366 ? -26.015 -18.800 45.279 1.00 71.88 366 PHE A O 1
ATOM 2993 N N . HIS A 1 367 ? -27.694 -20.030 46.043 1.00 64.88 367 HIS A N 1
ATOM 2994 C CA . HIS A 1 367 ? -28.466 -18.892 46.532 1.00 64.88 367 HIS A CA 1
ATOM 2995 C C . HIS A 1 367 ? -28.446 -18.820 48.063 1.00 64.88 367 HIS A C 1
ATOM 2997 O O . HIS A 1 367 ? -28.625 -19.820 48.749 1.00 64.88 367 HIS A O 1
ATOM 3003 N N . GLY A 1 368 ? -28.248 -17.611 48.606 1.00 57.84 368 GLY A N 1
ATOM 3004 C CA . GLY A 1 368 ? -28.514 -17.324 50.022 1.00 57.84 368 GLY A CA 1
ATOM 3005 C C . GLY A 1 368 ? -30.004 -17.478 50.360 1.00 57.84 368 GLY A C 1
ATOM 3006 O O . GLY A 1 368 ? -30.806 -17.779 49.477 1.00 57.84 368 GLY A O 1
ATOM 3007 N N . SER A 1 369 ? -30.388 -17.251 51.624 1.00 55.53 369 SER A N 1
ATOM 3008 C CA . SER A 1 369 ? -31.762 -17.479 52.106 1.00 55.53 369 SER A CA 1
ATOM 3009 C C . SER A 1 369 ? -32.832 -16.950 51.137 1.00 55.53 369 SER A C 1
ATOM 3011 O O . SER A 1 369 ? -32.890 -15.761 50.810 1.00 55.53 369 SER A O 1
ATOM 3013 N N . GLU A 1 370 ? -33.670 -17.859 50.628 1.00 61.84 370 GLU A N 1
ATOM 3014 C CA . GLU A 1 370 ? -34.671 -17.544 49.612 1.00 61.84 370 GLU A CA 1
ATOM 3015 C C . GLU A 1 370 ? -35.829 -16.747 50.247 1.00 61.84 370 GLU A C 1
ATOM 3017 O O . GLU A 1 370 ? -36.867 -17.313 50.586 1.00 61.84 370 GLU A O 1
ATOM 3022 N N . LYS A 1 371 ? -35.698 -15.428 50.419 1.00 66.06 371 LYS A N 1
ATOM 3023 C CA . LYS A 1 371 ? -36.855 -14.568 50.731 1.00 66.06 371 LYS A CA 1
ATOM 3024 C C . LYS A 1 371 ? -37.774 -14.481 49.500 1.00 66.06 371 LYS A C 1
ATOM 3026 O O . LYS A 1 371 ? -37.271 -14.367 48.391 1.00 66.06 371 LYS A O 1
ATOM 3031 N N . GLY A 1 372 ? -39.097 -14.535 49.679 1.00 72.00 372 GLY A N 1
ATOM 3032 C CA . GLY A 1 372 ? -40.105 -14.412 48.606 1.00 72.00 372 GLY A CA 1
ATOM 3033 C C . GLY A 1 372 ? -40.675 -15.734 48.060 1.00 72.00 372 GLY A C 1
ATOM 3034 O O . GLY A 1 372 ? -40.174 -16.816 48.374 1.00 72.00 372 GLY A O 1
ATOM 3035 N N . ASP A 1 373 ? -41.716 -15.620 47.223 1.00 83.62 373 ASP A N 1
ATOM 3036 C CA . ASP A 1 373 ? -42.575 -16.739 46.774 1.00 83.62 373 ASP A CA 1
ATOM 3037 C C . ASP A 1 373 ? -42.121 -17.395 45.457 1.00 83.62 373 ASP A C 1
ATOM 3039 O O . ASP A 1 373 ? -42.689 -18.399 45.030 1.00 83.62 373 ASP A O 1
ATOM 3043 N N . TYR A 1 374 ? -41.082 -16.852 44.816 1.00 86.44 374 TYR A N 1
ATOM 3044 C CA . TYR A 1 374 ? -40.576 -17.310 43.520 1.00 86.44 374 TYR A CA 1
ATOM 3045 C C . TYR A 1 374 ? -39.115 -17.757 43.595 1.00 86.44 374 TYR A C 1
ATOM 3047 O O . TYR A 1 374 ? -38.265 -17.084 44.189 1.00 86.44 374 TYR A O 1
ATOM 3055 N N . ARG A 1 375 ? -38.817 -18.868 42.916 1.00 87.00 375 ARG A N 1
ATOM 3056 C CA . ARG A 1 375 ? -37.468 -19.310 42.562 1.00 87.00 375 ARG A CA 1
ATOM 3057 C C . ARG A 1 375 ? -37.138 -18.821 41.157 1.00 87.00 375 ARG A C 1
ATOM 3059 O O . ARG A 1 375 ? -37.945 -18.958 40.243 1.00 87.00 375 ARG A O 1
ATOM 3066 N N . PHE A 1 376 ? -35.945 -18.258 40.999 1.00 89.50 376 PHE A N 1
ATOM 3067 C CA . PHE A 1 376 ? -35.459 -17.744 39.722 1.00 89.50 376 PHE A CA 1
ATOM 3068 C C . PHE A 1 376 ? -34.209 -18.498 39.300 1.00 89.50 376 PHE A C 1
ATOM 3070 O O . PHE A 1 376 ? -33.308 -18.660 40.120 1.00 89.50 376 PHE A O 1
ATOM 3077 N N . SER A 1 377 ? -34.135 -18.871 38.028 1.00 89.69 377 SER A N 1
ATOM 3078 C CA . SER A 1 377 ? -32.954 -19.483 37.417 1.00 89.69 377 SER A CA 1
ATOM 3079 C C . SER A 1 377 ? -32.549 -18.693 36.179 1.00 89.69 377 SER A C 1
ATOM 3081 O O . SER A 1 377 ? -33.398 -18.265 35.397 1.00 89.69 377 SER A O 1
ATOM 3083 N N . PHE A 1 378 ? -31.248 -18.492 36.000 1.00 90.31 378 PHE A N 1
ATOM 3084 C CA . PHE A 1 378 ? -30.689 -17.827 34.830 1.00 90.31 378 PHE A CA 1
ATOM 3085 C C . PHE A 1 378 ? -30.369 -18.887 33.779 1.00 90.31 378 PHE A C 1
ATOM 3087 O O . PHE A 1 378 ? -29.462 -19.692 33.976 1.00 90.31 378 PHE A O 1
ATOM 3094 N N . LEU A 1 379 ? -31.166 -18.920 32.710 1.00 88.06 379 LEU A N 1
ATOM 3095 C CA . LEU A 1 379 ? -31.059 -19.952 31.684 1.00 88.06 379 LEU A CA 1
ATOM 3096 C C . LEU A 1 379 ? -30.000 -19.594 30.646 1.00 88.06 379 LEU A C 1
ATOM 3098 O O . LEU A 1 379 ? -29.121 -20.404 30.381 1.00 88.06 379 LEU A O 1
ATOM 3102 N N . ASP A 1 380 ? -30.099 -18.398 30.067 1.00 85.50 380 ASP A N 1
ATOM 3103 C CA . ASP A 1 380 ? -29.247 -17.991 28.950 1.00 85.50 380 ASP A CA 1
ATOM 3104 C C . ASP A 1 380 ? -29.241 -16.467 28.761 1.00 85.50 380 ASP A C 1
ATOM 3106 O O . ASP A 1 380 ? -30.130 -15.772 29.262 1.00 85.50 380 ASP A O 1
ATOM 3110 N N . PHE A 1 381 ? -28.259 -15.944 28.030 1.00 84.56 381 PHE A N 1
ATOM 3111 C CA . PHE A 1 381 ? -28.130 -14.531 27.683 1.00 84.56 381 PHE A CA 1
ATOM 3112 C C . PHE A 1 381 ? -27.905 -14.357 26.179 1.00 84.56 381 PHE A C 1
ATOM 3114 O O . PHE A 1 381 ? -26.975 -14.913 25.609 1.00 84.56 381 PHE A O 1
ATOM 3121 N N . SER A 1 382 ? -28.730 -13.515 25.560 1.00 78.31 382 SER A N 1
ATOM 3122 C CA . SER A 1 382 ? -28.582 -13.079 24.172 1.00 78.31 382 SER A CA 1
ATOM 3123 C C . SER A 1 382 ? -28.165 -11.608 24.172 1.00 78.31 382 SER A C 1
ATOM 3125 O O . SER A 1 382 ? -28.999 -10.718 24.362 1.00 78.31 382 SER A O 1
ATOM 3127 N N . GLY A 1 383 ? -26.858 -11.367 24.042 1.00 75.12 383 GLY A N 1
ATOM 3128 C CA . GLY A 1 383 ? -26.275 -10.026 23.950 1.00 75.12 383 GLY A CA 1
ATOM 3129 C C . GLY A 1 383 ? -26.503 -9.401 22.581 1.00 75.12 383 GLY A C 1
ATOM 3130 O O . GLY A 1 383 ? -26.625 -10.125 21.598 1.00 75.12 383 GLY A O 1
ATOM 3131 N N . LYS A 1 384 ? -26.544 -8.067 22.514 1.00 78.25 384 LYS A N 1
ATOM 3132 C CA . LYS A 1 384 ? -26.382 -7.374 21.234 1.00 78.25 384 LYS A CA 1
ATOM 3133 C C . LYS A 1 384 ? -24.946 -7.541 20.761 1.00 78.25 384 LYS A C 1
ATOM 3135 O O . LYS A 1 384 ? -24.009 -7.336 21.547 1.00 78.25 384 LYS A O 1
ATOM 3140 N N . GLU A 1 385 ? -24.783 -7.900 19.498 1.00 84.19 385 GLU A N 1
ATOM 3141 C CA . GLU A 1 385 ? -23.467 -7.970 18.888 1.00 84.19 385 GLU A CA 1
ATOM 3142 C C . GLU A 1 385 ? -23.024 -6.570 18.448 1.00 84.19 385 GLU A C 1
ATOM 3144 O O . GLU A 1 385 ? -23.819 -5.641 18.271 1.00 84.19 385 GLU A O 1
ATOM 3149 N N . TYR A 1 386 ? -21.714 -6.387 18.349 1.00 88.31 386 TYR A N 1
ATOM 3150 C CA . TYR A 1 386 ? -21.119 -5.224 17.725 1.00 88.31 386 TYR A CA 1
ATOM 3151 C C . TYR A 1 386 ? -20.139 -5.668 16.653 1.00 88.31 386 TYR A C 1
ATOM 3153 O O . TYR A 1 386 ? -19.385 -6.635 16.806 1.00 88.31 386 TYR A O 1
ATOM 3161 N N . THR A 1 387 ? -20.083 -4.867 15.599 1.00 91.94 387 THR A N 1
ATOM 3162 C CA . THR A 1 387 ? -19.078 -4.977 14.555 1.00 91.94 387 THR A CA 1
ATOM 3163 C C . THR A 1 387 ? -17.934 -4.014 14.863 1.00 91.94 387 THR A C 1
ATOM 3165 O O . THR A 1 387 ? -18.128 -2.823 15.109 1.00 91.94 387 THR A O 1
ATOM 3168 N N . GLY A 1 388 ? -16.714 -4.533 14.898 1.00 92.31 388 GLY A N 1
ATOM 3169 C CA . GLY A 1 388 ? -15.488 -3.769 15.083 1.00 92.31 388 GLY A CA 1
ATOM 3170 C C . GLY A 1 388 ? -14.892 -3.387 13.737 1.00 92.31 388 GLY A C 1
ATOM 3171 O O . GLY A 1 388 ? -14.368 -4.228 13.001 1.00 92.31 388 GLY A O 1
ATOM 3172 N N . LEU A 1 389 ? -14.932 -2.101 13.421 1.00 95.56 389 LEU A N 1
ATOM 3173 C CA . LEU A 1 389 ? -14.538 -1.555 12.132 1.00 95.56 389 LEU A CA 1
ATOM 3174 C C . LEU A 1 389 ? -13.186 -0.855 12.227 1.00 95.56 389 LEU A C 1
ATOM 3176 O O . LEU A 1 389 ? -12.951 -0.045 13.126 1.00 95.56 389 LEU A O 1
ATOM 3180 N N . GLN A 1 390 ? -12.323 -1.112 11.247 1.00 96.38 390 GLN A N 1
ATOM 3181 C CA . GLN A 1 390 ? -11.111 -0.337 11.022 1.00 96.38 390 GLN A CA 1
ATOM 3182 C C . GLN A 1 390 ? -11.340 0.629 9.865 1.00 96.38 390 GLN A C 1
ATOM 3184 O O . GLN A 1 390 ? -11.656 0.219 8.750 1.00 96.38 390 GLN A O 1
ATOM 3189 N N . LEU A 1 391 ? -11.122 1.914 10.117 1.00 97.06 391 LEU A N 1
ATOM 3190 C CA . LEU A 1 391 ? -11.223 2.959 9.114 1.00 97.06 391 LEU A CA 1
ATOM 3191 C C . LEU A 1 391 ? -9.828 3.443 8.741 1.00 97.06 391 LEU A C 1
ATOM 3193 O O . LEU A 1 391 ? -9.063 3.860 9.611 1.00 97.06 391 LEU A O 1
ATOM 3197 N N . THR A 1 392 ? -9.528 3.436 7.446 1.00 95.56 392 THR A N 1
ATOM 3198 C CA . THR A 1 392 ? -8.254 3.909 6.900 1.00 95.56 392 THR A CA 1
ATOM 3199 C C . THR A 1 392 ? -8.505 4.922 5.791 1.00 95.56 392 THR A C 1
ATOM 3201 O O . THR A 1 392 ? -9.178 4.623 4.805 1.00 95.56 392 THR A O 1
ATOM 3204 N N . LYS A 1 393 ? -7.920 6.113 5.919 1.00 95.81 393 LYS A N 1
ATOM 3205 C CA . LYS A 1 393 ? -7.824 7.113 4.852 1.00 95.81 393 LYS A CA 1
ATOM 3206 C C . LYS A 1 393 ? -6.362 7.284 4.483 1.00 95.81 393 LYS A C 1
ATOM 3208 O O . LYS A 1 393 ? -5.592 7.749 5.314 1.00 95.81 393 LYS A O 1
ATOM 3213 N N . ASP A 1 394 ? -6.010 6.957 3.246 1.00 95.12 394 ASP A N 1
ATOM 3214 C CA . ASP A 1 394 ? -4.663 7.142 2.706 1.00 95.12 394 ASP A CA 1
ATOM 3215 C C . ASP A 1 394 ? -4.742 7.940 1.390 1.00 95.12 394 ASP A C 1
ATOM 3217 O O . ASP A 1 394 ? -5.142 7.391 0.359 1.00 95.12 394 ASP A O 1
ATOM 3221 N N . PRO A 1 395 ? -4.410 9.245 1.402 1.00 95.00 395 PRO A N 1
ATOM 3222 C CA . PRO A 1 395 ? -4.411 10.064 0.192 1.00 95.00 395 PRO A CA 1
ATOM 3223 C C . PRO A 1 395 ? -3.248 9.744 -0.765 1.00 95.00 395 PRO A C 1
ATOM 3225 O O . PRO A 1 395 ? -3.297 10.133 -1.931 1.00 95.00 395 PRO A O 1
ATOM 3228 N N . GLY A 1 396 ? -2.206 9.050 -0.300 1.00 95.56 396 GLY A N 1
ATOM 3229 C CA . GLY A 1 396 ? -1.008 8.719 -1.070 1.00 95.56 396 GLY A CA 1
ATOM 3230 C C . GLY A 1 396 ? -1.114 7.429 -1.883 1.00 95.56 396 GLY A C 1
ATOM 3231 O O . GLY A 1 396 ? -0.324 7.220 -2.806 1.00 95.56 396 GLY A O 1
ATOM 3232 N N . VAL A 1 397 ? -2.110 6.584 -1.596 1.00 94.56 397 VAL A N 1
ATOM 3233 C CA . VAL A 1 397 ? -2.235 5.224 -2.148 1.00 94.56 397 VAL A CA 1
ATOM 3234 C C . VAL A 1 397 ? -2.174 5.165 -3.681 1.00 94.56 397 VAL A C 1
ATOM 3236 O O . VAL A 1 397 ? -1.478 4.322 -4.246 1.00 94.56 397 VAL A O 1
ATOM 3239 N N . TRP A 1 398 ? -2.835 6.090 -4.383 1.00 95.19 398 TRP A N 1
ATOM 3240 C CA . TRP A 1 398 ? -2.841 6.113 -5.853 1.00 95.19 398 TRP A CA 1
ATOM 3241 C C . TRP A 1 398 ? -1.499 6.547 -6.449 1.00 95.19 398 TRP A C 1
ATOM 3243 O O . TRP A 1 398 ? -1.112 6.080 -7.524 1.00 95.19 398 TRP A O 1
ATOM 3253 N N . VAL A 1 399 ? -0.760 7.399 -5.736 1.00 97.69 399 VAL A N 1
ATOM 3254 C CA . VAL A 1 399 ? 0.596 7.805 -6.123 1.00 97.69 399 VAL A CA 1
ATOM 3255 C C . VAL A 1 399 ? 1.548 6.617 -5.977 1.00 97.69 399 VAL A C 1
ATOM 3257 O O . VAL A 1 399 ? 2.332 6.350 -6.888 1.00 97.69 399 VAL A O 1
ATOM 3260 N N . VAL A 1 400 ? 1.417 5.849 -4.888 1.00 97.62 400 VAL A N 1
ATOM 3261 C CA . VAL A 1 400 ? 2.187 4.615 -4.671 1.00 97.62 400 VAL A CA 1
ATOM 3262 C C . VAL A 1 400 ? 1.906 3.593 -5.772 1.00 97.62 400 VAL A C 1
ATOM 3264 O O . VAL A 1 400 ? 2.852 3.107 -6.384 1.00 97.62 400 VAL A O 1
ATOM 3267 N N . TRP A 1 401 ? 0.638 3.313 -6.092 1.00 97.62 401 TRP A N 1
ATOM 3268 C CA . TRP A 1 401 ? 0.283 2.372 -7.166 1.00 97.62 401 TRP A CA 1
ATOM 3269 C C . TRP A 1 401 ? 0.833 2.785 -8.531 1.00 97.62 401 TRP A C 1
ATOM 3271 O O . TRP A 1 401 ? 1.370 1.948 -9.260 1.00 97.62 401 TRP A O 1
ATOM 3281 N N . SER A 1 402 ? 0.764 4.077 -8.852 1.00 98.25 402 SER A N 1
ATOM 3282 C CA . SER A 1 402 ? 1.366 4.623 -10.073 1.00 98.25 402 SER A CA 1
ATOM 3283 C C . SER A 1 402 ? 2.884 4.411 -10.083 1.00 98.25 402 SER A C 1
ATOM 3285 O O . SER A 1 402 ? 3.455 3.992 -11.091 1.00 98.25 402 SER A O 1
ATOM 3287 N N . GLY A 1 403 ? 3.539 4.639 -8.943 1.00 98.31 403 GLY A N 1
ATOM 3288 C CA . GLY A 1 403 ? 4.963 4.382 -8.764 1.00 98.31 403 GLY A CA 1
ATOM 3289 C C . GLY A 1 403 ? 5.336 2.904 -8.912 1.00 98.31 403 GLY A C 1
ATOM 3290 O O . GLY A 1 403 ? 6.284 2.595 -9.631 1.00 98.31 403 GLY A O 1
ATOM 3291 N N . CYS A 1 404 ? 4.567 1.987 -8.318 1.00 98.38 404 CYS A N 1
ATOM 3292 C CA . CYS A 1 404 ? 4.746 0.538 -8.458 1.00 98.38 404 CYS A CA 1
ATOM 3293 C C . CYS A 1 404 ? 4.615 0.083 -9.916 1.00 98.38 404 CYS A C 1
ATOM 3295 O O . CYS A 1 404 ? 5.448 -0.683 -10.400 1.00 98.38 404 CYS A O 1
ATOM 3297 N N . PHE A 1 405 ? 3.612 0.589 -10.639 1.00 98.38 405 PHE A N 1
ATOM 3298 C CA . PHE A 1 405 ? 3.441 0.297 -12.062 1.00 98.38 405 PHE A CA 1
ATOM 3299 C C . PHE A 1 405 ? 4.659 0.742 -12.882 1.00 98.38 405 PHE A C 1
ATOM 3301 O O . PHE A 1 405 ? 5.215 -0.049 -13.649 1.00 98.38 405 PHE A O 1
ATOM 3308 N N . LEU A 1 406 ? 5.120 1.984 -12.689 1.00 98.38 406 LEU A N 1
ATOM 3309 C CA . LEU A 1 406 ? 6.302 2.496 -13.383 1.00 98.38 406 LEU A CA 1
ATOM 3310 C C . LEU A 1 406 ? 7.570 1.739 -12.990 1.00 98.38 406 LEU A C 1
ATOM 3312 O O . LEU A 1 406 ? 8.385 1.446 -13.858 1.00 98.38 406 LEU A O 1
ATOM 3316 N N . LEU A 1 407 ? 7.736 1.374 -11.719 1.00 97.94 407 LEU A N 1
ATOM 3317 C CA . LEU A 1 407 ? 8.868 0.572 -11.264 1.00 97.94 407 LEU A CA 1
ATOM 3318 C C . LEU A 1 407 ? 8.919 -0.773 -12.002 1.00 97.94 407 LEU A C 1
ATOM 3320 O O . LEU A 1 407 ? 9.955 -1.117 -12.571 1.00 97.94 407 LEU A O 1
ATOM 3324 N N . THR A 1 408 ? 7.797 -1.493 -12.069 1.00 97.88 408 THR A N 1
ATOM 3325 C CA . THR A 1 408 ? 7.707 -2.769 -12.794 1.00 97.88 408 THR A CA 1
ATOM 3326 C C . THR A 1 408 ? 7.966 -2.586 -14.290 1.00 97.88 408 THR A C 1
ATOM 3328 O O . THR A 1 408 ? 8.763 -3.327 -14.865 1.00 97.88 408 THR A O 1
ATOM 3331 N N . LEU A 1 409 ? 7.368 -1.572 -14.925 1.00 97.19 409 LEU A N 1
ATOM 3332 C CA . LEU A 1 409 ? 7.595 -1.264 -16.341 1.00 97.19 409 LEU A CA 1
ATOM 3333 C C . LEU A 1 409 ? 9.065 -0.910 -16.627 1.00 97.19 409 LEU A C 1
ATOM 3335 O O . LEU A 1 409 ? 9.652 -1.385 -17.599 1.00 97.19 409 LEU A O 1
ATOM 3339 N N . GLY A 1 410 ? 9.676 -0.088 -15.774 1.00 96.50 410 GLY A N 1
ATOM 3340 C CA . GLY A 1 410 ? 11.074 0.317 -15.873 1.00 96.50 410 GLY A CA 1
ATOM 3341 C C . GLY A 1 410 ? 12.024 -0.871 -15.739 1.00 96.50 410 GLY A C 1
ATOM 3342 O O . GLY A 1 410 ? 12.912 -1.040 -16.579 1.00 96.50 410 GLY A O 1
ATOM 3343 N N . CYS A 1 411 ? 11.789 -1.738 -14.751 1.00 95.06 411 CYS A N 1
ATOM 3344 C CA . CYS A 1 411 ? 12.511 -2.996 -14.578 1.00 95.06 411 CYS A CA 1
ATOM 3345 C C . CYS A 1 411 ? 12.330 -3.924 -15.782 1.00 95.06 411 CYS A C 1
ATOM 3347 O O . CYS A 1 411 ? 13.318 -4.477 -16.265 1.00 95.06 411 CYS A O 1
ATOM 3349 N N . TYR A 1 412 ? 11.111 -4.051 -16.316 1.00 94.75 412 TYR A N 1
ATOM 3350 C CA . TYR A 1 412 ? 10.853 -4.865 -17.502 1.00 94.75 412 TYR A CA 1
ATOM 3351 C C . TYR A 1 412 ? 11.696 -4.399 -18.696 1.00 94.75 412 TYR A C 1
ATOM 3353 O O . TYR A 1 412 ? 12.449 -5.177 -19.285 1.00 94.75 412 TYR A O 1
ATOM 3361 N N . LEU A 1 413 ? 11.645 -3.098 -19.000 1.00 92.94 413 LEU A N 1
ATOM 3362 C CA . LEU A 1 413 ? 12.446 -2.495 -20.064 1.00 92.94 413 LEU A CA 1
ATOM 3363 C C . LEU A 1 413 ? 13.943 -2.694 -19.822 1.00 92.94 413 LEU A C 1
ATOM 3365 O O . LEU A 1 413 ? 14.676 -2.998 -20.754 1.00 92.94 413 LEU A O 1
ATOM 3369 N N . LEU A 1 414 ? 14.421 -2.555 -18.586 1.00 90.19 414 LEU A N 1
ATOM 3370 C CA . LEU A 1 414 ? 15.837 -2.734 -18.295 1.00 90.19 414 LEU A CA 1
ATOM 3371 C C . LEU A 1 414 ? 16.288 -4.186 -18.435 1.00 90.19 414 LEU A C 1
ATOM 3373 O O . LEU A 1 414 ? 17.346 -4.412 -19.015 1.00 90.19 414 LEU A O 1
ATOM 3377 N N . PHE A 1 415 ? 15.570 -5.152 -17.868 1.00 89.12 415 PHE A N 1
ATOM 3378 C CA . PHE A 1 415 ? 16.051 -6.531 -17.753 1.00 89.12 415 PHE A CA 1
ATOM 3379 C C . PHE A 1 415 ? 15.701 -7.405 -18.956 1.00 89.12 415 PHE A C 1
ATOM 3381 O O . PHE A 1 415 ? 16.508 -8.257 -19.319 1.00 89.12 415 PHE A O 1
ATOM 3388 N N . PHE A 1 416 ? 14.556 -7.172 -19.599 1.00 89.69 416 PHE A N 1
ATOM 3389 C CA . PHE A 1 416 ? 14.037 -8.069 -20.637 1.00 89.69 416 PHE A CA 1
ATOM 3390 C C . PHE A 1 416 ? 14.172 -7.514 -22.053 1.00 89.69 416 PHE A C 1
ATOM 3392 O O . PHE A 1 416 ? 14.136 -8.277 -23.015 1.00 89.69 416 PHE A O 1
ATOM 3399 N N . MET A 1 417 ? 14.389 -6.207 -22.206 1.00 90.56 417 MET A N 1
ATOM 3400 C CA . MET A 1 417 ? 14.632 -5.604 -23.514 1.00 90.56 417 MET A CA 1
ATOM 3401 C C . MET A 1 417 ? 16.130 -5.347 -23.713 1.00 90.56 417 MET A C 1
ATOM 3403 O O . MET A 1 417 ? 16.866 -4.997 -22.788 1.00 90.56 417 MET A O 1
ATOM 3407 N N . SER A 1 418 ? 16.598 -5.500 -24.950 1.00 90.00 418 SER A N 1
ATOM 3408 C CA . SER A 1 418 ? 17.974 -5.193 -25.349 1.00 90.00 418 SER A CA 1
ATOM 3409 C C . SER A 1 418 ? 17.988 -4.144 -26.458 1.00 90.00 418 SER A C 1
ATOM 3411 O O . SER A 1 418 ? 17.036 -3.997 -27.225 1.00 90.00 418 SER A O 1
ATOM 3413 N N . HIS A 1 419 ? 19.055 -3.354 -26.488 1.00 90.56 419 HIS A N 1
ATOM 3414 C CA . HIS A 1 419 ? 19.390 -2.463 -27.583 1.00 90.56 419 HIS A CA 1
ATOM 3415 C C . HIS A 1 419 ? 20.406 -3.181 -28.469 1.00 90.56 419 HIS A C 1
ATOM 3417 O O . HIS A 1 419 ? 21.574 -3.305 -28.093 1.00 90.56 419 HIS A O 1
ATOM 3423 N N . GLN A 1 420 ? 19.935 -3.637 -29.625 1.00 91.62 420 GLN A N 1
ATOM 3424 C CA . GLN A 1 420 ? 20.716 -4.324 -30.649 1.00 91.62 420 GLN A CA 1
ATOM 3425 C C . GLN A 1 420 ? 21.063 -3.344 -31.766 1.00 91.62 420 GLN A C 1
ATOM 3427 O O . GLN A 1 420 ? 20.217 -2.537 -32.159 1.00 91.62 420 GLN A O 1
ATOM 3432 N N . ARG A 1 421 ? 22.292 -3.416 -32.272 1.00 92.12 421 ARG A N 1
ATOM 3433 C CA . ARG A 1 421 ? 22.794 -2.588 -33.372 1.00 92.12 421 ARG A CA 1
ATOM 3434 C C . ARG A 1 421 ? 23.535 -3.476 -34.361 1.00 92.12 421 ARG A C 1
ATOM 3436 O O . ARG A 1 421 ? 24.391 -4.262 -33.956 1.00 92.12 421 ARG A O 1
ATOM 3443 N N . LEU A 1 422 ? 23.201 -3.331 -35.635 1.00 93.62 422 LEU A N 1
ATOM 3444 C CA . LEU A 1 422 ? 23.778 -4.069 -36.746 1.00 93.62 422 LEU A CA 1
ATOM 3445 C C . LEU A 1 422 ? 24.140 -3.097 -37.868 1.00 93.62 422 LEU A C 1
ATOM 3447 O O . LEU A 1 422 ? 23.309 -2.292 -38.284 1.00 93.62 422 LEU A O 1
ATOM 3451 N N . TRP A 1 423 ? 25.359 -3.223 -38.373 1.00 94.00 423 TRP A N 1
ATOM 3452 C CA . TRP A 1 423 ? 25.852 -2.537 -39.556 1.00 94.00 423 TRP A CA 1
ATOM 3453 C C . TRP A 1 423 ? 26.189 -3.560 -40.631 1.00 94.00 423 TRP A C 1
ATOM 3455 O O . TRP A 1 423 ? 26.764 -4.613 -40.338 1.00 94.00 423 TRP A O 1
ATOM 3465 N N . ILE A 1 424 ? 25.851 -3.229 -41.872 1.00 92.19 424 ILE A N 1
ATOM 3466 C CA . ILE A 1 424 ? 26.273 -3.965 -43.060 1.00 92.19 424 ILE A CA 1
ATOM 3467 C C . ILE A 1 424 ? 26.816 -2.950 -44.051 1.00 92.19 424 ILE A C 1
ATOM 3469 O O . ILE A 1 424 ? 26.062 -2.112 -44.538 1.00 92.19 424 ILE A O 1
ATOM 3473 N N . ILE A 1 425 ? 28.104 -3.049 -44.352 1.00 91.69 425 ILE A N 1
ATOM 3474 C CA . ILE A 1 425 ? 28.747 -2.288 -45.418 1.00 91.69 425 ILE A CA 1
ATOM 3475 C C . ILE A 1 425 ? 29.085 -3.235 -46.557 1.00 91.69 425 ILE A C 1
ATOM 3477 O O . ILE A 1 425 ? 29.661 -4.294 -46.328 1.00 91.69 425 ILE A O 1
ATOM 3481 N N . VAL A 1 426 ? 28.761 -2.830 -47.776 1.00 90.25 426 VAL A N 1
ATOM 3482 C CA . VAL A 1 426 ? 29.199 -3.449 -49.021 1.00 90.25 426 VAL A CA 1
ATOM 3483 C C . VAL A 1 426 ? 30.079 -2.447 -49.754 1.00 90.25 426 VAL A C 1
ATOM 3485 O O . VAL A 1 426 ? 29.641 -1.325 -49.994 1.00 90.25 426 VAL A O 1
ATOM 3488 N N . GLU A 1 427 ? 31.290 -2.856 -50.118 1.00 89.69 427 GLU A N 1
ATOM 3489 C CA . GLU A 1 427 ? 32.250 -2.052 -50.885 1.00 89.69 427 GLU A CA 1
ATOM 3490 C C . GLU A 1 427 ? 32.820 -2.870 -52.043 1.00 89.69 427 GLU A C 1
ATOM 3492 O O . GLU A 1 427 ? 33.219 -4.021 -51.854 1.00 89.69 427 GLU A O 1
ATOM 3497 N N . ASN A 1 428 ? 32.925 -2.269 -53.227 1.00 87.44 428 ASN A N 1
ATOM 3498 C CA . ASN A 1 428 ? 33.687 -2.845 -54.330 1.00 87.44 428 ASN A CA 1
ATOM 3499 C C . ASN A 1 428 ? 35.196 -2.642 -54.102 1.00 87.44 428 ASN A C 1
ATOM 3501 O O . ASN A 1 428 ? 35.681 -1.511 -54.045 1.00 87.44 428 ASN A O 1
ATOM 3505 N N . LYS A 1 429 ? 35.957 -3.736 -53.993 1.00 83.31 429 LYS A N 1
ATOM 3506 C CA . LYS A 1 429 ? 37.426 -3.711 -53.981 1.00 83.31 429 LYS A CA 1
ATOM 3507 C C . LYS A 1 429 ? 37.946 -4.512 -55.168 1.00 83.31 429 LYS A C 1
ATOM 3509 O O . LYS A 1 429 ? 37.936 -5.737 -55.147 1.00 83.31 429 LYS A O 1
ATOM 3514 N N . LYS A 1 430 ? 38.454 -3.805 -56.186 1.00 78.50 430 LYS A N 1
ATOM 3515 C CA . LYS A 1 430 ? 39.081 -4.390 -57.390 1.00 78.50 430 LYS A CA 1
ATOM 3516 C C . LYS A 1 430 ? 38.165 -5.368 -58.154 1.00 78.50 430 LYS A C 1
ATOM 3518 O O . LYS A 1 430 ? 38.642 -6.384 -58.647 1.00 78.50 430 LYS A O 1
ATOM 3523 N N . GLY A 1 431 ? 36.868 -5.066 -58.249 1.00 76.44 431 GLY A N 1
ATOM 3524 C CA . GLY A 1 431 ? 35.896 -5.881 -58.987 1.00 76.44 431 GLY A CA 1
ATOM 3525 C C . GLY A 1 431 ? 35.195 -6.961 -58.157 1.00 76.44 431 GLY A C 1
ATOM 3526 O O . GLY A 1 431 ? 34.296 -7.613 -58.673 1.00 76.44 431 GLY A O 1
ATOM 3527 N N . GLU A 1 432 ? 35.549 -7.131 -56.878 1.00 82.75 432 GLU A N 1
ATOM 3528 C CA . GLU A 1 432 ? 34.810 -7.981 -55.937 1.00 82.75 432 GLU A CA 1
ATOM 3529 C C . GLU A 1 432 ? 34.038 -7.124 -54.922 1.00 82.75 432 GLU A C 1
ATOM 3531 O O . GLU A 1 432 ? 34.604 -6.217 -54.306 1.00 82.75 432 GLU A O 1
ATOM 3536 N N . TYR A 1 433 ? 32.761 -7.438 -54.685 1.00 87.69 433 TYR A N 1
ATOM 3537 C CA . TYR A 1 433 ? 31.975 -6.793 -53.631 1.00 87.69 433 TYR A CA 1
ATOM 3538 C C . TYR A 1 433 ? 32.229 -7.485 -52.289 1.00 87.69 433 TYR A C 1
ATOM 3540 O O . TYR A 1 433 ? 31.866 -8.647 -52.086 1.00 87.69 433 TYR A O 1
ATOM 3548 N N . ILE A 1 434 ? 32.847 -6.773 -51.350 1.00 88.94 434 ILE A N 1
ATOM 3549 C CA . ILE A 1 434 ? 33.137 -7.259 -50.001 1.00 88.94 434 ILE A CA 1
ATOM 3550 C C . ILE A 1 434 ? 32.078 -6.726 -49.045 1.00 88.94 434 ILE A C 1
ATOM 3552 O O . ILE A 1 434 ? 31.868 -5.520 -48.947 1.00 88.94 434 ILE A O 1
ATOM 3556 N N . VAL A 1 435 ? 31.441 -7.636 -48.310 1.00 90.44 435 VAL A N 1
ATOM 3557 C CA . VAL A 1 435 ? 30.454 -7.316 -47.282 1.00 90.44 435 VAL A CA 1
ATOM 3558 C C . VAL A 1 435 ? 31.080 -7.448 -45.906 1.00 90.44 435 VAL A C 1
ATOM 3560 O O . VAL A 1 435 ? 31.472 -8.544 -45.504 1.00 90.44 435 VAL A O 1
ATOM 3563 N N . ASN A 1 436 ? 31.116 -6.346 -45.166 1.00 91.31 436 ASN A N 1
ATOM 3564 C CA . ASN A 1 436 ? 31.483 -6.292 -43.760 1.00 91.31 436 ASN A CA 1
ATOM 3565 C C . ASN A 1 436 ? 30.222 -6.155 -42.911 1.00 91.31 436 ASN A C 1
ATOM 3567 O O . ASN A 1 436 ? 29.510 -5.155 -42.973 1.00 91.31 436 ASN A O 1
ATOM 3571 N N . MET A 1 437 ? 29.959 -7.173 -42.100 1.00 93.31 437 MET A N 1
ATOM 3572 C CA . MET A 1 437 ? 28.864 -7.200 -41.145 1.00 93.31 437 MET A CA 1
ATOM 3573 C C . MET A 1 437 ? 29.437 -7.047 -39.740 1.00 93.31 437 MET A C 1
ATOM 3575 O O . MET A 1 437 ? 30.310 -7.820 -39.339 1.00 93.31 437 MET A O 1
ATOM 3579 N N . ALA A 1 438 ? 28.937 -6.078 -38.980 1.00 93.94 438 ALA A N 1
ATOM 3580 C CA . ALA A 1 438 ? 29.371 -5.844 -37.608 1.00 93.94 438 ALA A CA 1
ATOM 3581 C C . ALA A 1 438 ? 28.187 -5.531 -36.699 1.00 93.94 438 ALA A C 1
ATOM 3583 O O . ALA A 1 438 ? 27.217 -4.910 -37.125 1.00 93.94 438 ALA A O 1
ATOM 3584 N N . GLY A 1 439 ? 28.237 -5.962 -35.442 1.00 93.12 439 GLY A N 1
ATOM 3585 C CA . GLY A 1 439 ? 27.097 -5.808 -34.547 1.00 93.12 439 GLY A CA 1
ATOM 3586 C C . GLY A 1 439 ? 27.451 -5.821 -33.072 1.00 93.12 439 GLY A C 1
ATOM 3587 O O . GLY A 1 439 ? 28.515 -6.276 -32.653 1.00 93.12 439 GLY A O 1
ATOM 3588 N N . THR A 1 440 ? 26.533 -5.295 -32.268 1.00 93.12 440 THR A N 1
ATOM 3589 C CA . THR A 1 440 ? 26.616 -5.334 -30.809 1.00 93.12 440 THR A CA 1
ATOM 3590 C C . THR A 1 440 ? 25.229 -5.303 -30.182 1.00 93.12 440 THR A C 1
ATOM 3592 O O . THR A 1 440 ? 24.294 -4.713 -30.725 1.00 93.12 440 THR A O 1
ATOM 3595 N N . SER A 1 441 ? 25.111 -5.896 -28.999 1.00 91.50 441 SER A N 1
ATOM 3596 C CA . SER A 1 441 ? 23.951 -5.750 -28.130 1.00 91.50 441 SER A CA 1
ATOM 3597 C C . SER A 1 441 ? 24.401 -5.291 -26.749 1.00 91.50 441 SER A C 1
ATOM 3599 O O . SER A 1 441 ? 25.411 -5.754 -26.225 1.00 91.50 441 SER A O 1
ATOM 3601 N N . ASN A 1 442 ? 23.651 -4.384 -26.122 1.00 86.88 442 ASN A N 1
ATOM 3602 C CA . ASN A 1 442 ? 23.979 -3.934 -24.764 1.00 86.88 442 ASN A CA 1
ATOM 3603 C C . ASN A 1 442 ? 23.754 -5.017 -23.690 1.00 86.88 442 ASN A C 1
ATOM 3605 O O . ASN A 1 442 ? 24.255 -4.865 -22.578 1.00 86.88 442 ASN A O 1
ATOM 3609 N N . LYS A 1 443 ? 22.947 -6.042 -23.995 1.00 85.00 443 LYS A N 1
ATOM 3610 C CA . LYS A 1 443 ? 22.552 -7.151 -23.112 1.00 85.00 443 L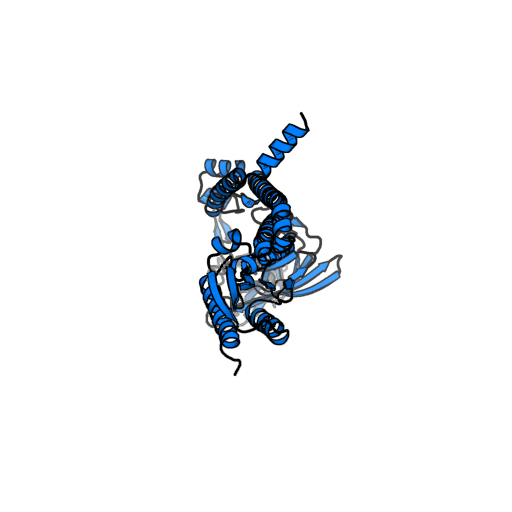YS A CA 1
ATOM 3611 C C . LYS A 1 443 ? 22.289 -8.408 -23.936 1.00 85.00 443 LYS A C 1
ATOM 3613 O O . LYS A 1 443 ? 22.037 -8.308 -25.134 1.00 85.00 443 LYS A O 1
ATOM 3618 N N . ASN A 1 444 ? 22.308 -9.576 -23.294 1.00 85.88 444 ASN A N 1
ATOM 3619 C CA . ASN A 1 444 ? 22.019 -10.867 -23.931 1.00 85.88 444 ASN A CA 1
ATOM 3620 C C . ASN A 1 444 ? 22.827 -11.077 -25.224 1.00 85.88 444 ASN A C 1
ATOM 3622 O O . ASN A 1 444 ? 22.273 -11.434 -26.261 1.00 85.88 444 ASN A O 1
ATOM 3626 N N . MET A 1 445 ? 24.142 -10.816 -25.161 1.00 89.75 445 MET A N 1
ATOM 3627 C CA . MET A 1 445 ? 25.022 -10.887 -26.333 1.00 89.75 445 MET A CA 1
ATOM 3628 C C . MET A 1 445 ? 24.961 -12.261 -27.006 1.00 89.75 445 MET A C 1
ATOM 3630 O O . MET A 1 445 ? 24.906 -12.309 -28.221 1.00 89.75 445 MET A O 1
ATOM 3634 N N . LEU A 1 446 ? 24.881 -13.351 -26.233 1.00 90.44 446 LEU A N 1
ATOM 3635 C CA . LEU A 1 446 ? 24.789 -14.721 -26.756 1.00 90.44 446 LEU A CA 1
ATOM 3636 C C . LEU A 1 446 ? 23.602 -14.913 -27.714 1.00 90.44 446 LEU A C 1
ATOM 3638 O O . LEU A 1 446 ? 23.795 -15.337 -28.846 1.00 90.44 446 LEU A O 1
ATOM 3642 N N . SER A 1 447 ? 22.396 -14.512 -27.301 1.00 89.88 447 SER A N 1
ATOM 3643 C CA . SER A 1 447 ? 21.202 -14.585 -28.157 1.00 89.88 447 SER A CA 1
ATOM 3644 C C . SER A 1 447 ? 21.329 -13.683 -29.388 1.00 89.88 447 SER A C 1
ATOM 3646 O O . SER A 1 447 ? 20.913 -14.053 -30.484 1.00 89.88 447 SER A O 1
ATOM 3648 N N . PHE A 1 448 ? 21.953 -12.508 -29.245 1.00 93.31 448 PHE A N 1
ATOM 3649 C CA . PHE A 1 448 ? 22.230 -11.660 -30.401 1.00 93.31 448 PHE A CA 1
ATOM 3650 C C . PHE A 1 448 ? 23.267 -12.282 -31.349 1.00 93.31 448 PHE A C 1
ATOM 3652 O O . PHE A 1 448 ? 23.123 -12.120 -32.554 1.00 93.31 448 PHE A O 1
ATOM 3659 N N . THR A 1 449 ? 24.259 -13.022 -30.846 1.00 94.00 449 THR A N 1
ATOM 3660 C CA . THR A 1 449 ? 25.233 -13.759 -31.666 1.00 94.00 449 THR A CA 1
ATOM 3661 C C . THR A 1 449 ? 24.551 -14.818 -32.527 1.00 94.00 449 THR A C 1
ATOM 3663 O O . THR A 1 449 ? 24.870 -14.927 -33.704 1.00 94.00 449 THR A O 1
ATOM 3666 N N . GLU A 1 450 ? 23.576 -15.556 -31.993 1.00 94.19 450 GLU A N 1
ATOM 3667 C CA . GLU A 1 450 ? 22.806 -16.537 -32.774 1.00 94.19 450 GLU A CA 1
ATOM 3668 C C . GLU A 1 450 ? 22.038 -15.867 -33.920 1.00 94.19 450 GLU A C 1
ATOM 3670 O O . GLU A 1 450 ? 22.119 -16.307 -35.066 1.00 94.19 450 GLU A O 1
ATOM 3675 N N . VAL A 1 451 ? 21.346 -14.758 -33.631 1.00 93.19 451 VAL A N 1
ATOM 3676 C CA . VAL A 1 451 ? 20.638 -13.963 -34.648 1.00 93.19 451 VAL A CA 1
ATOM 3677 C C . VAL A 1 451 ? 21.620 -13.387 -35.674 1.00 93.19 451 VAL A C 1
ATOM 3679 O O . VAL A 1 451 ? 21.375 -13.444 -36.877 1.00 93.19 451 VAL A O 1
ATOM 3682 N N . PHE A 1 452 ? 22.759 -12.865 -35.219 1.00 94.88 452 PHE A N 1
ATOM 3683 C CA . PHE A 1 452 ? 23.829 -12.348 -36.072 1.00 94.88 452 PHE A CA 1
ATOM 3684 C C . PHE A 1 452 ? 24.368 -13.436 -37.013 1.00 94.88 452 PHE A C 1
ATOM 3686 O O . PHE A 1 452 ? 24.578 -13.199 -38.203 1.00 94.88 452 PHE A O 1
ATOM 3693 N N . ASP A 1 453 ? 24.532 -14.655 -36.510 1.00 94.69 453 ASP A N 1
ATOM 3694 C CA . ASP A 1 453 ? 25.010 -15.793 -37.282 1.00 94.69 453 ASP A CA 1
ATOM 3695 C C . ASP A 1 453 ? 23.978 -16.289 -38.294 1.00 94.69 453 ASP A C 1
ATOM 3697 O O . ASP A 1 453 ? 24.349 -16.582 -39.433 1.00 94.69 453 ASP A O 1
ATOM 3701 N N . GLN A 1 454 ? 22.695 -16.308 -37.928 1.00 94.31 454 GLN A N 1
ATOM 3702 C CA . GLN A 1 454 ? 21.593 -16.603 -38.848 1.00 94.31 454 GLN A CA 1
ATOM 3703 C C . GLN A 1 454 ? 21.528 -15.587 -39.991 1.00 94.31 454 GLN A C 1
ATOM 3705 O O . GLN A 1 454 ? 21.465 -15.982 -41.156 1.00 94.31 454 GLN A O 1
ATOM 3710 N N . ILE A 1 455 ? 21.623 -14.289 -39.678 1.00 93.69 455 ILE A N 1
ATOM 3711 C CA . ILE A 1 455 ? 21.681 -13.229 -40.691 1.00 93.69 455 ILE A CA 1
ATOM 3712 C C . ILE A 1 455 ? 22.887 -13.459 -41.604 1.00 93.69 455 ILE A C 1
ATOM 3714 O O . ILE A 1 455 ? 22.727 -13.505 -42.818 1.00 93.69 455 ILE A O 1
ATOM 3718 N N . HIS A 1 456 ? 24.084 -13.679 -41.053 1.00 93.44 456 HIS A N 1
ATOM 3719 C CA . HIS A 1 456 ? 25.271 -13.941 -41.867 1.00 93.44 456 HIS A CA 1
ATOM 3720 C C . HIS A 1 456 ? 25.090 -15.149 -42.802 1.00 93.44 456 HIS A C 1
ATOM 3722 O O . HIS A 1 456 ? 25.493 -15.090 -43.963 1.00 93.44 456 HIS A O 1
ATOM 3728 N N . GLN A 1 457 ? 24.480 -16.239 -42.327 1.00 92.50 457 GLN A N 1
ATOM 3729 C CA . GLN A 1 457 ? 24.211 -17.418 -43.151 1.00 92.50 457 GLN A CA 1
ATOM 3730 C C . GLN A 1 457 ? 23.201 -17.134 -44.271 1.00 92.50 457 GLN A C 1
ATOM 3732 O O . GLN A 1 457 ? 23.441 -17.550 -45.405 1.00 92.50 457 GLN A O 1
ATOM 3737 N N . GLU A 1 458 ? 22.100 -16.429 -43.985 1.00 91.75 458 GLU A N 1
ATOM 3738 C CA . GLU A 1 458 ? 21.115 -16.027 -45.000 1.00 91.75 458 GLU A CA 1
ATOM 3739 C C . GLU A 1 458 ? 21.748 -15.094 -46.049 1.00 91.75 458 GLU A C 1
ATOM 3741 O O . GLU A 1 458 ? 21.600 -15.328 -47.248 1.00 91.75 458 GLU A O 1
ATOM 3746 N N . LEU A 1 459 ? 22.549 -14.111 -45.626 1.00 89.19 459 LEU A N 1
ATOM 3747 C CA . LEU A 1 459 ? 23.237 -13.190 -46.538 1.00 89.19 459 LEU A CA 1
ATOM 3748 C C . LEU A 1 459 ? 24.310 -13.890 -47.387 1.00 89.19 459 LEU A C 1
ATOM 3750 O O . LEU A 1 459 ? 24.461 -13.604 -48.573 1.00 89.19 459 LEU A O 1
ATOM 3754 N N . LYS A 1 460 ? 25.045 -14.850 -46.812 1.00 87.00 460 LYS A N 1
ATOM 3755 C CA . LYS A 1 460 ? 26.048 -15.637 -47.544 1.00 87.00 460 LYS A CA 1
ATOM 3756 C C . LYS A 1 460 ? 25.414 -16.525 -48.616 1.00 87.00 460 LYS A C 1
ATOM 3758 O O . LYS A 1 460 ? 26.075 -16.816 -49.612 1.00 87.00 460 LYS A O 1
ATOM 3763 N N . LYS A 1 461 ? 24.159 -16.961 -48.434 1.00 87.12 461 LYS A N 1
ATOM 3764 C CA . LYS A 1 461 ? 23.425 -17.704 -49.469 1.00 87.12 461 LYS A CA 1
ATOM 3765 C C . LYS A 1 461 ? 23.222 -16.844 -50.710 1.00 87.12 461 LYS A C 1
ATOM 3767 O O . LYS A 1 461 ? 23.545 -17.347 -51.773 1.00 87.12 461 LYS A O 1
ATOM 3772 N N . ILE A 1 462 ? 22.867 -15.561 -50.573 1.00 82.06 462 ILE A N 1
ATOM 3773 C CA . ILE A 1 462 ? 22.763 -14.617 -51.707 1.00 82.06 462 ILE A CA 1
ATOM 3774 C C . ILE A 1 462 ? 24.066 -14.577 -52.513 1.00 82.06 462 ILE A C 1
ATOM 3776 O O . ILE A 1 462 ? 24.046 -14.664 -53.735 1.00 82.06 462 ILE A O 1
ATOM 3780 N N . GLY A 1 463 ? 25.215 -14.526 -51.830 1.00 67.75 463 GLY A N 1
ATOM 3781 C CA . GLY A 1 463 ? 26.525 -14.531 -52.491 1.00 67.75 463 GLY A CA 1
ATOM 3782 C C . GLY A 1 463 ? 26.867 -15.827 -53.238 1.00 67.75 463 GLY A C 1
ATOM 3783 O O . GLY A 1 463 ? 27.743 -15.814 -54.101 1.00 67.75 463 GLY A O 1
ATOM 3784 N N . LYS A 1 464 ? 26.195 -16.944 -52.924 1.00 61.69 464 LYS A N 1
ATOM 3785 C CA . LYS A 1 464 ? 26.371 -18.250 -53.583 1.00 61.69 464 LYS A CA 1
ATOM 3786 C C . LYS A 1 464 ? 25.252 -18.590 -54.576 1.00 61.69 464 LYS A C 1
ATOM 3788 O O . LYS A 1 464 ? 25.485 -19.391 -55.472 1.00 61.69 464 LYS A O 1
ATOM 3793 N N . SER A 1 465 ? 24.058 -18.025 -54.408 1.00 45.50 465 SER A N 1
ATOM 3794 C CA . SER A 1 465 ? 22.848 -18.326 -55.174 1.00 45.50 465 SER A CA 1
ATOM 3795 C C . SER A 1 465 ? 22.626 -17.300 -56.283 1.00 45.50 465 SER A C 1
ATOM 3797 O O . SER A 1 465 ? 21.702 -16.496 -56.217 1.00 45.50 465 SER A O 1
ATOM 3799 N N . VAL A 1 466 ? 23.471 -17.335 -57.305 1.00 35.88 466 VAL A N 1
ATOM 3800 C CA . VAL A 1 466 ? 23.110 -16.851 -58.642 1.00 35.88 466 VAL A CA 1
ATOM 3801 C C . VAL A 1 466 ? 23.706 -17.874 -59.614 1.00 35.88 466 VAL A C 1
ATOM 3803 O O . VAL A 1 466 ? 24.923 -18.101 -59.495 1.00 35.88 466 VAL A O 1
ATOM 3806 N N . PRO A 1 467 ? 22.874 -18.545 -60.442 1.00 38.25 467 PRO A N 1
ATOM 3807 C CA . PRO A 1 467 ? 23.322 -19.573 -61.381 1.00 38.25 467 PRO A CA 1
ATOM 3808 C C . PRO A 1 467 ? 24.444 -19.081 -62.296 1.00 38.25 467 PRO A C 1
ATOM 3810 O O . PRO A 1 467 ? 24.484 -17.865 -62.596 1.00 38.25 467 PRO A O 1
#

Solvent-accessible surface area (backbone atoms only — not comparable to full-atom values): 25124 Å² total; per-residue (Å²): 110,72,72,58,54,53,51,51,50,50,53,52,49,44,30,69,68,54,53,53,53,51,50,52,52,52,51,57,51,50,53,52,47,70,73,37,74,65,50,60,49,71,69,64,51,57,72,79,38,57,70,69,58,49,51,50,28,61,76,72,26,44,41,46,35,85,78,26,71,68,50,45,48,51,52,50,51,49,41,51,27,54,50,47,38,49,61,71,48,42,62,65,51,50,52,68,65,70,51,78,85,74,78,87,43,74,69,55,58,70,71,42,86,40,74,52,75,51,63,33,80,71,76,46,74,67,51,56,51,48,56,43,48,55,44,32,75,76,65,21,77,53,45,76,76,46,79,56,89,60,35,39,31,36,39,25,63,31,44,78,63,26,69,50,14,60,59,37,26,53,50,8,52,39,30,31,53,51,11,53,60,46,27,69,78,35,52,49,26,38,37,74,26,41,57,72,34,69,40,39,55,29,36,32,66,48,54,92,50,73,46,79,53,93,42,30,43,27,24,68,40,75,48,77,43,57,43,91,95,54,92,51,74,69,46,54,39,40,34,34,34,35,31,45,94,90,36,84,75,47,76,50,78,26,31,76,95,42,57,49,77,56,97,72,30,38,38,33,66,70,50,69,52,65,41,68,71,46,30,33,40,32,34,34,42,17,38,67,93,42,63,87,64,52,43,79,45,82,40,43,50,69,38,68,48,71,43,94,83,67,45,35,34,44,28,35,65,42,53,30,36,15,56,40,77,44,87,88,79,38,82,39,68,79,48,92,52,79,78,41,35,31,37,34,38,34,39,26,48,78,88,40,79,74,52,75,48,69,37,29,51,92,44,64,79,74,60,72,88,80,75,75,67,60,46,69,38,43,73,50,75,51,53,42,47,27,47,22,34,34,41,39,29,54,79,9,54,68,42,25,52,55,8,51,52,32,29,53,52,9,48,44,30,51,76,78,44,46,36,38,39,40,39,40,38,35,40,59,57,95,84,39,32,39,34,45,36,37,32,52,46,83,47,66,49,69,65,50,48,54,53,52,50,51,49,52,53,57,56,52,44,60,42,65,67,67,137

Mean predicted aligned error: 11.59 Å

Foldseek 3Di:
DVVVVVVVVLCCLQDPVNLVVLVVVLVVLVVLLVVAAALAAPVVCVVPDPPVVVVVCVVCVSNHNCLDPVSLVSLVSNLSSLVSNLVVCVVVLVCVLPDDDDFCDPVNLVVFPDKDKDFFQADDPVLVVLLQVLCCVQARRWDFPDDDRFKTKTKGKDLSCLLCLSVLQSLLSSLLSVLSNLQSVKFKFKDKAFAQGKDQWTQTGSGNDIDGHQKIKHFPDKDWDADPPDPHTDWIWTFIFIAHPNDGDDTDIAIAVRFDDDPQKTKHQDDKAFDQQFWWWWKWKAFPVGRVPIDIDTATAQDKDADPVNQKIKHFPGKAQAWDQDPPRDTDRPDRHNPWIKTWMWMGGNNHTQDIDIATQVCRPPDDDDGDGIRMHGPDIDGTMITMIMMIRGPSVVSSVSSVVSSVVSCCSNPVDKIKMKMWMWGDDPSITMIMIGIDIPDPRVVVVVSSVVSVVSSVVNSVPDD

Sequence (467 aa):
MKNSFLKNLWAFITSLKLTIIILLILSVTSIIGTIIPQNELPYVYLKYYKPSTYKLFQLLSFDNMYHSWWFTTLLALFTLNLICCSFRRFPNFWRLITQKERDLDDKLLQSLPLKKTFRLKELSDHTRSELSRIVQKHVHKPTILHTSSDALSLFAGKGKYTRLGFFITHLGIALIIIGGIIGNYGYQGFTNVVEGEASDTITLRGTTRQKKLDFSIRCDDFEVSFYQGGQRPKDYKSNLTIIDGGKEVKKKLIEVNDPLYYKGVYIYQSSYGTVPDQGNVILSAAPKADAKKARKYKVEVGKSITLEDKRYEVKVMRFVPDFSMGKNNKVVNRSQEMRNPAVQIALFKDNILVYKKWIFSKFPDFHGSEKGDYRFSFLDFSGKEYTGLQLTKDPGVWVVWSGCFLLTLGCYLLFFMSHQRLWIIVENKKGEYIVNMAGTSNKNMLSFTEVFDQIHQELKKIGKSVP

Secondary structure (DS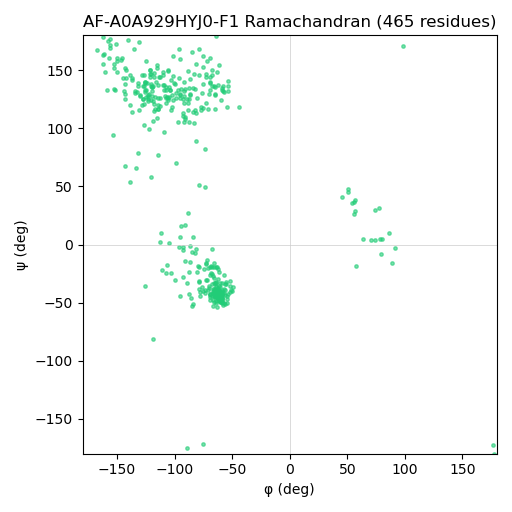SP, 8-state):
-HHHHHHHHHHHHT-HHHHHHHHHHHHHHHHHHHHS--S--HHHHHHHS-HHHHHHHHHHTGGGGGGSHHHHHHHHHHHHHHHHHHHHHHHHHHHHHHSPPPP--HHHHHH-SEEEEEEES---HHHHHHHHHHHHHHT-PPEEEEE-SSEEEEEEEE-GGGGGHHHHHHHHHHHHHHHHHHHTTSEEEEEEEEBT-EEEEEEETTSS-EEEEEEEEEEEEEEEEE-TTSS-EEEEEEEEEEEETTEEEEEEEEBTTBPEEETTEEEEEEEEEEEEEEEEEEEEEEETT-GGG-EEEEEETT-EEE-TTSSEEEEEEEEESBEEE-TTS-EEE--SSSSB-EEEEEEEETTEEEEEEEEESS-TT--SS--SSEEEEEEEEEEEEEEEEEEEE-TTHHHHHHHHHHHHHHHHHHHH---EEEEEEEEEETTEEEEEEEEEESS-HHHHHHHHHHHHHHHHHHHH---

=== Feature glossary ===
Legend for the data blocks above and below:

— What the protein is —

The amino-acid sequence is the protein's primary structure: the linear order of residues from the N-terminus to the C-terminus, written in one-letter code. Everything else here — the 3D coordinates, the secondary structure, the domain annotations — is ultimately a consequence of this string.

Database cross-references. InterPro integrates a dozen domain/family signature databases into unified entries with residue-range hits. GO terms attach function/process/location labels with evidence codes. CATH codes position the fold in a four-level structural taxonomy. Organis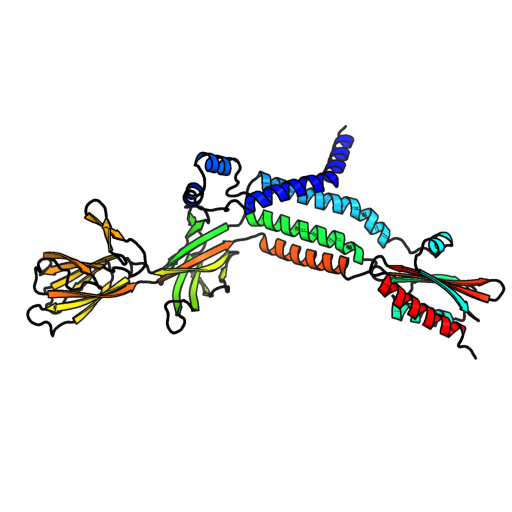m is the NCBI-taxonomy species name.

— Where its atoms are —

The mmCIF block holds the 3D Cartesian coordinates of each backbone atom (N, Cα, C, O) in ångströms. mmCIF is the PDB's canonical archive format — a tagged-loop text representation of the atomic model.

The six renders are orthographic views along the three Cartesian axes in both directions. Representation (cartoon, sticks, or surface) and color scheme (sequence-rainbow or by-chain) vary across proteins so the training set covers all the common visualization conventions.

— Local backbone conformation —

Secondary structure is the local, repeating backbone conformation. DSSP classifies it into eight states by reading the hydrogen-bond network: three helix types (H, G, I), two β types (E, B), two non-regular types (T, S), and unstructured coil (-).

SS3 is a coarse helix/strand/coil call (letters a/b/c) made by the P-SEA algorithm from inter-Cα distances and dihedrals. It is less detailed than DSSP but needs only Cα positions.

Backbone dihedral angles. Every residue except chain termini has a φ (preceding-C → N → Cα → C) and a ψ (N → Cα → C → next-N). They are reported in degrees following the IUPAC sign convention. Secondary structure is essentially a statement about which (φ, ψ) basin each residue occupies.

— Global shape and packing —

The geometric summary reports three shape descriptors. Rg (radius of gyration) measures how spread out the Cα atoms are about their centre of mass; compact globular proteins have small Rg, elongated or unfolded ones large. Cα contacts (<8 Å, |i−j|>4) count long-range residue pairs in spatial proximity — high for tightly packed folds, near zero for rods or random coil. The bounding-box extents give the protein's footprint along x, y, z in Å.

Solvent accessibility: the surface area of each residue that a 1.4 Å water probe can touch, in Å². When only backbone atoms are present the absolute values are lower than full-atom SASA (side chains contribute most of the area) and are flagged as backbone-only.

Plot images: a contact map (which residues are close in 3D, as an N×N binary image), a Ramachandran scatter (backbone torsion angles, revealing secondary-structure composition at a glance), and — for AlphaFold structures — a PAE heatmap (pairwise prediction confidence).

— Structural neighborhood —

Foldseek's 3Di representation compresses backbone geometry into a per-residue letter drawn from a learned twenty-state alphabet. It captures the tertiary interaction pattern around each residue — which residues are packed against it in space, regardless of where they are in sequence.

Structural nearest neighbors (via Foldseek easy-search vs the PDB). Reported per hit: target PDB id, E-value, and alignment TM-score. A TM-score above ~0.5 is the conventional threshold for 'same fold'.

— Confidence and disorder —

pLDDT (predicted Local Distance Difference Test) is AlphaFold's per-residue confidence score, ranging from 0 to 100. Values above 90 indicate high confidence (typically well-packed cores); 70–90 is confident; 50–70 low confidence; below 50 usually means the region is disordered or the prediction is unreliable there. AlphaFold stores pLDDT in the mmCIF B-factor column.

For experimental (PDB) structures, the B-factor (temperature factor) quantifies the positional spread of each atom in the crystal — a combination of thermal vibration and static disorder — in units of Å². High B-factors mark flexible loops or poorly resolved regions; low B-factors mark the rigid, well-ordered core.

Predicted Aligned Error (PAE) is an AlphaFold confidence matrix: entry (i, j) is the expected error in the position of residue j, in ångströms, when the prediction is superimposed on the true structure at residue i. Low PAE within a block of residues means that block is internally rigid and well-predicted; high PAE between two blocks means their relative placement is uncertain even if each block individually is confident.